Protein AF-A0A176RVK3-F1 (afdb_monomer_lite)

pLDDT: mean 83.5, std 16.66, range [26.52, 98.06]

Radius of gyration: 33.6 Å; chains: 1; bounding box: 66×58×130 Å

Organism: NCBI:txid1003181

Sequence (545 aa):
MLWFTAALAGYRVDLLLGKKPFLRHWLKQIKPPKNSPYPPIKERVAVLQKYLQNIQKKLTFFDFGVRLSHFERCDDGEYFLREFQHIFPAREVLNNMGFCYLQRARQKMKSERAYFYWMPLVLDVETLAAILKTPSYFSISFKSLKQAAASGQGEGFLKEAMIYFKKAVEADQGYLPAQLNLAVTYLYLGKPHKARSVLEEAHSNAPDNLEIQALQALALYEQSEVDLDLWPRTVARLEKMAIKAQAPPALLYNLARLLEIRPRPGQARQYWNRLARMADSLPTPIRIHVCQQQSKQRQTMLAHLNRCPKCYHHWLETASYVQSFQPKKISFLKKLENFLTKAFQPALDNWKPLVSVTVTAVLVVAVLLYIIPPTKTPIAPIDASYIAVNTHNPDGFNQILENLPIETMTLGFDEVESSPAAQAFTAGIEYGQAVLTNTTPSPELTAYADTDEYKLGRWFVLLWTVAQTQQPMPIDFWTQQAAIGAELEMRFNKRPPDETTKTVLEVLTNLQPLLIELKTQPNNRRLIYLLSRDIEMAMNGISEL

InterPro domains:
  IPR011990 Tetratricopeptide-like helical domain superfamily [G3DSA:1.25.40.10] (90-352)
  IPR011990 Tetratricopeptide-like helical domain superfamily [SSF48452] (61-280)

Foldseek 3Di:
DVLLVCVLVVHPCVVCLDPPNPLVVVVVVDDDDPDDPDDDSVVVSVVVNVLVVVLVVLVVLQLQLLVCVQVLVLVSSLVSLVVSCVSRVHLLSLLSNLLSLLSVLLVPAQVCLSVVADADQDNPNPDDDDDDDDDDDDDDDDLFNLVRADDPDSVVSLVSSLVSLVVSCVNPVQPLNSLSSNLVSCRNNLNLVVSLVSLVSNCVNPVPDLSSQLSNLNSQCSPDDPPRHCLVVSLVSLVVQVPDPPRDLSSLLRSLSSCVSVPPPVVSVVSLVVVQVVLVVDHPSSSVVSVVNVVVVVVVLVVVLVVDVVSVVVVVVVVVVVVVPPPDPDDPPVVVVVVVVVVCVVVVVPPPPPPPPVVVVVVVVVVVVVPDDPPPDPDPLLNVLLVLVCVPPLPQQVVLLVPQPDPPPPPPDDPPPFDPLLVLLVLLLQVLSCSSNVHDRDPVSCVSVPPLSSVNSNLLNSLLSVLPDQDFDDLVSLVSSLVSLVVSLVVLVVDDDDPLSVLSNVLSVVLNVLSVVCSVVRNPNVSSVVNNVSSSVSNVVNNVD

Secondary structure (DSSP, 8-state):
-HHHHHHHTT--GGGGGSSS-HHHHHHHH----TT-SSPPHHHHHHHHHHHHHHHHTTHHHHHHHHHHHHTT-HHHHHHHHHHHHTT---HHHHHHHHHHHHHHHHHHS-HHHHTSS--------SS---------------S-TGGG---THHHHHHHHHHHHHHHHHHH-TT-HHHHHHHHHHHHHTT-HHHHHHHHHHHHHH-TT-HHHHHHHHHHHHHT-BTTB--HHHHHHHHHHHHTSTT--HHHHHHHHHHHHHTT-HHHHHHHHHHHHTTGGGS-HHHHHHHHHHHHHHHHHHHHHHHH-HHHHHHHHHHHHHHHHTS-----SHHHHHHHHHHHHHHHHTT--SSSTTHHHHHHHHHHHHHSS----PPPPHHHHHHHHHHHH-TTTHHHHHTT--------SS------HHHHHHHHHHHHHHHHHTTPPPPGGGGGGTTSHHHHHHHHHHHHHHHHH-SSPPPHHHHHHHHHHHHHHHHHHHTS---HHHHHHHHHHHHHHHHHHHHHH-TT-HHHHHHHHHHHHHHHHHHHT-

Structure (mmCIF, N/CA/C/O backbone):
data_AF-A0A176RVK3-F1
#
_entry.id   AF-A0A176RVK3-F1
#
loop_
_atom_site.group_PDB
_atom_site.id
_atom_site.type_symbol
_atom_site.label_atom_id
_atom_site.label_alt_id
_atom_site.label_comp_id
_atom_site.label_asym_id
_atom_site.label_entity_id
_atom_site.label_seq_id
_atom_site.pdbx_PDB_ins_code
_atom_site.Cartn_x
_atom_site.Cartn_y
_atom_site.Cartn_z
_atom_site.occupancy
_atom_site.B_iso_or_equiv
_atom_site.auth_seq_id
_atom_site.auth_comp_id
_atom_site.auth_asym_id
_atom_site.auth_atom_id
_atom_site.pdbx_PDB_model_num
ATOM 1 N N . MET A 1 1 ? -18.312 1.884 35.544 1.00 55.19 1 MET A N 1
ATOM 2 C CA . MET A 1 1 ? -17.166 1.046 35.148 1.00 55.19 1 MET A CA 1
ATOM 3 C C . MET A 1 1 ? -17.634 -0.180 34.370 1.00 55.19 1 MET A C 1
ATOM 5 O O . MET A 1 1 ? -17.457 -0.144 33.171 1.00 55.19 1 MET A O 1
ATOM 9 N N . LEU A 1 2 ? -18.362 -1.141 34.963 1.00 62.78 2 LEU A N 1
ATOM 10 C CA . LEU A 1 2 ? -18.775 -2.403 34.301 1.00 62.78 2 LEU A CA 1
ATOM 11 C C . LEU A 1 2 ? -19.367 -2.266 32.878 1.00 62.78 2 LEU A C 1
ATOM 13 O O . LEU A 1 2 ? -19.058 -3.054 32.000 1.00 62.78 2 LEU A O 1
ATOM 17 N N . TRP A 1 3 ? -20.201 -1.252 32.637 1.00 66.00 3 TRP A N 1
ATOM 18 C CA . TRP A 1 3 ? -20.842 -1.018 31.333 1.00 66.00 3 TRP A CA 1
ATOM 19 C C . TRP A 1 3 ? -19.917 -0.409 30.283 1.00 66.00 3 TRP A C 1
ATOM 21 O O . TRP A 1 3 ? -20.058 -0.694 29.102 1.00 66.00 3 TRP A O 1
ATOM 31 N N . PHE A 1 4 ? -18.974 0.422 30.724 1.00 62.91 4 PHE A N 1
ATOM 32 C CA . PHE A 1 4 ? -17.900 0.919 29.871 1.00 62.91 4 PHE A CA 1
ATOM 33 C C . PHE A 1 4 ? -17.000 -0.252 29.477 1.00 62.91 4 PHE A C 1
ATOM 35 O O . PHE A 1 4 ? -16.711 -0.422 28.302 1.00 62.91 4 PHE A O 1
ATOM 42 N N . THR A 1 5 ? -16.683 -1.136 30.427 1.00 64.31 5 THR A N 1
ATOM 43 C CA . THR A 1 5 ? -15.977 -2.390 30.150 1.00 64.31 5 THR A CA 1
ATOM 44 C C . THR A 1 5 ? -16.770 -3.315 29.225 1.00 64.31 5 THR A C 1
ATOM 46 O O . THR A 1 5 ? -16.177 -3.934 28.356 1.00 64.31 5 THR A O 1
ATOM 49 N N . ALA A 1 6 ? -18.101 -3.383 29.348 1.00 67.00 6 ALA A N 1
ATOM 50 C CA . ALA A 1 6 ? -18.945 -4.151 28.430 1.00 67.00 6 ALA A CA 1
ATOM 51 C C . ALA A 1 6 ? -18.949 -3.558 27.010 1.00 67.00 6 ALA A C 1
ATOM 53 O O . ALA A 1 6 ? -18.847 -4.301 26.042 1.00 67.00 6 ALA A O 1
ATOM 54 N N . ALA A 1 7 ? -19.013 -2.232 26.871 1.00 66.19 7 ALA A N 1
ATOM 55 C CA . ALA A 1 7 ? -18.873 -1.582 25.569 1.00 66.19 7 ALA A CA 1
ATOM 56 C C . ALA A 1 7 ? -17.487 -1.854 24.955 1.00 66.19 7 ALA A C 1
ATOM 58 O O . ALA A 1 7 ? -17.405 -2.251 23.800 1.00 66.19 7 ALA A O 1
ATOM 59 N N . LEU A 1 8 ? -16.415 -1.718 25.748 1.00 55.41 8 LEU A N 1
ATOM 60 C CA . LEU A 1 8 ? -15.043 -2.049 25.337 1.00 55.41 8 LEU A CA 1
ATOM 61 C C . LEU A 1 8 ? -14.859 -3.533 24.986 1.00 55.41 8 LEU A C 1
ATOM 63 O O . LEU A 1 8 ? -14.036 -3.872 24.147 1.00 55.41 8 LEU A O 1
ATOM 67 N N . ALA A 1 9 ? -15.629 -4.421 25.610 1.00 57.28 9 ALA A N 1
ATOM 68 C CA . ALA A 1 9 ? -15.623 -5.850 25.320 1.00 57.28 9 ALA A CA 1
ATOM 69 C C . ALA A 1 9 ? -16.536 -6.237 24.136 1.00 57.28 9 ALA A C 1
ATOM 71 O O . ALA A 1 9 ? -16.775 -7.423 23.925 1.00 57.28 9 ALA A O 1
ATOM 72 N N . GLY A 1 10 ? -17.061 -5.267 23.376 1.00 55.81 10 GLY A N 1
ATOM 73 C CA . GLY A 1 10 ? -17.852 -5.512 22.164 1.00 55.81 10 GLY A CA 1
ATOM 74 C C . GLY A 1 10 ? -19.324 -5.870 22.405 1.00 55.81 10 GLY A C 1
ATOM 75 O O . GLY A 1 10 ? -20.026 -6.279 21.481 1.00 55.81 10 GLY A O 1
ATOM 76 N N . TYR A 1 11 ? -19.841 -5.721 23.629 1.00 65.44 11 TYR A N 1
ATOM 77 C CA . TYR A 1 11 ? -21.260 -5.963 23.887 1.00 65.44 11 TYR A CA 1
ATOM 78 C C . TYR A 1 11 ? -22.127 -4.833 23.316 1.00 65.44 11 TYR A C 1
ATOM 80 O O . TYR A 1 11 ? -21.807 -3.649 23.428 1.00 65.44 11 TYR A O 1
ATOM 88 N N . ARG A 1 12 ? -23.294 -5.206 22.773 1.00 67.25 12 ARG A N 1
ATOM 89 C CA . ARG A 1 12 ? -24.335 -4.306 22.246 1.00 67.25 12 ARG A CA 1
ATOM 90 C C . ARG A 1 12 ? -25.000 -3.478 23.355 1.00 67.25 12 ARG A C 1
ATOM 92 O O . ARG A 1 12 ? -26.128 -3.737 23.777 1.00 67.25 12 ARG A O 1
ATOM 99 N N . VAL A 1 13 ? -24.278 -2.482 23.868 1.00 73.56 13 VAL A N 1
ATOM 100 C CA . VAL A 1 13 ? -24.743 -1.587 24.941 1.00 73.56 13 VAL A CA 1
ATOM 101 C C . VAL A 1 13 ? -25.855 -0.637 24.487 1.00 73.56 13 VAL A C 1
ATOM 103 O O . VAL A 1 13 ? -26.582 -0.106 25.324 1.00 73.56 13 VAL A O 1
ATOM 106 N N . ASP A 1 14 ? -26.054 -0.471 23.179 1.00 68.81 14 ASP A N 1
ATOM 107 C CA . ASP A 1 14 ? -27.190 0.243 22.587 1.00 68.81 14 ASP A CA 1
ATOM 108 C C . ASP A 1 14 ? -28.531 -0.400 22.966 1.00 68.81 14 ASP A C 1
ATOM 110 O O . ASP A 1 14 ? -29.510 0.300 23.232 1.00 68.81 14 ASP A O 1
ATOM 114 N N . LEU A 1 15 ? -28.569 -1.729 23.108 1.00 70.62 15 LEU A N 1
ATOM 115 C CA . LEU A 1 15 ? -29.768 -2.452 23.539 1.00 70.62 15 LEU A CA 1
ATOM 116 C C . LEU A 1 15 ? -30.185 -2.088 24.972 1.00 70.62 15 LEU A C 1
ATOM 118 O O . LEU A 1 15 ? -31.361 -2.201 25.325 1.00 70.62 15 LEU A O 1
ATOM 122 N N . LEU A 1 16 ? -29.256 -1.575 25.787 1.00 68.25 16 LEU A N 1
ATOM 123 C CA . LEU A 1 16 ? -29.541 -1.075 27.135 1.00 68.25 16 LEU A CA 1
ATOM 124 C C . LEU A 1 16 ? -30.315 0.252 27.118 1.00 68.25 16 LEU A C 1
ATOM 126 O O . LEU A 1 16 ? -30.942 0.605 28.121 1.00 68.25 16 LEU A O 1
ATOM 130 N N . LEU A 1 17 ? -30.284 0.977 25.993 1.00 65.69 17 LEU A N 1
ATOM 131 C CA . LEU A 1 17 ? -31.028 2.218 25.761 1.00 65.69 17 LEU A CA 1
ATOM 132 C C . LEU A 1 17 ? -32.416 1.986 25.135 1.00 65.69 17 LEU A C 1
ATOM 134 O O . LEU A 1 17 ? -33.185 2.937 24.997 1.00 65.69 17 LEU A O 1
ATOM 138 N N . GLY A 1 18 ? -32.747 0.747 24.757 1.00 69.62 18 GLY A N 1
ATOM 139 C CA . GLY A 1 18 ? -33.989 0.405 24.064 1.00 69.62 18 GLY A CA 1
ATOM 140 C C . GLY A 1 18 ? -35.274 0.566 24.894 1.00 69.62 18 GLY A C 1
ATOM 141 O O . GLY A 1 18 ? -35.263 0.765 26.110 1.00 69.62 18 GLY A O 1
ATOM 142 N N . LYS A 1 19 ? -36.430 0.422 24.219 1.00 64.25 19 LYS A N 1
ATOM 143 C CA . LYS A 1 19 ? -37.783 0.605 24.798 1.00 64.25 19 LYS A CA 1
ATOM 144 C C . LYS A 1 19 ? -38.075 -0.289 26.011 1.00 64.25 19 LYS A C 1
ATOM 146 O O . LYS A 1 19 ? -38.874 0.091 26.864 1.00 64.25 19 LYS A O 1
ATOM 151 N N . LYS A 1 20 ? -37.450 -1.469 26.101 1.00 69.69 20 LYS A N 1
ATOM 152 C CA . LYS A 1 20 ? -37.501 -2.329 27.291 1.00 69.69 20 LYS A CA 1
ATOM 153 C C . LYS A 1 20 ? -36.275 -2.014 28.148 1.00 69.69 20 LYS A C 1
ATOM 155 O O . LYS A 1 20 ? -35.173 -2.394 27.765 1.00 69.69 20 LYS A O 1
ATOM 160 N N . PRO A 1 21 ? -36.428 -1.337 29.295 1.00 68.94 21 PRO A N 1
ATOM 161 C CA . PRO A 1 21 ? -35.291 -0.893 30.079 1.00 68.94 21 PRO A CA 1
ATOM 162 C C . PRO A 1 21 ? -34.702 -2.088 30.830 1.00 68.94 21 PRO A C 1
ATOM 164 O O . PRO A 1 21 ? -35.025 -2.293 32.001 1.00 68.94 21 PRO A O 1
ATOM 167 N N . PHE A 1 22 ? -33.843 -2.871 30.168 1.00 80.06 22 PHE A N 1
ATOM 168 C CA . PHE A 1 22 ? -33.090 -3.965 30.789 1.00 80.06 22 PHE A CA 1
ATOM 169 C C . PHE A 1 22 ? -32.477 -3.501 32.112 1.00 80.06 22 PHE A C 1
ATOM 171 O O . PHE A 1 22 ? -32.658 -4.147 33.135 1.00 80.06 22 PHE A O 1
ATOM 178 N N . LEU A 1 23 ? -31.897 -2.295 32.124 1.00 74.38 23 LEU A N 1
ATOM 179 C CA . LEU A 1 23 ? -31.368 -1.650 33.325 1.00 74.38 23 LEU A CA 1
ATOM 180 C C . LEU A 1 23 ? -32.410 -1.476 34.434 1.00 74.38 23 LEU A C 1
ATOM 182 O O . LEU A 1 23 ? -32.137 -1.821 35.577 1.00 74.38 23 LEU A O 1
ATOM 186 N N . ARG A 1 24 ? -33.614 -0.969 34.132 1.00 75.06 24 ARG A N 1
ATOM 187 C CA . ARG A 1 24 ? -34.663 -0.840 35.162 1.00 75.06 24 ARG A CA 1
ATOM 188 C C . ARG A 1 24 ? -35.162 -2.207 35.622 1.00 75.06 24 ARG A C 1
ATOM 190 O O . ARG A 1 24 ? -35.518 -2.334 36.785 1.00 75.06 24 ARG A O 1
ATOM 197 N N . HIS A 1 25 ? -35.224 -3.199 34.735 1.00 82.25 25 HIS A N 1
ATOM 198 C CA . HIS A 1 25 ? -35.663 -4.547 35.086 1.00 82.25 25 HIS A CA 1
ATOM 199 C C . HIS A 1 25 ? -34.640 -5.246 35.989 1.00 82.25 25 HIS A C 1
ATOM 201 O O . HIS A 1 25 ? -34.986 -5.668 37.086 1.00 82.25 25 HIS A O 1
ATOM 207 N N . TRP A 1 26 ? -33.373 -5.269 35.580 1.00 81.69 26 TRP A N 1
ATOM 208 C CA . TRP A 1 26 ? -32.261 -5.827 36.343 1.00 81.69 26 TRP A CA 1
ATOM 209 C C . TRP A 1 26 ? -32.098 -5.132 37.701 1.00 81.69 26 TRP A C 1
ATOM 211 O O . TRP A 1 26 ? -32.046 -5.788 38.736 1.00 81.69 26 TRP A O 1
ATOM 221 N N . LEU A 1 27 ? -32.141 -3.796 37.740 1.00 76.81 27 LEU A N 1
ATOM 222 C CA . LEU A 1 27 ? -32.000 -3.051 38.997 1.00 76.81 27 LEU A CA 1
ATOM 223 C C . LEU A 1 27 ? -33.206 -3.196 39.932 1.00 76.81 27 LEU A C 1
ATOM 225 O O . LEU A 1 27 ? -33.040 -3.032 41.134 1.00 76.81 27 LEU A O 1
ATOM 229 N N . LYS A 1 28 ? -34.404 -3.530 39.429 1.00 79.19 28 LYS A N 1
ATOM 230 C CA . LYS A 1 28 ? -35.548 -3.895 40.286 1.00 79.19 28 LYS A CA 1
ATOM 231 C C . LYS A 1 28 ? -35.343 -5.236 40.992 1.00 79.19 28 LYS A C 1
ATOM 233 O O . LYS A 1 28 ? -35.900 -5.430 42.068 1.00 79.19 28 LYS A O 1
ATOM 238 N N . GLN A 1 29 ? -34.574 -6.148 40.396 1.00 85.00 29 GLN A N 1
ATOM 239 C CA . GLN A 1 29 ? -34.272 -7.449 40.996 1.00 85.00 29 GLN A CA 1
ATOM 240 C C . GLN A 1 29 ? -33.184 -7.348 42.076 1.00 85.00 29 GLN A C 1
ATOM 242 O O . GLN A 1 29 ? -33.146 -8.166 42.992 1.00 85.00 29 GLN A O 1
ATOM 247 N N . ILE A 1 30 ? -32.336 -6.317 42.020 1.00 82.50 30 ILE A N 1
ATOM 248 C CA . ILE A 1 30 ? -31.265 -6.096 42.994 1.00 82.50 30 ILE A CA 1
ATOM 249 C C . ILE A 1 30 ? -31.776 -5.166 44.096 1.00 82.50 30 ILE A C 1
ATOM 251 O O . ILE A 1 30 ? -31.886 -3.959 43.895 1.00 82.50 30 ILE A O 1
ATOM 255 N N . LYS A 1 31 ? -32.065 -5.709 45.284 1.00 80.62 31 LYS A N 1
ATOM 256 C CA . LYS A 1 31 ? -32.358 -4.896 46.475 1.00 80.62 31 LYS A CA 1
ATOM 257 C C . LYS A 1 31 ? -31.037 -4.331 47.019 1.00 80.62 31 LYS A C 1
ATOM 259 O O . LYS A 1 31 ? -30.241 -5.113 47.539 1.00 80.62 31 LYS A O 1
ATOM 264 N N . PRO A 1 32 ? -30.755 -3.019 46.896 1.00 77.94 32 PRO A N 1
ATOM 265 C CA . PRO A 1 32 ? -29.531 -2.466 47.456 1.00 77.94 32 PRO A CA 1
ATOM 266 C C . PRO A 1 32 ? -29.561 -2.582 48.990 1.00 77.94 32 PRO A C 1
ATOM 268 O O . PRO A 1 32 ? -30.643 -2.515 49.584 1.00 77.94 32 PRO A O 1
ATOM 271 N N . PRO A 1 33 ? -28.400 -2.728 49.651 1.00 84.62 33 PRO A N 1
ATOM 272 C CA . PRO A 1 33 ? -28.317 -2.654 51.106 1.00 84.62 33 PRO A CA 1
ATOM 273 C C . PRO A 1 33 ? -28.952 -1.351 51.605 1.00 84.62 33 PRO A C 1
ATOM 275 O O . PRO A 1 33 ? -28.746 -0.304 50.988 1.00 84.62 33 PRO A O 1
ATOM 278 N N . LYS A 1 34 ? -29.685 -1.396 52.729 1.00 85.00 34 LYS A N 1
ATOM 279 C CA . LYS A 1 34 ? -30.372 -0.218 53.306 1.00 85.00 34 LYS A CA 1
ATOM 280 C C . LYS A 1 34 ? -29.447 0.994 53.501 1.00 85.00 34 LYS A C 1
ATOM 282 O O . LYS A 1 34 ? -29.915 2.117 53.378 1.00 85.00 34 LYS A O 1
ATOM 287 N N . ASN A 1 35 ? -28.151 0.759 53.717 1.00 90.12 35 ASN A N 1
ATOM 288 C CA . ASN A 1 35 ? -27.133 1.787 53.953 1.00 90.12 35 ASN A CA 1
ATOM 289 C C . ASN A 1 35 ? -26.060 1.795 52.852 1.00 90.12 35 ASN A C 1
ATOM 291 O O . ASN A 1 35 ? -24.863 1.835 53.129 1.00 90.12 35 ASN A O 1
ATOM 295 N N . SER A 1 36 ? -26.466 1.661 51.589 1.00 87.12 36 SER A N 1
ATOM 296 C CA . SER A 1 36 ? -25.516 1.682 50.480 1.00 87.12 36 SER A CA 1
ATOM 297 C C . SER A 1 36 ? -24.885 3.076 50.320 1.00 87.12 36 SER A C 1
ATOM 299 O O . SER A 1 36 ? -25.628 4.047 50.212 1.00 87.12 36 SER A O 1
ATOM 301 N N . PRO A 1 37 ? -23.545 3.195 50.217 1.00 91.75 37 PRO A N 1
ATOM 302 C CA . PRO A 1 37 ? -22.887 4.470 49.915 1.00 91.75 37 PRO A CA 1
ATOM 303 C C . PRO A 1 37 ? -23.083 4.908 48.451 1.00 91.75 37 PRO A C 1
ATOM 305 O O . PRO A 1 37 ? -22.585 5.951 48.038 1.00 91.75 37 PRO A O 1
ATOM 308 N N . TYR A 1 38 ? -23.768 4.099 47.634 1.00 85.12 38 TYR A N 1
ATOM 309 C CA . TYR A 1 38 ? -23.982 4.379 46.220 1.00 85.12 38 TYR A CA 1
ATOM 310 C C . TYR A 1 38 ? -25.248 5.219 45.991 1.00 85.12 38 TYR A C 1
ATOM 312 O O . TYR A 1 38 ? -26.255 4.997 46.667 1.00 85.12 38 TYR A O 1
ATOM 320 N N . PRO A 1 39 ? -25.258 6.100 44.970 1.00 88.81 39 PRO A N 1
ATOM 321 C CA . PRO A 1 39 ? -26.439 6.886 44.629 1.00 88.81 39 PRO A CA 1
ATOM 322 C C . PRO A 1 39 ? -27.678 6.024 44.321 1.00 88.81 39 PRO A C 1
ATOM 324 O O . PRO A 1 39 ? -27.550 4.863 43.882 1.00 88.81 39 PRO A O 1
ATOM 327 N N . PRO A 1 40 ? -28.891 6.593 44.456 1.00 87.25 40 PRO A N 1
ATOM 328 C CA . PRO A 1 40 ? -30.133 5.936 44.074 1.00 87.25 40 PRO A CA 1
ATOM 329 C C . PRO A 1 40 ? -30.074 5.325 42.669 1.00 87.25 40 PRO A C 1
ATOM 331 O O . PRO A 1 40 ? -29.488 5.874 41.735 1.00 87.25 40 PRO A O 1
ATOM 334 N N . ILE A 1 41 ? -30.731 4.175 42.491 1.00 82.38 41 ILE A N 1
ATOM 335 C CA . ILE A 1 41 ? -30.790 3.438 41.213 1.00 82.38 41 ILE A CA 1
ATOM 336 C C . ILE A 1 41 ? -31.183 4.354 40.044 1.00 82.38 41 ILE A C 1
ATOM 338 O O . ILE A 1 41 ? -30.583 4.285 38.973 1.00 82.38 41 ILE A O 1
ATOM 342 N N . LYS A 1 42 ? -32.173 5.229 40.260 1.00 83.88 42 LYS A N 1
ATOM 343 C CA . LYS A 1 42 ? -32.680 6.163 39.248 1.00 83.88 42 LYS A CA 1
ATOM 344 C C . LYS A 1 42 ? -31.585 7.104 38.736 1.00 83.88 42 LYS A C 1
ATOM 346 O O . LYS A 1 42 ? -31.483 7.302 37.530 1.00 83.88 42 LYS A O 1
ATOM 351 N N . GLU A 1 43 ? -30.755 7.628 39.633 1.00 88.94 43 GLU A N 1
ATOM 352 C CA . GLU A 1 43 ? -29.648 8.522 39.287 1.00 88.94 43 GLU A CA 1
ATOM 353 C C . GLU A 1 43 ? -28.547 7.774 38.536 1.00 88.94 43 GLU A C 1
ATOM 355 O O . GLU A 1 43 ? -28.112 8.224 37.479 1.00 88.94 43 GLU A O 1
ATOM 360 N N . ARG A 1 44 ? -28.167 6.577 39.004 1.00 84.94 44 ARG A N 1
ATOM 361 C CA . ARG A 1 44 ? -27.163 5.739 38.321 1.00 84.94 44 ARG A CA 1
ATOM 362 C C . ARG A 1 44 ? -27.574 5.389 36.888 1.00 84.94 44 ARG A C 1
ATOM 364 O O . ARG A 1 44 ? -26.747 5.465 35.981 1.00 84.94 44 ARG A O 1
ATOM 371 N N . VAL A 1 45 ? -28.846 5.040 36.672 1.00 82.62 45 VAL A N 1
ATOM 372 C CA . VAL A 1 45 ? -29.390 4.781 35.326 1.00 82.62 45 VAL A CA 1
ATOM 373 C C . VAL A 1 45 ? -29.364 6.043 34.473 1.00 82.62 45 VAL A C 1
ATOM 375 O O . VAL A 1 45 ? -28.942 5.969 33.325 1.00 82.62 45 VAL A O 1
ATOM 378 N N . ALA A 1 46 ? -29.775 7.191 35.016 1.00 87.06 46 ALA A N 1
ATOM 379 C CA . ALA A 1 46 ? -29.784 8.450 34.275 1.00 87.06 46 ALA A CA 1
ATOM 380 C C . ALA A 1 46 ? -28.371 8.870 33.832 1.00 87.06 46 ALA A C 1
ATOM 382 O O . ALA A 1 46 ? -28.181 9.255 32.680 1.00 87.06 46 ALA A O 1
ATOM 383 N N . VAL A 1 47 ? -27.370 8.731 34.709 1.00 87.50 47 VAL A N 1
ATOM 384 C CA . VAL A 1 47 ? -25.959 8.999 34.382 1.00 87.50 47 VAL A CA 1
ATOM 385 C C . VAL A 1 47 ? -25.470 8.072 33.269 1.00 87.50 47 VAL A C 1
ATOM 387 O O . VAL A 1 47 ? -24.886 8.545 32.295 1.00 87.50 47 VAL A O 1
ATOM 390 N N . LEU A 1 48 ? -25.748 6.767 33.366 1.00 82.19 48 LEU A N 1
ATOM 391 C CA . LEU A 1 48 ? -25.344 5.797 32.345 1.00 82.19 48 LEU A CA 1
ATOM 392 C C . LEU A 1 48 ? -26.028 6.057 30.997 1.00 82.19 48 LEU A C 1
ATOM 394 O O . LEU A 1 48 ? -25.367 6.039 29.963 1.00 82.19 48 LEU A O 1
ATOM 398 N N . GLN A 1 49 ? -27.334 6.332 31.003 1.00 81.81 49 GLN A N 1
ATOM 399 C CA . GLN A 1 49 ? -28.086 6.663 29.793 1.00 81.81 49 GLN A CA 1
ATOM 400 C C . GLN A 1 49 ? -27.533 7.920 29.126 1.00 81.81 49 GLN A C 1
ATOM 402 O O . GLN A 1 49 ? -27.289 7.909 27.923 1.00 81.81 49 GLN A O 1
ATOM 407 N N . LYS A 1 50 ? -27.271 8.975 29.908 1.00 88.69 50 LYS A N 1
ATOM 408 C CA . LYS A 1 50 ? -26.661 10.211 29.408 1.00 88.69 50 LYS A CA 1
ATOM 409 C C . LYS A 1 50 ? -25.284 9.948 28.796 1.00 88.69 50 LYS A C 1
ATOM 411 O O . LYS A 1 50 ? -24.989 10.477 27.730 1.00 88.69 50 LYS A O 1
ATOM 416 N N . TYR A 1 51 ? -24.460 9.120 29.438 1.00 84.62 51 TYR A N 1
ATOM 417 C CA . TYR A 1 51 ? -23.133 8.764 28.936 1.00 84.62 51 TYR A CA 1
ATOM 418 C C . TYR A 1 51 ? -23.195 7.984 27.613 1.00 84.62 51 TYR A C 1
ATOM 420 O O . TYR A 1 51 ? -22.560 8.384 26.641 1.00 84.62 51 TYR A O 1
ATOM 428 N N . LEU A 1 52 ? -24.016 6.930 27.535 1.00 79.12 52 LEU A N 1
ATOM 429 C CA . LEU A 1 52 ? -24.184 6.134 26.312 1.00 79.12 52 LEU A CA 1
ATOM 430 C C . LEU A 1 52 ? -24.776 6.962 25.161 1.00 79.12 52 LEU A C 1
ATOM 432 O O . LEU A 1 52 ? -24.323 6.844 24.028 1.00 79.12 52 LEU A O 1
ATOM 436 N N . GLN A 1 53 ? -25.734 7.850 25.446 1.00 82.00 53 GLN A N 1
ATOM 437 C CA . GLN A 1 53 ? -26.245 8.805 24.457 1.00 82.00 53 GLN A CA 1
ATOM 438 C C . GLN A 1 53 ? -25.149 9.755 23.960 1.00 82.00 53 GLN A C 1
ATOM 440 O O . GLN A 1 53 ? -25.152 10.129 22.789 1.00 82.00 53 GLN A O 1
ATOM 445 N N . ASN A 1 54 ? -24.217 10.156 24.829 1.00 85.69 54 ASN A N 1
ATOM 446 C CA . ASN A 1 54 ? -23.105 11.018 24.442 1.00 85.69 54 ASN A CA 1
ATOM 447 C C . ASN A 1 54 ? -22.122 10.293 23.508 1.00 85.69 54 ASN A C 1
ATOM 449 O O . ASN A 1 54 ? -21.711 10.874 22.508 1.00 85.69 54 ASN A O 1
ATOM 453 N N . ILE A 1 55 ? -21.816 9.017 23.782 1.00 83.69 55 ILE A N 1
ATOM 454 C CA . ILE A 1 55 ? -21.031 8.164 22.872 1.00 83.69 55 ILE A CA 1
ATOM 455 C C . ILE A 1 55 ? -21.763 8.007 21.536 1.00 83.69 55 ILE A C 1
ATOM 457 O O . ILE A 1 55 ? -21.181 8.272 20.490 1.00 83.69 55 ILE A O 1
ATOM 461 N N . GLN A 1 56 ? -23.049 7.642 21.561 1.00 80.25 56 GLN A N 1
ATOM 462 C CA . GLN A 1 56 ? -23.846 7.418 20.352 1.00 80.25 56 GLN A CA 1
ATOM 463 C C . GLN A 1 56 ? -23.858 8.645 19.430 1.00 80.25 56 GLN A C 1
ATOM 465 O O . GLN A 1 56 ? -23.669 8.512 18.226 1.00 80.25 56 GLN A O 1
ATOM 470 N N . LYS A 1 57 ? -24.027 9.851 19.990 1.00 85.31 57 LYS A N 1
ATOM 471 C CA . LYS A 1 57 ? -24.002 11.115 19.228 1.00 85.31 57 LYS A CA 1
ATOM 472 C C . LYS A 1 57 ? -22.660 11.406 18.559 1.00 85.31 57 LYS A C 1
ATOM 474 O O . LYS A 1 57 ? -22.597 12.258 17.679 1.00 85.31 57 LYS A O 1
ATOM 479 N N . LYS A 1 58 ? -21.588 10.772 19.026 1.00 89.19 58 LYS A N 1
ATOM 480 C CA . LYS A 1 58 ? -20.212 11.040 18.609 1.00 89.19 58 LYS A CA 1
ATOM 481 C C . LYS A 1 58 ? -19.582 9.862 17.876 1.00 89.19 58 LYS A C 1
ATOM 483 O O . LYS A 1 58 ? -18.491 10.019 17.346 1.00 89.19 58 LYS A O 1
ATOM 488 N N . LEU A 1 59 ? -20.288 8.738 17.763 1.00 84.50 59 LEU A N 1
ATOM 489 C CA . LEU A 1 59 ? -19.848 7.555 17.026 1.00 84.50 59 LEU A CA 1
ATOM 490 C C . LEU A 1 59 ? -19.517 7.872 15.560 1.00 84.50 59 LEU A C 1
ATOM 492 O O . LEU A 1 59 ? -18.544 7.357 15.030 1.00 84.50 59 LEU A O 1
ATOM 496 N N . THR A 1 60 ? -20.229 8.821 14.948 1.00 83.12 60 THR A N 1
ATOM 497 C CA . THR A 1 60 ? -19.935 9.281 13.583 1.00 83.12 60 THR A CA 1
ATOM 498 C C . THR A 1 60 ? -18.512 9.821 13.419 1.00 83.12 60 THR A C 1
ATOM 500 O O . THR A 1 60 ? -17.958 9.718 12.331 1.00 83.12 60 THR A O 1
ATOM 503 N N . PHE A 1 61 ? -17.891 10.376 14.470 1.00 91.62 61 PHE A N 1
ATOM 504 C CA . PHE A 1 61 ? -16.481 10.780 14.421 1.00 91.62 61 PHE A CA 1
ATOM 505 C C . PHE A 1 61 ? -15.571 9.557 14.271 1.00 91.62 61 PHE A C 1
ATOM 507 O O . PHE A 1 61 ? -14.675 9.561 13.434 1.00 91.62 61 PHE A O 1
ATOM 514 N N . PHE A 1 62 ? -15.826 8.483 15.017 1.00 89.81 62 PHE A N 1
ATOM 515 C CA . PHE A 1 62 ? -15.085 7.239 14.829 1.00 89.81 62 PHE A CA 1
ATOM 516 C C . PHE A 1 62 ? -15.241 6.713 13.397 1.00 89.81 62 PHE A C 1
ATOM 518 O O . PHE A 1 62 ? -14.237 6.475 12.728 1.00 89.81 62 PHE A O 1
ATOM 525 N N . ASP A 1 63 ? -16.476 6.644 12.893 1.00 83.06 63 ASP A N 1
ATOM 526 C CA . ASP A 1 63 ? -16.767 6.139 11.547 1.00 83.06 63 ASP A CA 1
ATOM 527 C C . ASP A 1 63 ? -16.056 6.951 10.452 1.00 83.06 63 ASP A C 1
ATOM 529 O O . ASP A 1 63 ? -15.444 6.381 9.544 1.00 83.06 63 ASP A O 1
ATOM 533 N N . PHE A 1 64 ? -16.095 8.288 10.534 1.00 93.69 64 PHE A N 1
ATOM 534 C CA . PHE A 1 64 ? -15.361 9.153 9.606 1.00 93.69 64 PHE A CA 1
ATOM 535 C C . PHE A 1 64 ? -13.852 8.979 9.742 1.00 93.69 64 PHE A C 1
ATOM 537 O O . PHE A 1 64 ? -13.163 8.873 8.728 1.00 93.69 64 PHE A O 1
ATOM 544 N N . GLY A 1 65 ? -13.349 8.898 10.974 1.00 94.31 65 GLY A N 1
ATOM 545 C CA . GLY A 1 65 ? -11.940 8.671 11.265 1.00 94.31 65 GLY A CA 1
ATOM 546 C C . GLY A 1 65 ? -11.405 7.410 10.593 1.00 94.31 65 GLY A C 1
ATOM 547 O O . GLY A 1 65 ? -10.398 7.457 9.885 1.00 94.31 65 GLY A O 1
ATOM 548 N N . VAL A 1 66 ? -12.123 6.297 10.736 1.00 87.12 66 VAL A N 1
ATOM 549 C CA . VAL A 1 66 ? -11.783 5.010 10.116 1.00 87.12 66 VAL A CA 1
ATOM 550 C C . VAL A 1 66 ? -11.859 5.080 8.593 1.00 87.12 66 VAL A C 1
ATOM 552 O O . VAL A 1 66 ? -10.902 4.703 7.918 1.00 87.12 66 VAL A O 1
ATOM 555 N N . ARG A 1 67 ? -12.955 5.607 8.031 1.00 87.25 67 ARG A N 1
ATOM 556 C CA . ARG A 1 67 ? -13.132 5.709 6.571 1.00 87.25 67 ARG A CA 1
ATOM 557 C C . ARG A 1 67 ? -12.055 6.572 5.920 1.00 87.25 67 ARG A C 1
ATOM 559 O O . ARG A 1 67 ? -11.480 6.172 4.917 1.00 87.25 67 ARG A O 1
ATOM 566 N N . LEU A 1 68 ? -11.746 7.732 6.493 1.00 90.00 68 LEU A N 1
ATOM 567 C CA . LEU A 1 68 ? -10.694 8.608 5.971 1.00 90.00 68 LEU A CA 1
ATOM 568 C C . LEU A 1 68 ? -9.319 7.940 6.058 1.00 90.00 68 LEU A C 1
ATOM 570 O O . LEU A 1 68 ? -8.558 7.989 5.095 1.00 90.00 68 LEU A O 1
ATOM 574 N N . SER A 1 69 ? -9.037 7.243 7.161 1.00 89.88 69 SER A N 1
ATOM 575 C CA . SER A 1 69 ? -7.800 6.466 7.317 1.00 89.88 69 SER A CA 1
ATOM 576 C C . SER A 1 69 ? -7.676 5.351 6.277 1.00 89.88 69 SER A C 1
ATOM 578 O O . SER A 1 69 ? -6.578 5.094 5.787 1.00 89.88 69 SER A O 1
ATOM 580 N N . HIS A 1 70 ? -8.791 4.708 5.916 1.00 82.38 70 HIS A N 1
ATOM 581 C CA . HIS A 1 70 ? -8.837 3.689 4.867 1.00 82.38 70 HIS A CA 1
ATOM 582 C C . HIS A 1 70 ? -8.454 4.252 3.492 1.00 82.38 70 HIS A C 1
ATOM 584 O O . HIS A 1 70 ? -7.708 3.611 2.759 1.00 82.38 70 HIS A O 1
ATOM 590 N N . PHE A 1 71 ? -8.895 5.471 3.170 1.00 82.19 71 PHE A N 1
ATOM 591 C CA . PHE A 1 71 ? -8.537 6.182 1.935 1.00 82.19 71 PHE A CA 1
ATOM 592 C C . PHE A 1 71 ? -7.207 6.948 2.034 1.00 82.19 71 PHE A C 1
ATOM 594 O O . PHE A 1 71 ? -7.011 7.933 1.328 1.00 82.19 71 PHE A O 1
ATOM 601 N N . GLU A 1 72 ? -6.312 6.540 2.940 1.00 83.31 72 GLU A N 1
ATOM 602 C CA . GLU A 1 72 ? -4.982 7.137 3.151 1.00 83.31 72 GLU A CA 1
ATOM 603 C C . GLU A 1 72 ? -4.999 8.628 3.550 1.00 83.31 72 GLU A C 1
ATOM 605 O O . GLU A 1 72 ? -3.954 9.280 3.614 1.00 83.31 72 GLU A O 1
ATOM 610 N N . ARG A 1 73 ? -6.168 9.169 3.916 1.00 89.94 73 ARG A N 1
ATOM 611 C CA . ARG A 1 73 ? -6.349 10.529 4.444 1.00 89.94 73 ARG A CA 1
ATOM 612 C C . ARG A 1 73 ? -6.164 10.540 5.957 1.00 89.94 73 ARG A C 1
ATOM 614 O O . ARG A 1 73 ? -7.039 10.957 6.715 1.00 89.94 73 ARG A O 1
ATOM 621 N N . CYS A 1 74 ? -5.014 10.042 6.404 1.00 91.81 74 CYS A N 1
ATOM 622 C CA . CYS A 1 74 ? -4.711 9.873 7.823 1.00 91.81 74 CYS A CA 1
ATOM 623 C C . CYS A 1 74 ? -4.639 11.198 8.595 1.00 91.81 74 CYS A C 1
ATOM 625 O O . CYS A 1 74 ? -4.952 11.196 9.780 1.00 91.81 74 CYS A O 1
ATOM 627 N N . ASP A 1 75 ? -4.276 12.315 7.952 1.00 91.31 75 ASP A N 1
ATOM 628 C CA . ASP A 1 75 ? -4.301 13.637 8.596 1.00 91.31 75 ASP A CA 1
ATOM 629 C C . ASP A 1 75 ? -5.736 14.033 9.001 1.00 91.31 75 ASP A C 1
ATOM 631 O O . ASP A 1 75 ? -5.975 14.440 10.138 1.00 91.31 75 ASP A O 1
ATOM 635 N N . ASP A 1 76 ? -6.706 13.833 8.102 1.00 95.31 76 ASP A N 1
ATOM 636 C CA . ASP A 1 76 ? -8.119 14.110 8.380 1.00 95.31 76 ASP A CA 1
ATOM 637 C C . ASP A 1 76 ? -8.713 13.067 9.335 1.00 95.31 76 ASP A C 1
ATOM 639 O O . ASP A 1 76 ? -9.442 13.403 10.267 1.00 95.31 76 ASP A O 1
ATOM 643 N N . GLY A 1 77 ? -8.384 11.787 9.130 1.00 95.56 77 GLY A N 1
ATOM 644 C CA . GLY A 1 77 ? -8.864 10.689 9.966 1.00 95.56 77 GLY A CA 1
ATOM 645 C C . GLY A 1 77 ? -8.443 10.835 11.430 1.00 95.56 77 GLY A C 1
ATOM 646 O O . GLY A 1 77 ? -9.259 10.636 12.331 1.00 95.56 77 GLY A O 1
ATOM 647 N N . GLU A 1 78 ? -7.198 11.259 11.674 1.00 96.00 78 GLU A N 1
ATOM 648 C CA . GLU A 1 78 ? -6.660 11.511 13.013 1.00 96.00 78 GLU A CA 1
ATOM 649 C C . GLU A 1 78 ? -7.490 12.547 13.781 1.00 96.00 78 GLU A C 1
ATOM 651 O O . GLU A 1 78 ? -7.745 12.347 14.970 1.00 96.00 78 GLU A O 1
ATOM 656 N N . TYR A 1 79 ? -7.944 13.621 13.122 1.00 97.06 79 TYR A N 1
ATOM 657 C CA . TYR A 1 79 ? -8.785 14.643 13.751 1.00 97.06 79 TYR A CA 1
ATOM 658 C C . TYR A 1 79 ? -10.060 14.025 14.333 1.00 97.06 79 TYR A C 1
ATOM 660 O O . TYR A 1 79 ? -10.344 14.179 15.523 1.00 97.06 79 TYR A O 1
ATOM 668 N N . PHE A 1 80 ? -10.800 13.259 13.527 1.00 97.50 80 PHE A N 1
ATOM 669 C CA . PHE A 1 80 ? -12.046 12.657 13.994 1.00 97.50 80 PHE A CA 1
ATOM 670 C C . PHE A 1 80 ? -11.812 11.580 15.062 1.00 97.50 80 PHE A C 1
ATOM 672 O O . PHE A 1 80 ? -12.555 11.512 16.044 1.00 97.50 80 PHE A O 1
ATOM 679 N N . LEU A 1 81 ? -10.753 10.774 14.923 1.00 96.06 81 LEU A N 1
ATOM 680 C CA . LEU A 1 81 ? -10.384 9.778 15.932 1.00 96.06 81 LEU A CA 1
ATOM 681 C C . LEU A 1 81 ? -10.022 10.434 17.270 1.00 96.06 81 LEU A C 1
ATOM 683 O O . LEU A 1 81 ? -10.443 9.943 18.315 1.00 96.06 81 LEU A O 1
ATOM 687 N N . ARG A 1 82 ? -9.305 11.563 17.253 1.00 97.19 82 ARG A N 1
ATOM 688 C CA . ARG A 1 82 ? -8.942 12.334 18.451 1.00 97.19 82 ARG A CA 1
ATOM 689 C C . ARG A 1 82 ? -10.172 12.914 19.150 1.00 97.19 82 ARG A C 1
ATOM 691 O O . ARG A 1 82 ? -10.307 12.776 20.364 1.00 97.19 82 ARG A O 1
ATOM 698 N N . GLU A 1 83 ? -11.103 13.491 18.393 1.00 96.38 83 GLU A N 1
ATOM 699 C CA . GLU A 1 83 ? -12.369 13.996 18.941 1.00 96.38 83 GLU A CA 1
ATOM 700 C C . GLU A 1 83 ? -13.192 12.886 19.607 1.00 96.38 83 GLU A C 1
ATOM 702 O O . GLU A 1 83 ? -13.761 13.078 20.686 1.00 96.38 83 GLU A O 1
ATOM 707 N N . PHE A 1 84 ? -13.222 11.695 19.007 1.00 93.62 84 PHE A N 1
ATOM 708 C CA . PHE A 1 84 ? -13.896 10.548 19.608 1.00 93.62 84 PHE A CA 1
ATOM 709 C C . PHE A 1 84 ? -13.144 9.997 20.830 1.00 93.62 84 PHE A C 1
ATOM 711 O O . PHE A 1 84 ? -13.771 9.651 21.834 1.00 93.62 84 PHE A O 1
ATOM 718 N N . GLN A 1 85 ? -11.807 9.990 20.798 1.00 94.81 85 GLN A N 1
ATOM 719 C CA . GLN A 1 85 ? -10.948 9.545 21.899 1.00 94.81 85 GLN A CA 1
ATOM 720 C C . GLN A 1 85 ? -11.237 10.300 23.205 1.00 94.81 85 GLN A C 1
ATOM 722 O O . GLN A 1 85 ? -11.232 9.689 24.273 1.00 94.81 85 GLN A O 1
ATOM 727 N N . HIS A 1 86 ? -11.533 11.603 23.140 1.00 94.25 86 HIS A N 1
ATOM 728 C CA . HIS A 1 86 ? -11.890 12.408 24.317 1.00 94.25 86 HIS A CA 1
ATOM 729 C C . HIS A 1 86 ? -13.146 11.908 25.051 1.00 94.25 86 HIS A C 1
ATOM 731 O O . HIS A 1 86 ? -13.345 12.220 26.225 1.00 94.25 86 HIS A O 1
ATOM 737 N N . ILE A 1 87 ? -13.989 11.127 24.375 1.00 90.25 87 ILE A N 1
ATOM 738 C CA . ILE A 1 87 ? -15.264 10.621 24.892 1.00 90.25 87 ILE A CA 1
ATOM 739 C C . ILE A 1 87 ? -15.162 9.129 25.214 1.00 90.25 87 ILE A C 1
ATOM 741 O O . ILE A 1 87 ? -15.683 8.674 26.239 1.00 90.25 87 ILE A O 1
ATOM 745 N N . PHE A 1 88 ? -14.492 8.376 24.340 1.00 86.25 88 PHE A N 1
ATOM 746 C CA . PHE A 1 88 ? -14.367 6.928 24.418 1.00 86.25 88 PHE A CA 1
ATOM 747 C C . PHE A 1 88 ? -12.965 6.476 23.958 1.00 86.25 88 PHE A C 1
ATOM 749 O O . PHE A 1 88 ? -12.776 6.130 22.792 1.00 86.25 88 PHE A O 1
ATOM 756 N N . PRO A 1 89 ? -11.956 6.480 24.852 1.00 89.94 89 PRO A N 1
ATOM 757 C CA . PRO A 1 89 ? -10.573 6.124 24.522 1.00 89.94 89 PRO A CA 1
ATOM 758 C C . PRO A 1 89 ? -10.383 4.598 24.453 1.00 89.94 89 PRO A C 1
ATOM 760 O O . PRO A 1 89 ? -9.649 4.013 25.247 1.00 89.94 89 PRO A O 1
ATOM 763 N N . ALA A 1 90 ? -11.093 3.944 23.537 1.00 87.44 90 ALA A N 1
ATOM 764 C CA . ALA A 1 90 ? -11.051 2.497 23.363 1.00 87.44 90 ALA A CA 1
ATOM 765 C C . ALA A 1 90 ? -9.804 2.027 22.602 1.00 87.44 90 ALA A C 1
ATOM 767 O O . ALA A 1 90 ? -9.164 2.806 21.887 1.00 87.44 90 ALA A O 1
ATOM 768 N N . ARG A 1 91 ? -9.466 0.739 22.742 1.00 91.31 91 ARG A N 1
ATOM 769 C CA . ARG A 1 91 ? -8.299 0.117 22.091 1.00 91.31 91 ARG A CA 1
ATOM 770 C C . ARG A 1 91 ? -8.348 0.259 20.565 1.00 91.31 91 ARG A C 1
ATOM 772 O O . ARG A 1 91 ? -7.307 0.483 19.958 1.00 91.31 91 ARG A O 1
ATOM 779 N N . GLU A 1 92 ? -9.539 0.235 19.968 1.00 88.81 92 GLU A N 1
ATOM 780 C CA . GLU A 1 92 ? -9.779 0.391 18.530 1.00 88.81 92 GLU A CA 1
ATOM 781 C C . GLU A 1 92 ? -9.430 1.814 18.068 1.00 88.81 92 GLU A C 1
ATOM 783 O O . GLU A 1 92 ? -8.722 2.006 17.081 1.00 88.81 92 GLU A O 1
ATOM 788 N N . VAL A 1 93 ? -9.845 2.829 18.837 1.00 93.62 93 VAL A N 1
ATOM 789 C CA . VAL A 1 93 ? -9.518 4.243 18.576 1.00 93.62 93 VAL A CA 1
ATOM 790 C C . VAL A 1 93 ? -8.011 4.457 18.661 1.00 93.62 93 VAL A C 1
ATOM 792 O O . VAL A 1 93 ? -7.411 5.054 17.770 1.00 93.62 93 VAL A O 1
ATOM 795 N N . LEU A 1 94 ? -7.388 3.925 19.715 1.00 95.69 94 LEU A N 1
ATOM 796 C CA . LEU A 1 94 ? -5.945 4.011 19.925 1.00 95.69 94 LEU A CA 1
ATOM 797 C C . LEU A 1 94 ? -5.174 3.294 18.807 1.00 95.69 94 LEU A C 1
ATOM 799 O O . LEU A 1 94 ? -4.226 3.860 18.267 1.00 95.69 94 LEU A O 1
ATOM 803 N N . ASN A 1 95 ? -5.599 2.094 18.405 1.00 95.38 95 ASN A N 1
ATOM 804 C CA . ASN A 1 95 ? -5.001 1.371 17.286 1.00 95.38 95 ASN A CA 1
ATOM 805 C C . ASN A 1 95 ? -5.121 2.157 15.977 1.00 95.38 95 ASN A C 1
ATOM 807 O O . ASN A 1 95 ? -4.127 2.326 15.279 1.00 95.38 95 ASN A O 1
ATOM 811 N N . ASN A 1 96 ? -6.295 2.705 15.669 1.00 95.31 96 ASN A N 1
ATOM 812 C CA . ASN A 1 96 ? -6.513 3.434 14.420 1.00 95.31 96 ASN A CA 1
ATOM 813 C C . ASN A 1 96 ? -5.748 4.772 14.381 1.00 95.31 96 ASN A C 1
ATOM 815 O O . ASN A 1 96 ? -5.228 5.154 13.330 1.00 95.31 96 ASN A O 1
ATOM 819 N N . MET A 1 97 ? -5.567 5.444 15.524 1.00 96.88 97 MET A N 1
ATOM 820 C CA . MET A 1 97 ? -4.654 6.593 15.626 1.00 96.88 97 MET A CA 1
ATOM 821 C C . MET A 1 97 ? -3.198 6.174 15.393 1.00 96.88 97 MET A C 1
ATOM 823 O O . MET A 1 97 ? -2.489 6.810 14.613 1.00 96.88 97 MET A O 1
ATOM 827 N N . GLY A 1 98 ? -2.753 5.078 16.017 1.00 96.88 98 GLY A N 1
ATOM 828 C CA . GLY A 1 98 ? -1.421 4.518 15.777 1.00 96.88 98 GLY A CA 1
ATOM 829 C C . GLY A 1 98 ? -1.202 4.151 14.306 1.00 96.88 98 GLY A C 1
ATOM 830 O O . GLY A 1 98 ? -0.144 4.444 13.745 1.00 96.88 98 GLY A O 1
ATOM 831 N N . PHE A 1 99 ? -2.219 3.579 13.656 1.00 95.12 99 PHE A N 1
ATOM 832 C CA . PHE A 1 99 ? -2.213 3.249 12.233 1.00 95.12 99 PHE A CA 1
ATOM 833 C C . PHE A 1 99 ? -2.017 4.500 11.374 1.00 95.12 99 PHE A C 1
ATOM 835 O O . PHE A 1 99 ? -1.167 4.487 10.484 1.00 95.12 99 PHE A O 1
ATOM 842 N N . CYS A 1 100 ? -2.723 5.597 11.672 1.00 95.50 100 CYS A N 1
ATOM 843 C CA . CYS A 1 100 ? -2.554 6.866 10.961 1.00 95.50 100 CYS A CA 1
ATOM 844 C C . CYS A 1 100 ? -1.110 7.365 11.018 1.00 95.50 100 CYS A C 1
ATOM 846 O O . CYS A 1 100 ? -0.519 7.686 9.986 1.00 95.50 100 CYS A O 1
ATOM 848 N N . TYR A 1 101 ? -0.503 7.370 12.206 1.00 96.50 101 TYR A N 1
ATOM 849 C CA . TYR A 1 101 ? 0.898 7.762 12.353 1.00 96.50 101 TYR A CA 1
ATOM 850 C C . TYR A 1 101 ? 1.850 6.818 11.617 1.00 96.50 101 TYR A C 1
ATOM 852 O O . TYR A 1 101 ? 2.798 7.277 10.983 1.00 96.50 101 TYR A O 1
ATOM 860 N N . LEU A 1 102 ? 1.591 5.510 11.633 1.00 94.38 102 LEU A N 1
ATOM 861 C CA . LEU A 1 102 ? 2.398 4.547 10.890 1.00 94.38 102 LEU A CA 1
ATOM 862 C C . LEU A 1 102 ? 2.305 4.770 9.370 1.00 94.38 102 LEU A C 1
ATOM 864 O O . LEU A 1 102 ? 3.328 4.712 8.688 1.00 94.38 102 LEU A O 1
ATOM 868 N N . GLN A 1 103 ? 1.126 5.092 8.831 1.00 90.75 103 GLN A N 1
ATOM 869 C CA . GLN A 1 103 ? 0.974 5.432 7.410 1.00 90.75 103 GLN A CA 1
ATOM 870 C C . GLN A 1 103 ? 1.693 6.732 7.049 1.00 90.75 103 GLN A C 1
ATOM 872 O O . GLN A 1 103 ? 2.460 6.758 6.087 1.00 90.75 103 GLN A O 1
ATOM 877 N N . ARG A 1 104 ? 1.546 7.786 7.862 1.00 91.00 104 ARG A N 1
ATOM 878 C CA . ARG A 1 104 ? 2.281 9.050 7.679 1.00 91.00 104 ARG A CA 1
ATOM 879 C C . ARG A 1 104 ? 3.789 8.822 7.719 1.00 91.00 104 ARG A C 1
ATOM 881 O O . ARG A 1 104 ? 4.525 9.373 6.903 1.00 91.00 104 ARG A O 1
ATOM 888 N N . ALA A 1 105 ? 4.260 7.954 8.615 1.00 92.88 105 ALA A N 1
ATOM 889 C CA . ALA A 1 105 ? 5.658 7.557 8.650 1.00 92.88 105 ALA A CA 1
ATOM 890 C C . ALA A 1 105 ? 6.094 6.924 7.322 1.00 92.88 105 ALA A C 1
ATOM 892 O O . ALA A 1 105 ? 7.120 7.325 6.778 1.00 92.88 105 ALA A O 1
ATOM 893 N N . ARG A 1 106 ? 5.311 5.984 6.774 1.00 88.81 106 ARG A N 1
ATOM 894 C CA . ARG A 1 106 ? 5.598 5.324 5.487 1.00 88.81 106 ARG A CA 1
ATOM 895 C C . ARG A 1 106 ? 5.592 6.300 4.313 1.00 88.81 106 ARG A C 1
ATOM 897 O O . ARG A 1 106 ? 6.489 6.220 3.485 1.00 88.81 106 ARG A O 1
ATOM 904 N N . GLN A 1 107 ? 4.663 7.254 4.281 1.00 86.69 107 GLN A N 1
ATOM 905 C CA . GLN A 1 107 ? 4.611 8.312 3.261 1.00 86.69 107 GLN A CA 1
ATOM 906 C C . GLN A 1 107 ? 5.841 9.234 3.299 1.00 86.69 107 GLN A C 1
ATOM 908 O O . GLN A 1 107 ? 6.250 9.769 2.273 1.00 86.69 107 GLN A O 1
ATOM 913 N N . LYS A 1 108 ? 6.452 9.427 4.476 1.00 87.25 108 LYS A N 1
ATOM 914 C CA . LYS A 1 108 ? 7.702 10.192 4.629 1.00 87.25 108 LYS A CA 1
ATOM 915 C C . LYS A 1 108 ? 8.964 9.359 4.395 1.00 87.25 108 LYS A C 1
ATOM 917 O O . LYS A 1 108 ? 10.054 9.926 4.332 1.00 87.25 108 LYS A O 1
ATOM 922 N N . MET A 1 109 ? 8.853 8.034 4.307 1.00 86.38 109 MET A N 1
ATOM 923 C CA . MET A 1 109 ? 9.977 7.158 3.983 1.00 86.38 109 MET A CA 1
ATOM 924 C C . MET A 1 109 ? 10.195 7.095 2.473 1.00 86.38 109 MET A C 1
ATOM 926 O O . MET A 1 109 ? 9.272 7.249 1.679 1.00 86.38 109 MET A O 1
ATOM 930 N N . LYS A 1 110 ? 11.428 6.778 2.073 1.00 83.75 110 LYS A N 1
ATOM 931 C CA . LYS A 1 110 ? 11.696 6.320 0.708 1.00 83.75 110 LYS A CA 1
ATOM 932 C C . LYS A 1 110 ? 10.913 5.025 0.442 1.00 83.75 110 LYS A C 1
ATOM 934 O O . LYS A 1 110 ? 10.805 4.184 1.344 1.00 83.75 110 LYS A O 1
ATOM 939 N N . SER A 1 111 ? 10.341 4.860 -0.750 1.00 75.69 111 SER A N 1
ATOM 940 C CA . SER A 1 111 ? 9.384 3.775 -0.999 1.00 75.69 111 SER A CA 1
ATOM 941 C C . SER A 1 111 ? 10.046 2.399 -0.925 1.00 75.69 111 SER A C 1
ATOM 943 O O . SER A 1 111 ? 9.420 1.461 -0.436 1.00 75.69 111 SER A O 1
ATOM 945 N N . GLU A 1 112 ? 11.333 2.273 -1.268 1.00 78.94 112 GLU A N 1
ATOM 946 C CA . GLU A 1 112 ? 12.033 0.985 -1.191 1.00 78.94 112 GLU A CA 1
ATOM 947 C C . GLU A 1 112 ? 12.118 0.492 0.243 1.00 78.94 112 GLU A C 1
ATOM 949 O O . GLU A 1 112 ? 12.158 -0.711 0.479 1.00 78.94 112 GLU A O 1
ATOM 954 N N . ARG A 1 113 ? 12.111 1.416 1.206 1.00 85.19 113 ARG A N 1
ATOM 955 C CA . ARG A 1 113 ? 11.955 1.066 2.608 1.00 85.19 113 ARG A CA 1
ATOM 956 C C . ARG A 1 113 ? 10.503 0.814 2.976 1.00 85.19 113 ARG A C 1
ATOM 958 O O . ARG A 1 113 ? 10.211 -0.189 3.626 1.00 85.19 113 ARG A O 1
ATOM 965 N N . ALA A 1 114 ? 9.607 1.735 2.622 1.00 85.50 114 ALA A N 1
ATOM 966 C CA . ALA A 1 114 ? 8.198 1.664 3.005 1.00 85.50 114 ALA A CA 1
ATOM 967 C C . ALA A 1 114 ? 7.530 0.355 2.538 1.00 85.50 114 ALA A C 1
ATOM 969 O O . ALA A 1 114 ? 6.612 -0.132 3.206 1.00 85.50 114 ALA A O 1
ATOM 970 N N . TYR A 1 115 ? 8.030 -0.219 1.440 1.00 86.00 115 TYR A N 1
ATOM 971 C CA . TYR A 1 115 ? 7.551 -1.444 0.799 1.00 86.00 115 TYR A CA 1
ATOM 972 C C . TYR A 1 115 ? 8.627 -2.541 0.698 1.00 86.00 115 TYR A C 1
ATOM 974 O O . TYR A 1 115 ? 8.480 -3.479 -0.090 1.00 86.00 115 TYR A O 1
ATOM 982 N N . PHE A 1 116 ? 9.701 -2.451 1.501 1.00 87.31 116 PHE A N 1
ATOM 983 C CA . PHE A 1 116 ? 10.777 -3.453 1.505 1.00 87.31 116 PHE A CA 1
ATOM 984 C C . PHE A 1 116 ? 10.230 -4.862 1.764 1.00 87.31 116 PHE A C 1
ATOM 986 O O . PHE A 1 116 ? 10.500 -5.800 1.011 1.00 87.31 116 PHE A O 1
ATOM 993 N N . TYR A 1 117 ? 9.409 -4.959 2.810 1.00 92.00 117 TYR A N 1
ATOM 994 C CA . TYR A 1 117 ? 8.531 -6.082 3.097 1.00 92.00 117 TYR A CA 1
ATOM 995 C C . TYR A 1 117 ? 7.081 -5.644 2.915 1.00 92.00 117 TYR A C 1
ATOM 997 O O . TYR A 1 117 ? 6.728 -4.489 3.170 1.00 92.00 117 TYR A O 1
ATOM 1005 N N . TRP A 1 118 ? 6.221 -6.589 2.561 1.00 92.44 118 TRP A N 1
ATOM 1006 C CA . TRP A 1 118 ? 4.786 -6.434 2.717 1.00 92.44 118 TRP A CA 1
ATOM 1007 C C . TRP A 1 118 ? 4.417 -6.781 4.161 1.00 92.44 118 TRP A C 1
ATOM 1009 O O . TRP A 1 118 ? 4.266 -7.949 4.523 1.00 92.44 118 TRP A O 1
ATOM 1019 N N . MET A 1 119 ? 4.327 -5.749 5.000 1.00 89.88 119 MET A N 1
ATOM 1020 C CA . MET A 1 119 ? 3.889 -5.871 6.390 1.00 89.88 119 MET A CA 1
ATOM 1021 C C . MET A 1 119 ? 2.356 -5.819 6.465 1.00 89.88 119 MET A C 1
ATOM 1023 O O . MET A 1 119 ? 1.772 -4.933 5.833 1.00 89.88 119 MET A O 1
ATOM 1027 N N . PRO A 1 120 ? 1.690 -6.710 7.223 1.00 85.06 120 PRO A N 1
ATOM 1028 C CA . PRO A 1 120 ? 0.262 -6.586 7.470 1.00 85.06 120 PRO A CA 1
ATOM 1029 C C . PRO A 1 120 ? 0.035 -5.366 8.369 1.00 85.06 120 PRO A C 1
ATOM 1031 O O . PRO A 1 120 ? 0.588 -5.272 9.464 1.00 85.06 120 PRO A O 1
ATOM 1034 N N . LEU A 1 121 ? -0.739 -4.406 7.872 1.00 83.31 121 LEU A N 1
ATOM 1035 C CA . LEU A 1 121 ? -1.186 -3.248 8.636 1.00 83.31 121 LEU A CA 1
ATOM 1036 C C . LEU A 1 121 ? -2.682 -3.408 8.855 1.00 83.31 121 LEU A C 1
ATOM 1038 O O . LEU A 1 121 ? -3.446 -3.414 7.891 1.00 83.31 121 LEU A O 1
ATOM 1042 N N . VAL A 1 122 ? -3.086 -3.563 10.111 1.00 81.25 122 VAL A N 1
ATOM 1043 C CA . VAL A 1 122 ? -4.478 -3.848 10.458 1.00 81.25 122 VAL A CA 1
ATOM 1044 C C . VAL A 1 122 ? -5.130 -2.558 10.937 1.00 81.25 122 VAL A C 1
ATOM 1046 O O . VAL A 1 122 ? -4.959 -2.150 12.087 1.00 81.25 122 VAL A O 1
ATOM 1049 N N . LEU A 1 123 ? -5.849 -1.889 10.039 1.00 76.25 123 LEU A N 1
ATOM 1050 C CA . LEU A 1 123 ? -6.832 -0.886 10.441 1.00 76.25 123 LEU A CA 1
ATOM 1051 C C . LEU A 1 123 ? -8.044 -1.641 10.994 1.00 76.25 123 LEU A C 1
ATOM 1053 O O . LEU A 1 123 ? -8.533 -2.549 10.322 1.00 76.25 123 LEU A O 1
ATOM 1057 N N . ASP A 1 124 ? -8.518 -1.302 12.192 1.00 65.38 124 ASP A N 1
ATOM 1058 C CA . ASP A 1 124 ? -9.747 -1.914 12.700 1.00 65.38 124 ASP A CA 1
ATOM 1059 C C . ASP A 1 124 ? -10.947 -1.196 12.074 1.00 65.38 124 ASP A C 1
ATOM 1061 O O . ASP A 1 124 ? -11.186 -0.014 12.338 1.00 65.38 124 ASP A O 1
ATOM 1065 N N . VAL A 1 125 ? -11.615 -1.893 11.153 1.00 52.50 125 VAL A N 1
ATOM 1066 C CA . VAL A 1 125 ? -12.652 -1.351 10.262 1.00 52.50 125 VAL A CA 1
ATOM 1067 C C . VAL A 1 125 ? -14.061 -1.864 10.547 1.00 52.50 125 VAL A C 1
ATOM 1069 O O . VAL A 1 125 ? -15.001 -1.217 10.102 1.00 52.50 125 VAL A O 1
ATOM 1072 N N . GLU A 1 126 ? -14.214 -3.033 11.182 1.00 43.69 126 GLU A N 1
ATOM 1073 C CA . GLU A 1 126 ? -15.435 -3.868 11.175 1.00 43.69 126 GLU A CA 1
ATOM 1074 C C . GLU A 1 126 ? -16.473 -3.556 10.061 1.00 43.69 126 GLU A C 1
ATOM 1076 O O . GLU A 1 126 ? -17.595 -3.145 10.327 1.00 43.69 126 GLU A O 1
ATOM 1081 N N . THR A 1 127 ? -16.096 -3.765 8.789 1.00 34.53 127 THR A N 1
ATOM 1082 C CA . THR A 1 127 ? -16.886 -4.368 7.683 1.00 34.53 127 THR A CA 1
ATOM 1083 C C . THR A 1 127 ? -15.939 -4.683 6.505 1.00 34.53 127 THR A C 1
ATOM 1085 O O . THR A 1 127 ? -14.992 -3.947 6.237 1.00 34.53 127 THR A O 1
ATOM 1088 N N . LEU A 1 128 ? -16.163 -5.816 5.825 1.00 35.81 128 LEU A N 1
ATOM 1089 C CA . LEU A 1 128 ? -15.397 -6.317 4.668 1.00 35.81 128 LEU A CA 1
ATOM 1090 C C . LEU A 1 128 ? -15.703 -5.522 3.375 1.00 35.81 128 LEU A C 1
ATOM 1092 O O . LEU A 1 128 ? -16.749 -5.767 2.782 1.00 35.81 128 LEU A O 1
ATOM 1096 N N . ALA A 1 129 ? -14.802 -4.633 2.923 1.00 26.73 129 ALA A N 1
ATOM 1097 C CA . ALA A 1 129 ? -14.597 -4.183 1.517 1.00 26.73 129 ALA A CA 1
ATOM 1098 C C . ALA A 1 129 ? -13.506 -3.075 1.473 1.00 26.73 129 ALA A C 1
ATOM 1100 O O . ALA A 1 129 ? -13.676 -2.044 2.111 1.00 26.73 129 ALA A O 1
ATOM 1101 N N . ALA A 1 130 ? -12.284 -3.319 0.968 1.00 26.52 130 ALA A N 1
ATOM 1102 C CA . ALA A 1 130 ? -11.804 -3.225 -0.434 1.00 26.52 130 ALA A CA 1
ATOM 1103 C C . ALA A 1 130 ? -11.567 -1.763 -0.925 1.00 26.52 130 ALA A C 1
ATOM 1105 O O . ALA A 1 130 ? -12.514 -1.107 -1.335 1.00 26.52 130 ALA A O 1
ATOM 1106 N N . ILE A 1 131 ? -10.375 -1.181 -0.675 1.00 31.02 131 ILE A N 1
ATOM 1107 C CA . ILE A 1 131 ? -9.168 -1.023 -1.555 1.00 31.02 131 ILE A CA 1
ATOM 1108 C C . ILE A 1 131 ? -9.272 0.088 -2.636 1.00 31.02 131 ILE A C 1
ATOM 1110 O O . ILE A 1 131 ? -10.264 0.124 -3.352 1.00 31.02 131 ILE A O 1
ATOM 1114 N N . LEU A 1 132 ? -8.177 0.885 -2.780 1.00 28.02 132 LEU A N 1
ATOM 1115 C CA . LEU A 1 132 ? -7.685 1.780 -3.883 1.00 28.02 132 LEU A CA 1
ATOM 1116 C C . LEU A 1 132 ? -7.408 3.224 -3.367 1.00 28.02 132 LEU A C 1
ATOM 1118 O O . LEU A 1 132 ? -8.225 3.729 -2.609 1.00 28.02 132 LEU A O 1
ATOM 1122 N N . LYS A 1 133 ? -6.347 4.003 -3.679 1.00 28.64 133 LYS A N 1
ATOM 1123 C CA . LYS A 1 133 ? -5.279 4.100 -4.716 1.00 28.64 133 LYS A CA 1
ATOM 1124 C C . LYS A 1 133 ? -4.214 5.120 -4.207 1.00 28.64 133 LYS A C 1
ATOM 1126 O O . LYS A 1 133 ? -4.644 6.135 -3.684 1.00 28.64 133 LYS A O 1
ATOM 1131 N N . THR A 1 134 ? -2.912 4.968 -4.506 1.00 30.86 134 THR A N 1
ATOM 1132 C CA . THR A 1 134 ? -1.985 6.067 -4.923 1.00 30.86 134 THR A CA 1
ATOM 1133 C C . THR A 1 134 ? -0.645 5.521 -5.487 1.00 30.86 134 THR A C 1
ATOM 1135 O O . THR A 1 134 ? -0.327 4.349 -5.254 1.00 30.86 134 THR A O 1
ATOM 1138 N N . PRO A 1 135 ? 0.107 6.310 -6.297 1.00 31.64 135 PRO A N 1
ATOM 1139 C CA . PRO A 1 135 ? 1.184 5.826 -7.168 1.00 31.64 135 PRO A CA 1
ATOM 1140 C C . PRO A 1 135 ? 2.600 5.957 -6.572 1.00 31.64 135 PRO A C 1
ATOM 1142 O O . PRO A 1 135 ? 2.841 6.689 -5.614 1.00 31.64 135 PRO A O 1
ATOM 1145 N N . SER A 1 136 ? 3.545 5.221 -7.169 1.00 36.09 136 SER A N 1
ATOM 1146 C CA . SER A 1 136 ? 4.922 5.018 -6.702 1.00 36.09 136 SER A CA 1
ATOM 1147 C C . SER A 1 136 ? 5.940 5.367 -7.789 1.00 36.09 136 SER A C 1
ATOM 1149 O O . SER A 1 136 ? 5.822 4.889 -8.909 1.00 36.09 136 SER A O 1
ATOM 1151 N N . TYR A 1 137 ? 7.008 6.069 -7.410 1.00 34.69 137 TYR A N 1
ATOM 1152 C CA . TYR A 1 137 ? 8.339 5.974 -8.037 1.00 34.69 137 TYR A CA 1
ATOM 1153 C C . TYR A 1 137 ? 9.185 4.943 -7.264 1.00 34.69 137 TYR A C 1
ATOM 1155 O O . TYR A 1 137 ? 8.801 4.651 -6.136 1.00 34.69 137 TYR A O 1
ATOM 1163 N N . PHE A 1 138 ? 10.263 4.367 -7.828 1.00 44.12 138 PHE A N 1
ATOM 1164 C CA . PHE A 1 138 ? 11.553 4.046 -7.153 1.00 44.12 138 PHE A CA 1
ATOM 1165 C C . PHE A 1 138 ? 12.415 2.951 -7.830 1.00 44.12 138 PHE A C 1
ATOM 1167 O O . PHE A 1 138 ? 11.901 1.937 -8.297 1.00 44.12 138 PHE A O 1
ATOM 1174 N N . SER A 1 139 ? 13.752 3.101 -7.717 1.00 31.97 139 SER A N 1
ATOM 1175 C CA . SER A 1 139 ? 14.726 1.991 -7.661 1.00 31.97 139 SER A CA 1
ATOM 1176 C C . SER A 1 139 ? 16.015 2.372 -6.886 1.00 31.97 139 SER A C 1
ATOM 1178 O O . SER A 1 139 ? 16.798 3.185 -7.375 1.00 31.97 139 SER A O 1
ATOM 1180 N N . ILE A 1 140 ? 16.258 1.761 -5.712 1.00 36.72 140 ILE A N 1
ATOM 1181 C CA . ILE A 1 140 ? 17.569 1.576 -5.035 1.00 36.72 140 ILE A CA 1
ATOM 1182 C C . ILE A 1 140 ? 17.520 0.228 -4.273 1.00 36.72 140 ILE A C 1
ATOM 1184 O O . ILE A 1 140 ? 16.471 -0.181 -3.775 1.00 36.72 140 ILE A O 1
ATOM 1188 N N . SER A 1 141 ? 18.640 -0.501 -4.185 1.00 46.03 141 SER A N 1
ATOM 1189 C CA . SER A 1 141 ? 18.721 -1.844 -3.575 1.00 46.03 141 SER A CA 1
ATOM 1190 C C . SER A 1 141 ? 19.184 -1.819 -2.106 1.00 46.03 141 SER A C 1
ATOM 1192 O O . SER A 1 141 ? 20.360 -1.584 -1.836 1.00 46.03 141 SER A O 1
ATOM 1194 N N . PHE A 1 142 ? 18.299 -2.154 -1.158 1.00 59.47 142 PHE A N 1
ATOM 1195 C CA . PHE A 1 142 ? 18.630 -2.407 0.261 1.00 59.47 142 PHE A CA 1
ATOM 1196 C C . PHE A 1 142 ? 18.739 -3.918 0.560 1.00 59.47 142 PHE A C 1
ATOM 1198 O O . PHE A 1 142 ? 18.076 -4.715 -0.103 1.00 59.47 142 PHE A O 1
ATOM 1205 N N . LYS A 1 143 ? 19.540 -4.338 1.560 1.00 75.06 143 LYS A N 1
ATOM 1206 C CA . LYS A 1 143 ? 19.631 -5.761 1.984 1.00 75.06 143 LYS A CA 1
ATOM 1207 C C . LYS A 1 143 ? 18.801 -6.099 3.234 1.00 75.06 143 LYS A C 1
ATOM 1209 O O . LYS A 1 143 ? 18.521 -7.274 3.473 1.00 75.06 143 LYS A O 1
ATOM 1214 N N . SER A 1 144 ? 18.417 -5.104 4.036 1.00 79.94 144 SER A N 1
ATOM 1215 C CA . SER A 1 144 ? 17.552 -5.269 5.217 1.00 79.94 144 SER A CA 1
ATOM 1216 C C . SER A 1 144 ? 16.827 -3.974 5.579 1.00 79.94 144 SER A C 1
ATOM 1218 O O . SER A 1 144 ? 17.229 -2.887 5.151 1.00 79.94 144 SER A O 1
ATOM 1220 N N . LEU A 1 145 ? 15.788 -4.072 6.416 1.00 79.69 145 LEU A N 1
ATOM 1221 C CA . LEU A 1 145 ? 15.054 -2.900 6.899 1.00 79.69 145 LEU A CA 1
ATOM 1222 C C . LEU A 1 145 ? 15.928 -2.021 7.813 1.00 79.69 145 LEU A C 1
ATOM 1224 O O . LEU A 1 145 ? 15.825 -0.793 7.761 1.00 79.69 145 LEU A O 1
ATOM 1228 N N . LYS A 1 146 ? 16.836 -2.636 8.591 1.00 78.06 146 LYS A N 1
ATOM 1229 C CA . LYS A 1 146 ? 17.848 -1.937 9.411 1.00 78.06 146 LYS A CA 1
ATOM 1230 C C . LYS A 1 146 ? 18.737 -0.989 8.597 1.00 78.06 146 LYS A C 1
ATOM 1232 O O . LYS A 1 146 ? 19.001 0.125 9.040 1.00 78.06 146 LYS A O 1
ATOM 1237 N N . GLN A 1 147 ? 19.180 -1.405 7.408 1.00 71.19 147 GLN A N 1
ATOM 1238 C CA . GLN A 1 147 ? 20.050 -0.586 6.547 1.00 71.19 147 GLN A CA 1
ATOM 1239 C C . GLN A 1 147 ? 19.344 0.644 5.973 1.00 71.19 147 GLN A C 1
ATOM 1241 O O . GLN A 1 147 ? 19.997 1.584 5.531 1.00 71.19 147 GLN A O 1
ATOM 1246 N N . ALA A 1 148 ? 18.015 0.656 6.004 1.00 58.78 148 ALA A N 1
ATOM 1247 C CA . ALA A 1 148 ? 17.213 1.751 5.501 1.00 58.78 148 ALA A CA 1
ATOM 1248 C C . ALA A 1 148 ? 16.816 2.764 6.593 1.00 58.78 148 ALA A C 1
ATOM 1250 O O . ALA A 1 148 ? 15.890 3.524 6.345 1.00 58.78 148 ALA A O 1
ATOM 1251 N N . ALA A 1 149 ? 17.452 2.755 7.780 1.00 59.06 149 ALA A N 1
ATOM 1252 C CA . ALA A 1 149 ? 17.082 3.471 9.019 1.00 59.06 149 ALA A CA 1
ATOM 1253 C C . ALA A 1 149 ? 16.437 4.866 8.857 1.00 59.06 149 ALA A C 1
ATOM 1255 O O . ALA A 1 149 ? 16.700 5.616 7.921 1.00 59.06 149 ALA A O 1
ATOM 1256 N N . ALA A 1 150 ? 15.504 5.206 9.761 1.00 60.59 150 ALA A N 1
ATOM 1257 C CA . ALA A 1 150 ? 14.656 6.396 9.602 1.00 60.59 150 ALA A CA 1
ATOM 1258 C C . ALA A 1 150 ? 15.451 7.609 10.014 1.00 60.59 150 ALA A C 1
ATOM 1260 O O . ALA A 1 150 ? 15.807 7.724 11.176 1.00 60.59 150 ALA A O 1
ATOM 1261 N N . SER A 1 151 ? 15.719 8.487 9.057 1.00 68.56 151 SER A N 1
ATOM 1262 C CA . SER A 1 151 ? 16.187 9.830 9.335 1.00 68.56 151 SER A CA 1
ATOM 1263 C C . SER A 1 151 ? 15.031 10.811 9.142 1.00 68.56 151 SER A C 1
ATOM 1265 O O . SER A 1 151 ? 14.211 10.682 8.231 1.00 68.56 151 SER A O 1
ATOM 1267 N N . GLY A 1 152 ? 14.941 11.789 10.040 1.00 82.81 152 GLY A N 1
ATOM 1268 C CA . GLY A 1 152 ? 13.994 12.896 9.934 1.00 82.81 152 GLY A CA 1
ATOM 1269 C C . GLY A 1 152 ? 12.564 12.570 10.376 1.00 82.81 152 GLY A C 1
ATOM 1270 O O . GLY A 1 152 ? 12.325 11.806 11.310 1.00 82.81 152 GLY A O 1
ATOM 1271 N N . GLN A 1 153 ? 11.594 13.206 9.714 1.00 82.69 153 GLN A N 1
ATOM 1272 C CA . GLN A 1 153 ? 10.192 13.272 10.152 1.00 82.69 153 GLN A CA 1
ATOM 1273 C C . GLN A 1 153 ? 9.510 11.899 10.286 1.00 82.69 153 GLN A C 1
ATOM 1275 O O . GLN A 1 153 ? 8.674 11.716 11.170 1.00 82.69 153 GLN A O 1
ATOM 1280 N N . GLY A 1 154 ? 9.892 10.916 9.461 1.00 87.06 154 GLY A N 1
ATOM 1281 C CA . GLY A 1 154 ? 9.323 9.566 9.520 1.00 87.06 154 GLY A CA 1
ATOM 1282 C C . GLY A 1 154 ? 9.572 8.858 10.857 1.00 87.06 154 GLY A C 1
ATOM 1283 O O . GLY A 1 154 ? 8.705 8.134 11.336 1.00 87.06 154 GLY A O 1
ATOM 1284 N N . GLU A 1 155 ? 10.716 9.097 11.508 1.00 92.12 155 GLU A N 1
ATOM 1285 C CA . GLU A 1 155 ? 11.012 8.498 12.817 1.00 92.12 155 GLU A CA 1
ATOM 1286 C C . GLU A 1 155 ? 10.115 9.070 13.926 1.00 92.12 155 GLU A C 1
ATOM 1288 O O . GLU A 1 155 ? 9.687 8.334 14.815 1.00 92.12 155 GLU A O 1
ATOM 1293 N N . GLY A 1 156 ? 9.799 10.369 13.855 1.00 94.19 156 GLY A N 1
ATOM 1294 C CA . GLY A 1 156 ? 8.869 11.022 14.779 1.00 94.19 156 GLY A CA 1
ATOM 1295 C C . GLY A 1 156 ? 7.489 10.372 14.727 1.00 94.19 156 GLY A C 1
ATOM 1296 O O . GLY A 1 156 ? 6.968 9.939 15.752 1.00 94.19 156 GLY A O 1
ATOM 1297 N N . PHE A 1 157 ? 6.954 10.181 13.519 1.00 94.50 157 PHE A N 1
ATOM 1298 C CA . PHE A 1 157 ? 5.679 9.492 13.332 1.00 94.50 157 PHE A CA 1
ATOM 1299 C C . PHE A 1 157 ? 5.710 8.027 13.799 1.00 94.50 157 PHE A C 1
ATOM 1301 O O . PHE A 1 157 ? 4.757 7.574 14.427 1.00 94.50 157 PHE A O 1
ATOM 1308 N N . LEU A 1 158 ? 6.810 7.290 13.595 1.00 95.19 158 LEU A N 1
ATOM 1309 C CA . LEU A 1 158 ? 6.943 5.929 14.140 1.00 95.19 158 LEU A CA 1
ATOM 1310 C C . LEU A 1 158 ? 6.925 5.894 15.678 1.00 95.19 158 LEU A C 1
ATOM 1312 O O . LEU A 1 158 ? 6.403 4.946 16.267 1.00 95.19 158 LEU A O 1
ATOM 1316 N N . LYS A 1 159 ? 7.510 6.899 16.344 1.00 96.19 159 LYS A N 1
ATOM 1317 C CA . LYS A 1 159 ? 7.491 7.002 17.812 1.00 96.19 159 LYS A CA 1
ATOM 1318 C C . LYS A 1 159 ? 6.079 7.270 18.327 1.00 96.19 159 LYS A C 1
ATOM 1320 O O . LYS A 1 159 ? 5.667 6.600 19.271 1.00 96.19 159 LYS A O 1
ATOM 1325 N N . GLU A 1 160 ? 5.337 8.165 17.679 1.00 96.56 160 GLU A N 1
ATOM 1326 C CA . GLU A 1 160 ? 3.927 8.413 18.005 1.00 96.56 160 GLU A CA 1
ATOM 1327 C C . GLU A 1 160 ? 3.076 7.158 17.791 1.00 96.56 160 GLU A C 1
ATOM 1329 O O . GLU A 1 160 ? 2.380 6.725 18.709 1.00 96.56 160 GLU A O 1
ATOM 1334 N N . ALA A 1 161 ? 3.214 6.493 16.638 1.00 96.75 161 ALA A N 1
ATOM 1335 C CA . ALA A 1 161 ? 2.523 5.235 16.354 1.00 96.75 161 ALA A CA 1
ATOM 1336 C C . ALA A 1 161 ? 2.752 4.196 17.467 1.00 96.75 161 ALA A C 1
ATOM 1338 O O . ALA A 1 161 ? 1.804 3.632 18.014 1.00 96.75 161 ALA A O 1
ATOM 1339 N N . MET A 1 162 ? 4.012 4.010 17.879 1.00 97.44 162 MET A N 1
ATOM 1340 C CA . MET A 1 162 ? 4.389 3.111 18.973 1.00 97.44 162 MET A CA 1
ATOM 1341 C C . MET A 1 162 ? 3.703 3.475 20.300 1.00 97.44 162 MET A C 1
ATOM 1343 O O . MET A 1 162 ? 3.311 2.568 21.033 1.00 97.44 162 MET A O 1
ATOM 1347 N N . ILE A 1 163 ? 3.567 4.763 20.635 1.00 97.62 163 ILE A N 1
ATOM 1348 C CA . ILE A 1 163 ? 2.891 5.207 21.866 1.00 97.62 163 ILE A CA 1
ATOM 1349 C C . ILE A 1 163 ? 1.417 4.793 21.839 1.00 97.62 163 ILE A C 1
ATOM 1351 O O . ILE A 1 163 ? 0.931 4.216 22.812 1.00 97.62 163 ILE A O 1
ATOM 1355 N N . TYR A 1 164 ? 0.711 5.047 20.737 1.00 97.69 164 TYR A N 1
ATOM 1356 C CA . TYR A 1 164 ? -0.705 4.692 20.619 1.00 97.69 164 TYR A CA 1
ATOM 1357 C C . TYR A 1 164 ? -0.934 3.180 20.612 1.00 97.69 164 TYR A C 1
ATOM 1359 O O . TYR A 1 164 ? -1.814 2.702 21.326 1.00 97.69 164 TYR A O 1
ATOM 1367 N N . PHE A 1 165 ? -0.109 2.411 19.896 1.00 97.69 165 PHE A N 1
ATOM 1368 C CA . PHE A 1 165 ? -0.237 0.954 19.899 1.00 97.69 165 PHE A CA 1
ATOM 1369 C C . PHE A 1 165 ? 0.049 0.339 21.270 1.00 97.69 165 PHE A C 1
ATOM 1371 O O . PHE A 1 165 ? -0.656 -0.578 21.675 1.00 97.69 165 PHE A O 1
ATOM 1378 N N . LYS A 1 166 ? 1.022 0.865 22.028 1.00 97.69 166 LYS A N 1
ATOM 1379 C CA . LYS A 1 166 ? 1.239 0.431 23.417 1.00 97.69 166 LYS A CA 1
ATOM 1380 C C . LYS A 1 166 ? 0.013 0.674 24.285 1.00 97.69 166 LYS A C 1
ATOM 1382 O O . LYS A 1 166 ? -0.414 -0.247 24.965 1.00 97.69 166 LYS A O 1
ATOM 1387 N N . LYS A 1 167 ? -0.596 1.861 24.199 1.00 96.12 167 LYS A N 1
ATOM 1388 C CA . LYS A 1 167 ? -1.841 2.161 24.924 1.00 96.12 167 LYS A CA 1
ATOM 1389 C C . LYS A 1 167 ? -2.980 1.218 24.521 1.00 96.12 167 LYS A C 1
ATOM 1391 O O . LYS A 1 167 ? -3.762 0.821 25.374 1.00 96.12 167 LYS A O 1
ATOM 1396 N N . ALA A 1 168 ? -3.073 0.848 23.241 1.00 94.25 168 ALA A N 1
ATOM 1397 C CA . ALA A 1 168 ? -4.074 -0.107 22.766 1.00 94.25 168 ALA A CA 1
ATOM 1398 C C . ALA A 1 168 ? -3.848 -1.523 23.336 1.00 94.25 168 ALA A C 1
ATOM 1400 O O . ALA A 1 168 ? -4.806 -2.149 23.775 1.00 94.25 168 ALA A O 1
ATOM 1401 N N . VAL A 1 169 ? -2.595 -1.995 23.395 1.00 95.75 169 VAL A N 1
ATOM 1402 C CA . VAL A 1 169 ? -2.226 -3.287 24.014 1.00 95.75 169 VAL A CA 1
ATOM 1403 C C . VAL A 1 169 ? -2.388 -3.261 25.540 1.00 95.75 169 VAL A C 1
ATOM 1405 O O . VAL A 1 169 ? -2.796 -4.248 26.138 1.00 95.75 169 VAL A O 1
ATOM 1408 N N . GLU A 1 170 ? -2.108 -2.135 26.196 1.00 95.50 170 GLU A N 1
ATOM 1409 C CA . GLU A 1 170 ? -2.356 -1.959 27.635 1.00 95.50 170 GLU A CA 1
ATOM 1410 C C . GLU A 1 170 ? -3.857 -1.989 27.962 1.00 95.50 170 GLU A C 1
ATOM 1412 O O . GLU A 1 170 ? -4.246 -2.490 29.016 1.00 95.50 170 GLU A O 1
ATOM 1417 N N . ALA A 1 171 ? -4.698 -1.469 27.061 1.00 88.94 171 ALA A N 1
ATOM 1418 C CA . ALA A 1 171 ? -6.151 -1.513 27.197 1.00 88.94 171 ALA A CA 1
ATOM 1419 C C . ALA A 1 171 ? -6.721 -2.929 26.998 1.00 88.94 171 ALA A C 1
ATOM 1421 O O . ALA A 1 171 ? -7.716 -3.273 27.638 1.00 88.94 171 ALA A O 1
ATOM 1422 N N . ASP A 1 172 ? -6.098 -3.742 26.142 1.00 90.19 172 ASP A N 1
ATOM 1423 C CA . ASP A 1 172 ? -6.380 -5.170 26.004 1.00 90.19 172 ASP A C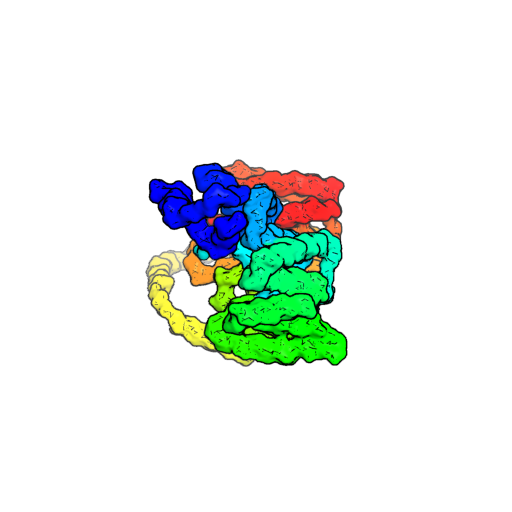A 1
ATOM 1424 C C . ASP A 1 172 ? -5.157 -5.946 25.488 1.00 90.19 172 ASP A C 1
ATOM 1426 O O . ASP A 1 172 ? -4.766 -5.836 24.322 1.00 90.19 172 ASP A O 1
ATOM 1430 N N . GLN A 1 173 ? -4.600 -6.793 26.356 1.00 94.19 173 GLN A N 1
ATOM 1431 C CA . GLN A 1 173 ? -3.439 -7.636 26.054 1.00 94.19 173 GLN A CA 1
ATOM 1432 C C . GLN A 1 173 ? -3.733 -8.677 24.962 1.00 94.19 173 GLN A C 1
ATOM 1434 O O . GLN A 1 173 ? -2.821 -9.128 24.277 1.00 94.19 173 GLN A O 1
ATOM 1439 N N . GLY A 1 174 ? -4.999 -9.053 24.760 1.00 91.19 174 GLY A N 1
ATOM 1440 C CA . GLY A 1 174 ? -5.419 -9.987 23.715 1.00 91.19 174 GLY A CA 1
ATOM 1441 C C . GLY A 1 174 ? -5.632 -9.348 22.339 1.00 91.19 174 GLY A C 1
ATOM 1442 O O . GLY A 1 174 ? -5.957 -10.058 21.384 1.00 91.19 174 GLY A O 1
ATOM 1443 N N . TYR A 1 175 ? -5.475 -8.027 22.205 1.00 93.00 175 TYR A N 1
ATOM 1444 C CA . TYR A 1 175 ? -5.878 -7.302 21.001 1.00 93.00 175 TYR A CA 1
ATOM 1445 C C . TYR A 1 175 ? -4.855 -7.430 19.861 1.00 93.00 175 TYR A C 1
ATOM 1447 O O . TYR A 1 175 ? -3.960 -6.599 19.672 1.00 93.00 175 TYR A O 1
ATOM 1455 N N . LEU A 1 176 ? -5.023 -8.493 19.068 1.00 94.06 176 LEU A N 1
ATOM 1456 C CA . LEU A 1 176 ? -4.129 -8.874 17.969 1.00 94.06 176 LEU A CA 1
ATOM 1457 C C . LEU A 1 176 ? -3.809 -7.743 16.967 1.00 94.06 176 LEU A C 1
ATOM 1459 O O . LEU A 1 176 ? -2.629 -7.612 16.626 1.00 94.06 176 LEU A O 1
ATOM 1463 N N . PRO A 1 177 ? -4.763 -6.902 16.502 1.00 93.50 177 PRO A N 1
ATOM 1464 C CA . PRO A 1 177 ? -4.454 -5.800 15.583 1.00 93.50 177 PRO A CA 1
ATOM 1465 C C . PRO A 1 177 ? -3.385 -4.843 16.122 1.00 93.50 177 PRO A C 1
ATOM 1467 O O . PRO A 1 177 ? -2.418 -4.528 15.423 1.00 93.50 177 PRO A O 1
ATOM 1470 N N . ALA A 1 178 ? -3.505 -4.439 17.391 1.00 95.31 178 ALA A N 1
ATOM 1471 C CA . ALA A 1 178 ? -2.546 -3.542 18.023 1.00 95.31 178 ALA A CA 1
ATOM 1472 C C . ALA A 1 178 ? -1.182 -4.210 18.230 1.00 95.31 178 ALA A C 1
ATOM 1474 O O . ALA A 1 178 ? -0.156 -3.569 18.004 1.00 95.31 178 ALA A O 1
ATOM 1475 N N . GLN A 1 179 ? -1.148 -5.495 18.599 1.00 97.38 179 GLN A N 1
ATOM 1476 C CA . GLN A 1 179 ? 0.103 -6.251 18.736 1.00 97.38 179 GLN A CA 1
ATOM 1477 C C . GLN A 1 179 ? 0.845 -6.376 17.396 1.00 97.38 179 GLN A C 1
ATOM 1479 O O . GLN A 1 179 ? 2.052 -6.127 17.327 1.00 97.38 179 GLN A O 1
ATOM 1484 N N . LEU A 1 180 ? 0.130 -6.700 16.314 1.00 96.00 180 LEU A N 1
ATOM 1485 C CA . LEU A 1 180 ? 0.686 -6.774 14.961 1.00 96.00 180 LEU A CA 1
ATOM 1486 C C . LEU A 1 180 ? 1.250 -5.424 14.511 1.00 96.00 180 LEU A C 1
ATOM 1488 O O . LEU A 1 180 ? 2.420 -5.332 14.130 1.00 96.00 180 LEU A O 1
ATOM 1492 N N . ASN A 1 181 ? 0.453 -4.361 14.620 1.00 96.31 181 ASN A N 1
ATOM 1493 C CA . ASN A 1 181 ? 0.879 -3.022 14.230 1.00 96.31 181 ASN A CA 1
ATOM 1494 C C . ASN A 1 181 ? 2.049 -2.508 15.092 1.00 96.31 181 ASN A C 1
ATOM 1496 O O . ASN A 1 181 ? 2.970 -1.861 14.578 1.00 96.31 181 ASN A O 1
ATOM 1500 N N . LEU A 1 182 ? 2.076 -2.841 16.388 1.00 97.50 182 LEU A N 1
ATOM 1501 C CA . LEU A 1 182 ? 3.194 -2.537 17.283 1.00 97.50 182 LEU A CA 1
ATOM 1502 C C . LEU A 1 182 ? 4.471 -3.268 16.854 1.00 97.50 182 LEU A C 1
ATOM 1504 O O . LEU A 1 182 ? 5.540 -2.656 16.797 1.00 97.50 182 LEU A O 1
ATOM 1508 N N . ALA A 1 183 ? 4.375 -4.555 16.516 1.00 97.75 183 ALA A N 1
ATOM 1509 C CA . ALA A 1 183 ? 5.508 -5.334 16.031 1.00 97.75 183 ALA A CA 1
ATOM 1510 C C . ALA A 1 183 ? 6.063 -4.774 14.713 1.00 97.75 183 ALA A C 1
ATOM 1512 O O . ALA A 1 183 ? 7.275 -4.583 14.591 1.00 97.75 183 ALA A O 1
ATOM 1513 N N . VAL A 1 184 ? 5.193 -4.427 13.760 1.00 96.12 184 VAL A N 1
ATOM 1514 C CA . VAL A 1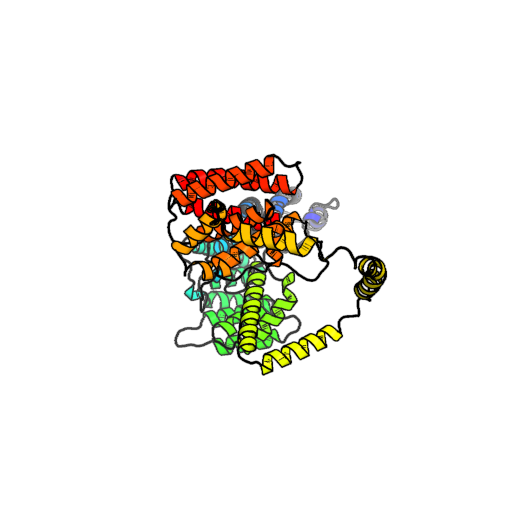 184 ? 5.585 -3.780 12.498 1.00 96.12 184 VAL A CA 1
ATOM 1515 C C . VAL A 1 184 ? 6.266 -2.435 12.755 1.00 96.12 184 VAL A C 1
ATOM 1517 O O . VAL A 1 184 ? 7.326 -2.156 12.193 1.00 96.12 184 VAL A O 1
ATOM 1520 N N . THR A 1 185 ? 5.722 -1.626 13.666 1.00 96.50 185 THR A N 1
ATOM 1521 C CA . THR A 1 185 ? 6.333 -0.353 14.074 1.00 96.50 185 THR A CA 1
ATOM 1522 C C . THR A 1 185 ? 7.725 -0.570 14.667 1.00 96.50 185 THR A C 1
ATOM 1524 O O . THR A 1 185 ? 8.663 0.155 14.331 1.00 96.50 185 THR A O 1
ATOM 1527 N N . TYR A 1 186 ? 7.912 -1.601 15.498 1.00 97.69 186 TYR A N 1
ATOM 1528 C CA . TYR A 1 186 ? 9.231 -1.963 16.013 1.00 97.69 186 TYR A CA 1
ATOM 1529 C C . TYR A 1 186 ? 10.202 -2.406 14.918 1.00 97.69 186 TYR A C 1
ATOM 1531 O O . TYR A 1 186 ? 11.373 -2.033 14.991 1.00 97.69 186 TYR A O 1
ATOM 1539 N N . LEU A 1 187 ? 9.748 -3.146 13.903 1.00 95.94 187 LEU A N 1
ATOM 1540 C CA . LEU A 1 187 ? 10.585 -3.504 12.755 1.00 95.94 187 LEU A CA 1
ATOM 1541 C C . LEU A 1 187 ? 11.031 -2.253 11.991 1.00 95.94 187 LEU A C 1
ATOM 1543 O O . LEU A 1 187 ? 12.229 -2.083 11.766 1.00 95.94 187 LEU A O 1
ATOM 1547 N N . TYR A 1 188 ? 10.118 -1.325 11.686 1.00 94.62 188 TYR A N 1
ATOM 1548 C CA . TYR A 1 188 ? 10.482 -0.055 11.047 1.00 94.62 188 TYR A CA 1
ATOM 1549 C C . TYR A 1 188 ? 11.435 0.789 11.900 1.00 94.62 188 TYR A C 1
ATOM 1551 O O . TYR A 1 188 ? 12.326 1.432 11.349 1.00 94.62 188 TYR A O 1
ATOM 1559 N N . LEU A 1 189 ? 11.311 0.751 13.227 1.00 95.00 189 LEU A N 1
ATOM 1560 C CA . LEU A 1 189 ? 12.238 1.399 14.161 1.00 95.00 189 LEU A CA 1
ATOM 1561 C C . LEU A 1 189 ? 13.585 0.666 14.314 1.00 95.00 189 LEU A C 1
ATOM 1563 O O . LEU A 1 189 ? 14.411 1.103 15.114 1.00 95.00 189 LEU A O 1
ATOM 1567 N N . GLY A 1 190 ? 13.810 -0.452 13.615 1.00 94.44 190 GLY A N 1
ATOM 1568 C CA . GLY A 1 190 ? 15.038 -1.242 13.732 1.00 94.44 190 GLY A CA 1
ATOM 1569 C C . GLY A 1 190 ? 15.175 -1.970 15.075 1.00 94.44 190 GLY A C 1
ATOM 1570 O O . GLY A 1 190 ? 16.287 -2.233 15.522 1.00 94.44 190 GLY A O 1
ATOM 1571 N N . LYS A 1 191 ? 14.057 -2.298 15.740 1.00 96.19 191 LYS A N 1
ATOM 1572 C CA . LYS A 1 191 ? 13.996 -2.958 17.061 1.00 96.19 191 LYS A CA 1
ATOM 1573 C C . LYS A 1 191 ? 13.428 -4.387 16.962 1.00 96.19 191 LYS A C 1
ATOM 1575 O O . LYS A 1 191 ? 12.414 -4.686 17.601 1.00 96.19 191 LYS A O 1
ATOM 1580 N N . PRO A 1 192 ? 14.058 -5.306 16.209 1.00 96.81 192 PRO A N 1
ATOM 1581 C CA . PRO A 1 192 ? 13.466 -6.606 15.900 1.00 96.81 192 PRO A CA 1
ATOM 1582 C C . PRO A 1 192 ? 13.351 -7.551 17.109 1.00 96.81 192 PRO A C 1
ATOM 1584 O O . PRO A 1 192 ? 12.495 -8.431 17.110 1.00 96.81 192 PRO A O 1
ATOM 1587 N N . HIS A 1 193 ? 14.142 -7.369 18.174 1.00 97.12 193 HIS A N 1
ATOM 1588 C CA . HIS A 1 193 ? 13.962 -8.118 19.431 1.00 97.12 193 HIS A CA 1
ATOM 1589 C C . HIS A 1 193 ? 12.645 -7.760 20.131 1.00 97.12 193 HIS A C 1
ATOM 1591 O O . HIS A 1 193 ? 11.926 -8.646 20.587 1.00 97.12 193 HIS A O 1
ATOM 1597 N N . LYS A 1 194 ? 12.284 -6.468 20.148 1.00 97.56 194 LYS A N 1
ATOM 1598 C CA . LYS A 1 194 ? 11.003 -6.007 20.705 1.00 97.56 194 LYS A CA 1
ATOM 1599 C C . LYS A 1 194 ? 9.831 -6.465 19.846 1.00 97.56 194 LYS A C 1
ATOM 1601 O O . LYS A 1 194 ? 8.834 -6.919 20.392 1.00 97.56 194 LYS A O 1
ATOM 1606 N N . ALA A 1 195 ? 9.978 -6.403 18.520 1.00 97.62 195 ALA A N 1
ATOM 1607 C CA . ALA A 1 195 ? 8.982 -6.942 17.597 1.00 97.62 195 ALA A CA 1
ATOM 1608 C C . ALA A 1 195 ? 8.721 -8.430 17.866 1.00 97.62 195 ALA A C 1
ATOM 1610 O O . ALA A 1 195 ? 7.574 -8.837 18.005 1.00 97.62 195 ALA A O 1
ATOM 1611 N N . ARG A 1 196 ? 9.786 -9.230 18.009 1.00 97.44 196 ARG A N 1
ATOM 1612 C CA . ARG A 1 196 ? 9.675 -10.661 18.300 1.00 97.44 196 ARG A CA 1
ATOM 1613 C C . ARG A 1 196 ? 8.964 -10.940 19.626 1.00 97.44 196 ARG A C 1
ATOM 1615 O O . ARG A 1 196 ? 8.092 -11.795 19.637 1.00 97.44 196 ARG A O 1
ATOM 1622 N N . SER A 1 197 ? 9.290 -10.211 20.693 1.00 97.62 197 SER A N 1
ATOM 1623 C CA . SER A 1 197 ? 8.627 -10.375 21.996 1.00 97.62 197 SER A CA 1
ATOM 1624 C C . SER A 1 197 ? 7.112 -10.143 21.906 1.00 97.62 197 SER A C 1
ATOM 1626 O O . SER A 1 197 ? 6.349 -10.983 22.368 1.00 97.62 197 SER A O 1
ATOM 1628 N N . VAL A 1 198 ? 6.670 -9.074 21.229 1.00 97.94 198 VAL A N 1
ATOM 1629 C CA . VAL A 1 198 ? 5.232 -8.814 21.005 1.00 97.94 198 VAL A CA 1
ATOM 1630 C C . VAL A 1 198 ? 4.590 -9.908 20.142 1.00 97.94 198 VAL A C 1
ATOM 1632 O O . VAL A 1 198 ? 3.462 -10.324 20.387 1.00 97.94 198 VAL A O 1
ATOM 1635 N N . LEU A 1 199 ? 5.307 -10.411 19.134 1.00 97.94 199 LEU A N 1
ATOM 1636 C CA . LEU A 1 199 ? 4.802 -11.470 18.257 1.00 97.94 199 LEU A CA 1
ATOM 1637 C C . LEU A 1 199 ? 4.745 -12.849 18.928 1.00 97.94 199 LEU A C 1
ATOM 1639 O O . LEU A 1 199 ? 3.991 -13.700 18.467 1.00 97.94 199 LEU A O 1
ATOM 1643 N N . GLU A 1 200 ? 5.552 -13.125 19.952 1.00 97.81 200 GLU A N 1
ATOM 1644 C CA . GLU A 1 200 ? 5.472 -14.364 20.744 1.00 97.81 200 GLU A CA 1
ATOM 1645 C C . GLU A 1 200 ? 4.191 -14.386 21.595 1.00 97.81 200 GLU A C 1
ATOM 1647 O O . GLU A 1 200 ? 3.500 -15.405 21.646 1.00 97.81 200 GLU A O 1
ATOM 1652 N N . GLU A 1 201 ? 3.812 -13.240 22.164 1.00 97.25 201 GLU A N 1
ATOM 1653 C CA . GLU A 1 201 ? 2.532 -13.061 22.856 1.00 97.25 201 GLU A CA 1
ATOM 1654 C C . GLU A 1 201 ? 1.348 -13.197 21.885 1.00 97.25 201 GLU A C 1
ATOM 1656 O O . GLU A 1 201 ? 0.465 -14.030 22.092 1.00 97.25 201 GLU A O 1
ATOM 1661 N N . ALA A 1 202 ? 1.383 -12.483 20.754 1.00 96.69 202 ALA A N 1
ATOM 1662 C CA . ALA A 1 202 ? 0.344 -12.578 19.726 1.00 96.69 202 ALA A CA 1
ATOM 1663 C C . ALA A 1 202 ? 0.186 -14.010 19.178 1.00 96.69 202 ALA A C 1
ATOM 1665 O O . ALA A 1 202 ? -0.925 -14.474 18.926 1.00 96.69 202 ALA A O 1
ATOM 1666 N N . HIS A 1 203 ? 1.293 -14.743 19.021 1.00 97.25 203 HIS A N 1
ATOM 1667 C CA . HIS A 1 203 ? 1.267 -16.142 18.593 1.00 97.25 203 HIS A CA 1
ATOM 1668 C C . HIS A 1 203 ? 0.655 -17.068 19.645 1.00 97.25 203 HIS A C 1
ATOM 1670 O O . HIS A 1 203 ? -0.031 -18.016 19.278 1.00 97.25 203 HIS A O 1
ATOM 1676 N N . SER A 1 204 ? 0.860 -16.787 20.932 1.00 97.44 204 SER A N 1
ATOM 1677 C CA . SER A 1 204 ? 0.226 -17.549 22.014 1.00 97.44 204 SER A CA 1
ATOM 1678 C C . SER A 1 204 ? -1.301 -17.400 21.978 1.00 97.44 204 SER A C 1
ATOM 1680 O O . SER A 1 204 ? -2.016 -18.364 22.239 1.00 97.44 204 SER A O 1
ATOM 1682 N N . ASN A 1 205 ? -1.794 -16.226 21.568 1.00 95.19 205 ASN A N 1
ATOM 1683 C CA . ASN A 1 205 ? -3.222 -15.946 21.398 1.00 95.19 205 ASN A CA 1
ATOM 1684 C C . ASN A 1 205 ? -3.806 -16.520 20.090 1.00 95.19 205 ASN A C 1
ATOM 1686 O O . ASN A 1 205 ? -4.983 -16.871 20.042 1.00 95.19 205 ASN A O 1
ATOM 1690 N N . ALA A 1 206 ? -3.004 -16.615 19.023 1.00 96.06 206 ALA A N 1
ATOM 1691 C CA . ALA A 1 206 ? -3.431 -17.108 17.710 1.00 96.06 206 ALA A CA 1
ATOM 1692 C C . ALA A 1 206 ? -2.342 -17.971 17.030 1.00 96.06 206 ALA A C 1
ATOM 1694 O O . ALA A 1 206 ? -1.694 -17.523 16.073 1.00 96.06 206 ALA A O 1
ATOM 1695 N N . PRO A 1 207 ? -2.137 -19.225 17.482 1.00 96.75 207 PRO A N 1
ATOM 1696 C CA . PRO A 1 207 ? -1.012 -20.056 17.046 1.00 96.75 207 PRO A CA 1
ATOM 1697 C C . PRO A 1 207 ? -1.046 -20.392 15.551 1.00 96.75 207 PRO A C 1
ATOM 1699 O O . PRO A 1 207 ? -0.004 -20.423 14.895 1.00 96.75 207 PRO A O 1
ATOM 1702 N N . ASP A 1 208 ? -2.232 -20.560 14.971 1.00 95.62 208 ASP A N 1
ATOM 1703 C CA . ASP A 1 208 ? -2.393 -20.951 13.565 1.00 95.62 208 ASP A CA 1
ATOM 1704 C C . ASP A 1 208 ? -2.344 -19.780 12.572 1.00 95.62 208 ASP A C 1
ATOM 1706 O O . ASP A 1 208 ? -2.374 -19.993 11.355 1.00 95.62 208 ASP A O 1
ATOM 1710 N N . ASN A 1 209 ? -2.221 -18.540 13.056 1.00 95.69 209 ASN A N 1
ATOM 1711 C CA . ASN A 1 209 ? -2.179 -17.366 12.193 1.00 95.69 209 ASN A CA 1
ATOM 1712 C C . ASN A 1 209 ? -0.838 -17.285 11.432 1.00 95.69 209 ASN A C 1
ATOM 1714 O O . ASN A 1 209 ? 0.224 -17.014 12.002 1.00 95.69 209 ASN A O 1
ATOM 1718 N N . LEU A 1 210 ? -0.895 -17.502 10.112 1.00 96.06 210 LEU A N 1
ATOM 1719 C CA . LEU A 1 210 ? 0.281 -17.517 9.236 1.00 96.06 210 LEU A CA 1
ATOM 1720 C C . LEU A 1 210 ? 0.957 -16.148 9.096 1.00 96.06 210 LEU A C 1
ATOM 1722 O O . LEU A 1 210 ? 2.164 -16.104 8.861 1.00 96.06 210 LEU A O 1
ATOM 1726 N N . GLU A 1 211 ? 0.226 -15.043 9.252 1.00 94.12 211 GLU A N 1
ATOM 1727 C CA . GLU A 1 211 ? 0.800 -13.696 9.182 1.00 94.12 211 GLU A CA 1
ATOM 1728 C C . GLU A 1 211 ? 1.681 -13.408 10.398 1.00 94.12 211 GLU A C 1
ATOM 1730 O O . GLU A 1 211 ? 2.805 -12.931 10.238 1.00 94.12 211 GLU A O 1
ATOM 1735 N N . ILE A 1 212 ? 1.229 -13.790 11.601 1.00 96.75 212 ILE A N 1
ATOM 1736 C CA . ILE A 1 212 ? 2.032 -13.691 12.832 1.00 96.75 212 ILE A CA 1
ATOM 1737 C C . ILE A 1 212 ? 3.309 -14.525 12.685 1.00 96.75 212 ILE A C 1
ATOM 1739 O O . ILE A 1 212 ? 4.411 -14.038 12.946 1.00 96.75 212 ILE A O 1
ATOM 1743 N N . GLN A 1 213 ? 3.190 -15.771 12.215 1.00 97.94 213 GLN A N 1
ATOM 1744 C CA . GLN A 1 213 ? 4.347 -16.650 12.028 1.00 97.94 213 GLN A CA 1
ATOM 1745 C C . GLN A 1 213 ? 5.327 -16.121 10.965 1.00 97.94 213 GLN A C 1
ATOM 1747 O O . GLN A 1 213 ? 6.545 -16.232 11.143 1.00 97.94 213 GLN A O 1
ATOM 1752 N N . ALA A 1 214 ? 4.825 -15.531 9.875 1.00 97.19 214 ALA A N 1
ATOM 1753 C CA . ALA A 1 214 ? 5.652 -14.897 8.850 1.00 97.19 214 ALA A CA 1
ATOM 1754 C C . ALA A 1 214 ? 6.380 -13.660 9.394 1.00 97.19 214 ALA A C 1
ATOM 1756 O O . ALA A 1 214 ? 7.587 -13.527 9.192 1.00 97.19 214 ALA A O 1
ATOM 1757 N N . LEU A 1 215 ? 5.692 -12.801 10.151 1.00 96.81 215 LEU A N 1
ATOM 1758 C CA . LEU A 1 215 ? 6.306 -11.650 10.813 1.00 96.81 215 LEU A CA 1
ATOM 1759 C C . LEU A 1 215 ? 7.360 -12.057 11.845 1.00 96.81 215 LEU A C 1
ATOM 1761 O O . LEU A 1 215 ? 8.399 -11.407 11.930 1.00 96.81 215 LEU A O 1
ATOM 1765 N N . GLN A 1 216 ? 7.155 -13.148 12.591 1.00 97.94 216 GLN A N 1
ATOM 1766 C CA . GLN A 1 216 ? 8.183 -13.689 13.487 1.00 97.94 216 GLN A CA 1
ATOM 1767 C C . GLN A 1 216 ? 9.435 -14.118 12.717 1.00 97.94 216 GLN A C 1
ATOM 1769 O O . GLN A 1 216 ? 10.551 -13.890 13.183 1.00 97.94 216 GLN A O 1
ATOM 1774 N N . ALA A 1 217 ? 9.263 -14.738 11.546 1.00 97.88 217 ALA A N 1
ATOM 1775 C CA . ALA A 1 217 ? 10.377 -15.122 10.686 1.00 97.88 217 ALA A CA 1
ATOM 1776 C C . ALA A 1 217 ? 11.129 -13.882 10.166 1.00 97.88 217 ALA A C 1
ATOM 1778 O O . ALA A 1 217 ? 12.356 -13.853 10.206 1.00 97.88 217 ALA A O 1
ATOM 1779 N N . LEU A 1 218 ? 10.417 -12.820 9.777 1.00 97.00 218 LEU A N 1
ATOM 1780 C CA . LEU A 1 218 ? 11.040 -11.549 9.392 1.00 97.00 218 LEU A CA 1
ATOM 1781 C C . LEU A 1 218 ? 11.758 -10.863 10.553 1.00 97.00 218 LEU A C 1
ATOM 1783 O O . LEU A 1 218 ? 12.883 -10.404 10.385 1.00 97.00 218 LEU A O 1
ATOM 1787 N N . ALA A 1 219 ? 11.152 -10.831 11.740 1.00 97.31 219 ALA A N 1
ATOM 1788 C CA . ALA A 1 219 ? 11.795 -10.304 12.937 1.00 97.31 219 ALA A CA 1
ATOM 1789 C C . ALA A 1 219 ? 13.070 -11.088 13.274 1.00 97.31 219 ALA A C 1
ATOM 1791 O O . ALA A 1 219 ? 14.066 -10.481 13.652 1.00 97.31 219 ALA A O 1
ATOM 1792 N N . LEU A 1 220 ? 13.067 -12.412 13.091 1.00 96.94 220 LEU A N 1
ATOM 1793 C CA . LEU A 1 220 ? 14.258 -13.246 13.237 1.00 96.94 220 LEU A CA 1
ATOM 1794 C C . LEU A 1 220 ? 15.329 -12.887 12.198 1.00 96.94 220 LEU A C 1
ATOM 1796 O O . LEU A 1 220 ? 16.482 -12.710 12.566 1.00 96.94 220 LEU A O 1
ATOM 1800 N N . TYR A 1 221 ? 14.972 -12.726 10.924 1.00 96.69 221 TYR A N 1
ATOM 1801 C CA . TYR A 1 221 ? 15.941 -12.312 9.908 1.00 96.69 221 TYR A CA 1
ATOM 1802 C C . TYR A 1 221 ? 16.519 -10.924 10.180 1.00 96.69 221 TYR A C 1
ATOM 1804 O O . TYR A 1 221 ? 17.728 -10.741 10.080 1.00 96.69 221 TYR A O 1
ATOM 1812 N N . GLU A 1 222 ? 15.700 -9.962 10.600 1.00 95.56 222 GLU A N 1
ATOM 1813 C CA . GLU A 1 222 ? 16.180 -8.628 10.968 1.00 95.56 222 GLU A CA 1
ATOM 1814 C C . GLU A 1 222 ? 17.055 -8.651 12.235 1.00 95.56 222 GLU A C 1
ATOM 1816 O O . GLU A 1 222 ? 17.804 -7.706 12.458 1.00 95.56 222 GLU A O 1
ATOM 1821 N N . GLN A 1 223 ? 17.030 -9.712 13.055 1.00 95.31 223 GLN A N 1
ATOM 1822 C CA . GLN A 1 223 ? 18.003 -9.926 14.142 1.00 95.31 223 GLN A CA 1
ATOM 1823 C C . GLN A 1 223 ? 19.367 -10.414 13.648 1.00 95.31 223 GLN A C 1
ATOM 1825 O O . GLN A 1 223 ? 20.284 -10.459 14.457 1.00 95.31 223 GLN A O 1
ATOM 1830 N N . SER A 1 224 ? 19.521 -10.753 12.363 1.00 91.81 224 SER A N 1
ATOM 1831 C CA . SER A 1 224 ? 20.825 -11.152 11.827 1.00 91.81 224 SER A CA 1
ATOM 1832 C C . SER A 1 224 ? 21.850 -10.041 12.061 1.00 91.81 224 SER A C 1
ATOM 1834 O O . SER A 1 224 ? 21.572 -8.853 11.850 1.00 91.81 224 SER A O 1
ATOM 1836 N N . GLU A 1 225 ? 23.035 -10.451 12.487 1.00 91.12 225 GLU A N 1
ATOM 1837 C CA . GLU A 1 225 ? 24.215 -9.607 12.664 1.00 91.12 225 GLU A CA 1
ATOM 1838 C C . GLU A 1 225 ? 25.318 -10.108 11.727 1.00 91.12 225 GLU A C 1
ATOM 1840 O O . GLU A 1 225 ? 25.134 -11.112 11.037 1.00 91.12 225 GLU A O 1
ATOM 1845 N N . VAL A 1 226 ? 26.451 -9.403 11.657 1.00 86.75 226 VAL A N 1
ATOM 1846 C CA . VAL A 1 226 ? 27.554 -9.762 10.744 1.00 86.75 226 VAL A CA 1
ATOM 1847 C C . VAL A 1 226 ? 28.030 -11.202 10.981 1.00 86.75 226 VAL A C 1
ATOM 1849 O O . VAL A 1 226 ? 28.266 -11.924 10.016 1.00 86.75 226 VAL A O 1
ATOM 1852 N N . ASP A 1 227 ? 28.054 -11.639 12.242 1.00 91.00 227 ASP A N 1
ATOM 1853 C CA . ASP A 1 227 ? 28.540 -12.964 12.646 1.00 91.00 227 ASP A CA 1
ATOM 1854 C C . ASP A 1 227 ? 27.424 -14.010 12.822 1.00 91.00 227 ASP A C 1
ATOM 1856 O O . ASP A 1 227 ? 27.699 -15.180 13.090 1.00 91.00 227 ASP A O 1
ATOM 1860 N N . LEU A 1 228 ? 26.153 -13.616 12.672 1.00 93.00 228 LEU A N 1
ATOM 1861 C CA . LEU A 1 228 ? 25.006 -14.497 12.887 1.00 93.00 228 LEU A CA 1
ATOM 1862 C C . LEU A 1 228 ? 24.038 -14.438 11.709 1.00 93.00 228 LEU A C 1
ATOM 1864 O O . LEU A 1 228 ? 23.133 -13.601 11.642 1.00 93.00 228 LEU A O 1
ATOM 1868 N N . ASP A 1 229 ? 24.200 -15.393 10.800 1.00 93.44 229 ASP A N 1
ATOM 1869 C CA . ASP A 1 229 ? 23.348 -15.526 9.631 1.00 93.44 229 ASP A CA 1
ATOM 1870 C C . ASP A 1 229 ? 22.062 -16.316 9.925 1.00 93.44 229 ASP A C 1
ATOM 1872 O O . ASP A 1 229 ? 22.032 -17.549 9.895 1.00 93.44 229 ASP A O 1
ATOM 1876 N N . LEU A 1 230 ? 20.959 -15.603 10.163 1.00 95.88 230 LEU A N 1
ATOM 1877 C CA . LEU A 1 230 ? 19.643 -16.212 10.387 1.00 95.88 230 LEU A CA 1
ATOM 1878 C C . LEU A 1 230 ? 18.835 -16.387 9.092 1.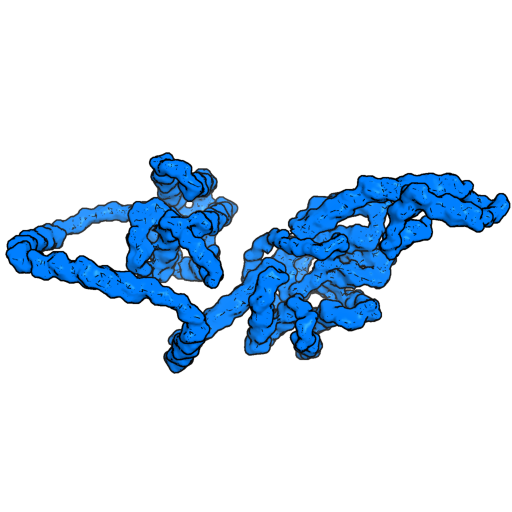00 95.88 230 LEU A C 1
ATOM 1880 O O . LEU A 1 230 ? 17.688 -16.852 9.138 1.00 95.88 230 LEU A O 1
ATOM 1884 N N . TRP A 1 231 ? 19.406 -16.049 7.930 1.00 95.81 231 TRP A N 1
ATOM 1885 C CA . TRP A 1 231 ? 18.723 -16.153 6.640 1.00 95.81 231 TRP A CA 1
ATOM 1886 C C . TRP A 1 231 ? 18.287 -17.590 6.305 1.00 95.81 231 TRP A C 1
ATOM 1888 O O . TRP A 1 231 ? 17.099 -17.764 6.021 1.00 95.81 231 TRP A O 1
ATOM 1898 N N . PRO A 1 232 ? 19.137 -18.642 6.406 1.00 96.56 232 PRO A N 1
ATOM 1899 C CA . PRO A 1 232 ? 18.733 -19.998 6.019 1.00 96.56 232 PRO A CA 1
ATOM 1900 C C . PRO A 1 232 ? 17.551 -20.510 6.846 1.00 96.56 232 PRO A C 1
ATOM 1902 O O . PRO A 1 232 ? 16.601 -21.080 6.312 1.00 96.56 232 PRO A O 1
ATOM 1905 N N . ARG A 1 233 ? 17.577 -20.240 8.158 1.00 97.12 233 ARG A N 1
ATOM 1906 C CA . ARG A 1 233 ? 16.503 -20.612 9.087 1.00 97.12 233 ARG A CA 1
ATOM 1907 C C . ARG A 1 233 ? 15.206 -19.866 8.783 1.00 97.12 233 ARG A C 1
ATOM 1909 O O . ARG A 1 233 ? 14.129 -20.457 8.862 1.00 97.12 233 ARG A O 1
ATOM 1916 N N . THR A 1 234 ? 15.307 -18.583 8.440 1.00 97.00 234 THR A N 1
ATOM 1917 C CA . THR A 1 234 ? 14.148 -17.759 8.082 1.00 97.00 234 THR A CA 1
ATOM 1918 C C . THR A 1 234 ? 13.493 -18.261 6.801 1.00 97.00 234 THR A C 1
ATOM 1920 O O . THR A 1 234 ? 12.287 -18.508 6.796 1.00 97.00 234 THR A O 1
ATOM 1923 N N . VAL A 1 235 ? 14.279 -18.461 5.739 1.00 97.19 235 VAL A N 1
ATOM 1924 C CA . VAL A 1 235 ? 13.780 -18.933 4.441 1.00 97.19 235 VAL A CA 1
ATOM 1925 C C . VAL A 1 235 ? 13.128 -20.303 4.578 1.00 97.19 235 VAL A C 1
ATOM 1927 O O . VAL A 1 235 ? 11.973 -20.440 4.191 1.00 97.19 235 VAL A O 1
ATOM 1930 N N . ALA A 1 236 ? 13.773 -21.267 5.243 1.00 97.69 236 ALA A N 1
ATOM 1931 C CA . ALA A 1 236 ? 13.190 -22.594 5.454 1.00 97.69 236 ALA A CA 1
ATOM 1932 C C . ALA A 1 236 ? 11.833 -22.539 6.188 1.00 97.69 236 ALA A C 1
ATOM 1934 O O . ALA A 1 236 ? 10.901 -23.278 5.858 1.00 97.69 236 ALA A O 1
ATOM 1935 N N . ARG A 1 237 ? 11.686 -21.638 7.174 1.00 98.06 237 ARG A N 1
ATOM 1936 C CA . ARG A 1 237 ? 10.414 -21.441 7.888 1.00 98.06 237 ARG A CA 1
ATOM 1937 C C . ARG A 1 237 ? 9.339 -20.846 6.975 1.00 98.06 237 ARG A C 1
ATOM 1939 O O . ARG A 1 237 ? 8.206 -21.325 6.996 1.00 98.06 237 ARG A O 1
ATOM 1946 N N . LEU A 1 238 ? 9.679 -19.827 6.186 1.00 97.88 238 LEU A N 1
ATOM 1947 C CA . LEU A 1 238 ? 8.757 -19.200 5.236 1.00 97.88 238 LEU A CA 1
ATOM 1948 C C . LEU A 1 238 ? 8.350 -20.164 4.112 1.00 97.88 238 LEU A C 1
ATOM 1950 O O . LEU A 1 238 ? 7.164 -20.254 3.810 1.00 97.88 238 LEU A O 1
ATOM 1954 N N . GLU A 1 239 ? 9.282 -20.934 3.548 1.00 97.88 239 GLU A N 1
ATOM 1955 C CA . GLU A 1 239 ? 9.011 -21.952 2.521 1.00 97.88 239 GLU A CA 1
ATOM 1956 C C . GLU A 1 239 ? 8.026 -23.007 3.030 1.00 97.88 239 GLU A C 1
ATOM 1958 O O . GLU A 1 239 ? 7.024 -23.289 2.372 1.00 97.88 239 GLU A O 1
ATOM 1963 N N . LYS A 1 240 ? 8.237 -23.517 4.252 1.00 98.06 240 LYS A N 1
ATOM 1964 C CA . LYS A 1 240 ? 7.310 -24.463 4.892 1.00 98.06 240 LYS A CA 1
ATOM 1965 C C . LYS A 1 240 ? 5.885 -23.906 4.982 1.00 98.06 240 LYS A C 1
ATOM 1967 O O . LYS A 1 240 ? 4.921 -24.647 4.802 1.00 98.06 240 LYS A O 1
ATOM 1972 N N . MET A 1 241 ? 5.734 -22.612 5.266 1.00 98.00 241 MET A N 1
ATOM 1973 C CA . MET A 1 241 ? 4.420 -21.963 5.316 1.00 98.00 241 MET A CA 1
ATOM 1974 C C . MET A 1 241 ? 3.849 -21.683 3.922 1.00 98.00 241 MET A C 1
ATOM 1976 O O . MET A 1 241 ? 2.644 -21.823 3.730 1.00 98.00 241 MET A O 1
ATOM 1980 N N . ALA A 1 242 ? 4.695 -21.351 2.944 1.00 97.44 242 ALA A N 1
ATOM 1981 C CA . ALA A 1 242 ? 4.303 -21.041 1.570 1.00 97.44 242 ALA A CA 1
ATOM 1982 C C . ALA A 1 242 ? 3.733 -22.244 0.793 1.00 97.44 242 ALA A C 1
ATOM 1984 O O . ALA A 1 242 ? 3.073 -22.043 -0.234 1.00 97.44 242 ALA A O 1
ATOM 1985 N N . ILE A 1 243 ? 3.982 -23.474 1.266 1.00 97.25 243 ILE A N 1
ATOM 1986 C CA . ILE A 1 243 ? 3.387 -24.718 0.741 1.00 97.25 243 ILE A CA 1
ATOM 1987 C C . ILE A 1 243 ? 1.885 -24.797 1.056 1.00 97.25 243 ILE A C 1
ATOM 1989 O O . ILE A 1 243 ? 1.130 -25.409 0.303 1.00 97.25 243 ILE A O 1
ATOM 1993 N N . LYS A 1 244 ? 1.423 -24.173 2.147 1.00 96.19 244 LYS A N 1
ATOM 1994 C CA . LYS A 1 244 ? 0.004 -24.200 2.523 1.00 96.19 244 LYS A CA 1
ATOM 1995 C C . LYS A 1 244 ? -0.829 -23.487 1.452 1.00 96.19 244 LYS A C 1
ATOM 1997 O O . LYS A 1 244 ? -0.478 -22.390 1.021 1.00 96.19 244 LYS A O 1
ATOM 2002 N N . ALA A 1 245 ? -1.961 -24.081 1.068 1.00 92.56 245 ALA A N 1
ATOM 2003 C CA . ALA A 1 245 ? -2.851 -23.522 0.043 1.00 92.56 245 ALA A CA 1
ATOM 2004 C C . ALA A 1 245 ? -3.340 -22.103 0.395 1.00 92.56 245 ALA A C 1
ATOM 2006 O O . ALA A 1 245 ? -3.442 -21.249 -0.477 1.00 92.56 245 ALA A O 1
ATOM 2007 N N . GLN A 1 246 ? -3.554 -21.841 1.687 1.00 91.62 246 GLN A N 1
ATOM 2008 C CA . GLN A 1 246 ? -3.995 -20.554 2.236 1.00 91.62 246 GLN A CA 1
ATOM 2009 C C . GLN A 1 246 ? -2.845 -19.604 2.626 1.00 91.62 246 GLN A C 1
ATOM 2011 O O . GLN A 1 246 ? -3.014 -18.759 3.503 1.00 91.62 246 GLN A O 1
ATOM 2016 N N . ALA A 1 247 ? -1.644 -19.769 2.060 1.00 95.50 247 ALA A N 1
ATOM 2017 C CA . ALA A 1 247 ? -0.520 -18.884 2.364 1.00 95.50 247 ALA A CA 1
ATOM 2018 C C . ALA A 1 247 ? -0.847 -17.426 1.961 1.00 95.50 247 ALA A C 1
ATOM 2020 O O . ALA A 1 247 ? -1.145 -17.188 0.787 1.00 95.50 247 ALA A O 1
ATOM 2021 N N . PRO A 1 248 ? -0.758 -16.446 2.884 1.00 94.44 248 PRO A N 1
ATOM 2022 C CA . PRO A 1 248 ? -1.060 -15.053 2.569 1.00 94.44 248 PRO A CA 1
ATOM 2023 C C . PRO A 1 248 ? -0.135 -14.494 1.472 1.00 94.44 248 PRO A C 1
ATOM 2025 O O . PRO A 1 248 ? 1.065 -14.790 1.485 1.00 94.44 248 PRO A O 1
ATOM 2028 N N . PRO A 1 249 ? -0.618 -13.627 0.563 1.00 95.69 249 PRO A N 1
ATOM 2029 C CA . PRO A 1 249 ? 0.223 -12.999 -0.460 1.00 95.69 249 PRO A CA 1
ATOM 2030 C C . PRO A 1 249 ? 1.423 -12.231 0.116 1.00 95.69 249 PRO A C 1
ATOM 2032 O O . PRO A 1 249 ? 2.519 -12.291 -0.441 1.00 95.69 249 PRO A O 1
ATOM 2035 N N . ALA A 1 250 ? 1.254 -11.593 1.280 1.00 94.19 250 ALA A N 1
ATOM 2036 C CA . ALA A 1 250 ? 2.337 -10.927 2.003 1.00 94.19 250 ALA A CA 1
ATOM 2037 C C . ALA A 1 250 ? 3.493 -11.882 2.338 1.00 94.19 250 ALA A C 1
ATOM 2039 O O . ALA A 1 250 ? 4.661 -11.540 2.158 1.00 94.19 250 ALA A O 1
ATOM 2040 N N . LEU A 1 251 ? 3.180 -13.115 2.749 1.00 97.06 251 LEU A N 1
ATOM 2041 C CA . LEU A 1 251 ? 4.174 -14.152 3.023 1.00 97.06 251 LEU A CA 1
ATOM 2042 C C . LEU A 1 251 ? 4.961 -14.504 1.756 1.00 97.06 251 LEU A C 1
ATOM 2044 O O . LEU A 1 251 ? 6.192 -14.538 1.795 1.00 97.06 251 LEU A O 1
ATOM 2048 N N . LEU A 1 252 ? 4.264 -14.725 0.636 1.00 97.38 252 LEU A N 1
ATOM 2049 C CA . LEU A 1 252 ? 4.892 -15.061 -0.647 1.00 97.38 252 LEU A CA 1
ATOM 2050 C C . LEU A 1 252 ? 5.796 -13.930 -1.146 1.00 97.38 252 LEU A C 1
ATOM 2052 O O . LEU A 1 252 ? 6.910 -14.196 -1.592 1.00 97.38 252 LEU A O 1
ATOM 2056 N N . TYR A 1 253 ? 5.343 -12.679 -1.025 1.00 96.75 253 TYR A N 1
ATOM 2057 C CA . TYR A 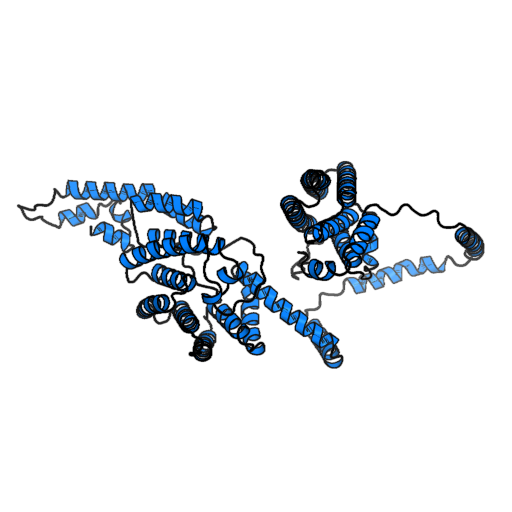1 253 ? 6.124 -11.496 -1.386 1.00 96.75 253 TYR A CA 1
ATOM 2058 C C . TYR A 1 253 ? 7.404 -11.407 -0.559 1.00 96.75 253 TYR A C 1
ATOM 2060 O O . TYR A 1 253 ? 8.498 -11.293 -1.107 1.00 96.75 253 TYR A O 1
ATOM 2068 N N . ASN A 1 254 ? 7.283 -11.530 0.762 1.00 97.00 254 ASN A N 1
ATOM 2069 C CA . ASN A 1 254 ? 8.416 -11.432 1.674 1.00 97.00 254 ASN A CA 1
ATOM 2070 C C . ASN A 1 254 ? 9.445 -12.548 1.442 1.00 97.00 254 ASN A C 1
ATOM 2072 O O . ASN A 1 254 ? 10.648 -12.289 1.445 1.00 97.00 254 ASN A O 1
ATOM 2076 N N . LEU A 1 255 ? 8.988 -13.775 1.175 1.00 97.38 255 LEU A N 1
ATOM 2077 C CA . LEU A 1 255 ? 9.862 -14.886 0.803 1.00 97.38 255 LEU A CA 1
ATOM 2078 C C . LEU A 1 255 ? 10.573 -14.634 -0.534 1.00 97.38 255 LEU A C 1
ATOM 2080 O O . LEU A 1 255 ? 11.789 -14.805 -0.617 1.00 97.38 255 LEU A O 1
ATOM 2084 N N . ALA A 1 256 ? 9.844 -14.182 -1.559 1.00 96.38 256 ALA A N 1
ATOM 2085 C CA . ALA A 1 256 ? 10.424 -13.857 -2.860 1.00 96.38 256 ALA A CA 1
ATOM 2086 C C . ALA A 1 256 ? 11.519 -12.784 -2.732 1.00 96.38 256 ALA A C 1
ATOM 2088 O O . ALA A 1 256 ? 12.621 -12.967 -3.246 1.00 96.38 256 ALA A O 1
ATOM 2089 N N . ARG A 1 257 ? 11.264 -11.723 -1.952 1.00 94.12 257 ARG A N 1
ATOM 2090 C CA . ARG A 1 257 ? 12.246 -10.668 -1.652 1.00 94.12 257 ARG A CA 1
ATOM 2091 C C . ARG A 1 257 ? 13.493 -11.198 -0.944 1.00 94.12 257 ARG A C 1
ATOM 2093 O O . ARG A 1 257 ? 14.605 -10.863 -1.346 1.00 94.12 257 ARG A O 1
ATOM 2100 N N . LEU A 1 258 ? 13.347 -12.055 0.069 1.00 94.81 258 LEU A N 1
ATOM 2101 C CA . LEU A 1 258 ? 14.504 -12.639 0.765 1.00 94.81 258 LEU A CA 1
ATOM 2102 C C . LEU A 1 258 ? 15.369 -13.521 -0.148 1.00 94.81 258 LEU A C 1
ATOM 2104 O O . LEU A 1 258 ? 16.594 -13.529 0.001 1.00 94.81 258 LEU A O 1
ATOM 2108 N N . LEU A 1 259 ? 14.751 -14.234 -1.093 1.00 95.25 259 LEU A N 1
ATOM 2109 C CA . LEU A 1 259 ? 15.440 -15.054 -2.098 1.00 95.25 259 LEU A CA 1
ATOM 2110 C C . LEU A 1 259 ? 16.123 -14.219 -3.198 1.00 95.25 259 LEU A C 1
ATOM 2112 O O . LEU A 1 259 ? 17.048 -14.706 -3.848 1.00 95.25 259 LEU A O 1
ATOM 2116 N N . GLU A 1 260 ? 15.697 -12.972 -3.410 1.00 91.44 260 GLU A N 1
ATOM 2117 C CA . GLU A 1 260 ? 16.389 -12.022 -4.291 1.00 91.44 260 GLU A CA 1
ATOM 2118 C C . GLU A 1 260 ? 17.632 -11.423 -3.637 1.00 91.44 260 GLU A C 1
ATOM 2120 O O . GLU A 1 260 ? 18.671 -11.318 -4.286 1.00 91.44 260 GLU A O 1
ATOM 2125 N N . ILE A 1 261 ? 17.546 -11.057 -2.351 1.00 89.00 261 ILE A N 1
ATOM 2126 C CA . ILE A 1 261 ? 18.659 -10.433 -1.611 1.00 89.00 261 ILE A CA 1
ATOM 2127 C C . ILE A 1 261 ? 19.892 -11.344 -1.597 1.00 89.00 261 ILE A C 1
ATOM 2129 O O . ILE A 1 261 ? 21.025 -10.862 -1.665 1.00 89.00 261 ILE A O 1
ATOM 2133 N N . ARG A 1 262 ? 19.681 -12.662 -1.513 1.00 89.25 262 ARG A N 1
ATOM 2134 C CA . ARG A 1 262 ? 20.739 -13.668 -1.638 1.00 89.25 262 ARG A CA 1
ATOM 2135 C C . ARG A 1 262 ? 20.451 -14.546 -2.844 1.00 89.25 262 ARG A C 1
ATOM 2137 O O . ARG A 1 262 ? 19.611 -15.437 -2.727 1.00 89.25 262 ARG A O 1
ATOM 2144 N N . PRO A 1 263 ? 21.114 -14.296 -3.984 1.00 75.81 263 PRO A N 1
ATOM 2145 C CA . PRO A 1 263 ? 20.620 -14.691 -5.292 1.00 75.81 263 PRO A CA 1
ATOM 2146 C C . PRO A 1 263 ? 20.377 -16.198 -5.390 1.00 75.81 263 PRO A C 1
ATOM 2148 O O . PRO A 1 263 ? 21.288 -16.998 -5.596 1.00 75.81 263 PRO A O 1
ATOM 2151 N N . ARG A 1 264 ? 19.097 -16.566 -5.298 1.00 85.62 264 ARG A N 1
ATOM 2152 C CA . ARG A 1 264 ? 18.541 -17.850 -5.737 1.00 85.62 264 ARG A CA 1
ATOM 2153 C C . ARG A 1 264 ? 17.434 -17.566 -6.753 1.00 85.62 264 ARG A C 1
ATOM 2155 O O . ARG A 1 264 ? 16.264 -17.854 -6.489 1.00 85.62 264 ARG A O 1
ATOM 2162 N N . PRO A 1 265 ? 17.774 -16.973 -7.914 1.00 78.38 265 PRO A N 1
ATOM 2163 C CA . PRO A 1 265 ? 16.797 -16.373 -8.824 1.00 78.38 265 PRO A CA 1
ATOM 2164 C C . PRO A 1 265 ? 15.739 -17.372 -9.308 1.00 78.38 265 PRO A C 1
ATOM 2166 O O . PRO A 1 265 ? 14.582 -17.001 -9.486 1.00 78.38 265 PRO A O 1
ATOM 2169 N N . GLY A 1 266 ? 16.101 -18.653 -9.450 1.00 87.25 266 GLY A N 1
ATOM 2170 C CA . GLY A 1 266 ? 15.154 -19.714 -9.801 1.00 87.25 266 GLY A CA 1
ATOM 2171 C C . GLY A 1 266 ? 14.060 -19.933 -8.749 1.00 87.25 266 GLY A C 1
ATOM 2172 O O . GLY A 1 266 ? 12.897 -20.084 -9.114 1.00 87.25 266 GLY A O 1
ATOM 2173 N N . GLN A 1 267 ? 14.406 -19.896 -7.457 1.00 92.88 267 GLN A N 1
ATOM 2174 C CA . GLN A 1 267 ? 13.438 -20.058 -6.364 1.00 92.88 267 GLN A CA 1
ATOM 2175 C C . GLN A 1 267 ? 12.576 -18.800 -6.210 1.00 92.88 267 GLN A C 1
ATOM 2177 O O . GLN A 1 267 ? 11.353 -18.904 -6.163 1.00 92.88 267 GLN A O 1
ATOM 2182 N N . ALA A 1 268 ? 13.187 -17.607 -6.222 1.00 94.75 268 ALA A N 1
ATOM 2183 C CA . ALA A 1 268 ? 12.452 -16.338 -6.152 1.00 94.75 268 ALA A CA 1
ATOM 2184 C C . ALA A 1 268 ? 11.402 -16.224 -7.273 1.00 94.75 268 ALA A C 1
ATOM 2186 O O . ALA A 1 268 ? 10.248 -15.874 -7.021 1.00 94.75 268 ALA A O 1
ATOM 2187 N N . ARG A 1 269 ? 11.776 -16.612 -8.504 1.00 92.94 269 ARG A N 1
ATOM 2188 C CA . ARG A 1 269 ? 10.895 -16.619 -9.682 1.00 92.94 269 ARG A CA 1
ATOM 2189 C C . ARG A 1 269 ? 9.610 -17.416 -9.457 1.00 92.94 269 ARG A C 1
ATOM 2191 O O . ARG A 1 269 ? 8.546 -16.960 -9.866 1.00 92.94 269 ARG A O 1
ATOM 2198 N N . GLN A 1 270 ? 9.675 -18.577 -8.804 1.00 95.31 270 GLN A N 1
ATOM 2199 C CA . GLN A 1 270 ? 8.477 -19.387 -8.546 1.00 95.31 270 GLN A CA 1
ATOM 2200 C C . GLN A 1 270 ? 7.446 -18.616 -7.712 1.00 95.31 270 GLN A C 1
ATOM 2202 O O . GLN A 1 270 ? 6.253 -18.636 -8.024 1.00 95.31 270 GLN A O 1
ATOM 2207 N N . TYR A 1 271 ? 7.901 -17.888 -6.692 1.00 96.62 271 TYR A N 1
ATOM 2208 C CA . TYR A 1 271 ? 7.032 -17.089 -5.831 1.00 96.62 271 TYR A CA 1
ATOM 2209 C C . TYR A 1 271 ? 6.534 -15.815 -6.523 1.00 96.62 271 TYR A C 1
ATOM 2211 O O . TYR A 1 271 ? 5.349 -15.500 -6.414 1.00 96.62 271 TYR A O 1
ATOM 2219 N N . TRP A 1 272 ? 7.371 -15.145 -7.323 1.00 96.12 272 TRP A N 1
ATOM 2220 C CA . TRP A 1 272 ? 6.923 -14.019 -8.152 1.00 96.12 272 TRP A CA 1
ATOM 2221 C C . TRP A 1 272 ? 5.853 -14.415 -9.164 1.00 96.12 272 TRP A C 1
ATOM 2223 O O . TRP A 1 272 ? 4.898 -13.670 -9.359 1.00 96.12 272 TRP A O 1
ATOM 2233 N N . ASN A 1 273 ? 5.967 -15.595 -9.775 1.00 94.31 273 ASN A N 1
ATOM 2234 C CA . ASN A 1 273 ? 4.964 -16.095 -10.716 1.00 94.31 273 ASN A CA 1
ATOM 2235 C C . ASN A 1 273 ? 3.638 -16.410 -10.015 1.00 94.31 273 ASN A C 1
ATOM 2237 O O . ASN A 1 273 ? 2.575 -16.166 -10.580 1.00 94.31 273 ASN A O 1
ATOM 2241 N N . ARG A 1 274 ? 3.681 -16.924 -8.777 1.00 95.62 274 ARG A N 1
ATOM 2242 C CA . ARG A 1 274 ? 2.470 -17.111 -7.960 1.00 95.62 274 ARG A CA 1
ATOM 2243 C C . ARG A 1 274 ? 1.800 -15.774 -7.651 1.00 95.62 274 ARG A C 1
ATOM 2245 O O . ARG A 1 274 ? 0.592 -15.673 -7.816 1.00 95.62 274 ARG A O 1
ATOM 2252 N N . LEU A 1 275 ? 2.574 -14.758 -7.267 1.00 96.12 275 LEU A N 1
ATOM 2253 C CA . LEU A 1 275 ? 2.058 -13.411 -7.000 1.00 96.12 275 LEU A CA 1
ATOM 2254 C C . LEU A 1 275 ? 1.481 -12.748 -8.252 1.00 96.12 275 LEU A C 1
ATOM 2256 O O . LEU A 1 275 ? 0.426 -12.133 -8.170 1.00 96.12 275 LEU A O 1
ATOM 2260 N N . ALA A 1 276 ? 2.121 -12.911 -9.412 1.00 95.00 276 ALA A N 1
ATOM 2261 C CA . ALA A 1 276 ? 1.636 -12.350 -10.672 1.00 95.00 276 ALA A CA 1
ATOM 2262 C C . ALA A 1 276 ? 0.252 -12.896 -11.063 1.00 95.00 276 ALA A C 1
ATOM 2264 O O . ALA A 1 276 ? -0.590 -12.146 -11.538 1.00 95.00 276 ALA A O 1
ATOM 2265 N N . ARG A 1 277 ? -0.035 -14.174 -10.778 1.00 95.00 277 ARG A N 1
ATOM 2266 C CA . ARG A 1 277 ? -1.381 -14.756 -10.973 1.00 95.00 277 ARG A CA 1
ATOM 2267 C C . ARG A 1 277 ? -2.441 -14.179 -10.033 1.00 95.00 277 ARG A C 1
ATOM 2269 O O . ARG A 1 277 ? -3.622 -14.405 -10.249 1.00 95.00 277 ARG A O 1
ATOM 2276 N N . MET A 1 278 ? -2.019 -13.493 -8.974 1.00 95.19 278 MET A N 1
ATOM 2277 C CA . MET A 1 278 ? -2.885 -12.854 -7.985 1.00 95.19 278 MET A CA 1
ATOM 2278 C C . MET A 1 278 ? -2.878 -11.327 -8.124 1.00 95.19 278 MET A C 1
ATOM 2280 O O . MET A 1 278 ? -3.383 -10.657 -7.225 1.00 95.19 278 MET A O 1
ATOM 2284 N N . ALA A 1 279 ? -2.292 -10.780 -9.200 1.00 91.38 279 ALA A N 1
ATOM 2285 C CA . ALA A 1 279 ? -1.982 -9.357 -9.349 1.00 91.38 279 ALA A CA 1
ATOM 2286 C C . ALA A 1 279 ? -3.171 -8.437 -9.034 1.00 91.38 279 ALA A C 1
ATOM 2288 O O . ALA A 1 279 ? -2.989 -7.445 -8.333 1.00 91.38 279 ALA A O 1
ATOM 2289 N N . ASP A 1 280 ? -4.381 -8.801 -9.459 1.00 88.12 280 ASP A N 1
ATOM 2290 C CA . ASP A 1 280 ? -5.596 -7.996 -9.264 1.00 88.12 280 ASP A CA 1
ATOM 2291 C C . ASP A 1 280 ? -5.979 -7.812 -7.790 1.00 88.12 280 ASP A C 1
ATOM 2293 O O . ASP A 1 280 ? -6.583 -6.809 -7.420 1.00 88.12 280 ASP A O 1
ATOM 2297 N N . SER A 1 281 ? -5.584 -8.756 -6.934 1.00 88.62 281 SER A N 1
ATOM 2298 C CA . SER A 1 281 ? -5.826 -8.710 -5.487 1.00 88.62 281 SER A CA 1
ATOM 2299 C C . SER A 1 281 ? -4.720 -8.000 -4.699 1.00 88.62 281 SER A C 1
ATOM 2301 O O . SER A 1 281 ? -4.848 -7.805 -3.489 1.00 88.62 281 SER A O 1
ATOM 2303 N N . LEU A 1 282 ? -3.608 -7.644 -5.351 1.00 87.62 282 LEU A N 1
ATOM 2304 C CA . LEU A 1 282 ? -2.453 -7.063 -4.674 1.00 87.62 282 LEU A CA 1
ATOM 2305 C C . LEU A 1 282 ? -2.615 -5.545 -4.507 1.00 87.62 282 LEU A C 1
ATOM 2307 O O . LEU A 1 282 ? -3.055 -4.868 -5.439 1.00 87.62 282 LEU A O 1
ATOM 2311 N N . PRO A 1 283 ? -2.171 -4.968 -3.373 1.00 84.50 283 PRO A N 1
ATOM 2312 C CA . PRO A 1 283 ? -2.054 -3.522 -3.237 1.00 84.50 283 PRO A CA 1
ATOM 2313 C C . PRO A 1 283 ? -1.176 -2.943 -4.349 1.00 84.50 283 PRO A C 1
ATOM 2315 O O . PRO A 1 283 ? -0.132 -3.515 -4.665 1.00 84.50 283 PRO A O 1
ATOM 2318 N N . THR A 1 284 ? -1.552 -1.787 -4.901 1.00 80.31 284 THR A N 1
ATOM 2319 C CA . THR A 1 284 ? -0.877 -1.167 -6.054 1.00 80.31 284 THR A CA 1
ATOM 2320 C C . THR A 1 284 ? 0.654 -1.124 -5.941 1.00 80.31 284 THR A C 1
ATOM 2322 O O . THR A 1 284 ? 1.303 -1.580 -6.883 1.00 80.31 284 THR A O 1
ATOM 2325 N N . PRO A 1 285 ? 1.267 -0.691 -4.817 1.00 80.31 285 PRO A N 1
ATOM 2326 C CA . PRO A 1 285 ? 2.730 -0.654 -4.711 1.00 80.31 285 PRO A CA 1
ATOM 2327 C C . PRO A 1 285 ? 3.374 -2.042 -4.848 1.00 80.31 285 PRO A C 1
ATOM 2329 O O . PRO A 1 285 ? 4.425 -2.198 -5.465 1.00 80.31 285 PRO A O 1
ATOM 2332 N N . ILE A 1 286 ? 2.712 -3.071 -4.313 1.00 86.25 286 ILE A N 1
ATOM 2333 C CA . ILE A 1 286 ? 3.161 -4.460 -4.402 1.00 86.25 286 ILE A CA 1
ATOM 2334 C C . ILE A 1 286 ? 2.946 -5.002 -5.814 1.00 86.25 286 ILE A C 1
ATOM 2336 O O . ILE A 1 286 ? 3.838 -5.649 -6.357 1.00 86.25 286 ILE A O 1
ATOM 2340 N N . ARG A 1 287 ? 1.790 -4.716 -6.425 1.00 89.06 287 ARG A N 1
ATOM 2341 C CA . ARG A 1 287 ? 1.472 -5.115 -7.799 1.00 89.06 287 ARG A CA 1
ATOM 2342 C C . ARG A 1 287 ? 2.499 -4.575 -8.787 1.00 89.06 287 ARG A C 1
ATOM 2344 O O . ARG A 1 287 ? 3.037 -5.352 -9.565 1.00 89.06 287 ARG A O 1
ATOM 2351 N N . ILE A 1 288 ? 2.828 -3.285 -8.698 1.00 82.75 288 ILE A N 1
ATOM 2352 C CA . ILE A 1 288 ? 3.859 -2.643 -9.527 1.00 82.75 288 ILE A CA 1
ATOM 2353 C C . ILE A 1 288 ? 5.197 -3.371 -9.367 1.00 82.75 288 ILE A C 1
ATOM 2355 O O . ILE A 1 288 ? 5.808 -3.753 -10.362 1.00 82.75 288 ILE A O 1
ATOM 2359 N N . HIS A 1 289 ? 5.627 -3.642 -8.130 1.00 86.06 289 HIS A N 1
ATOM 2360 C CA . HIS A 1 289 ? 6.874 -4.372 -7.897 1.00 86.06 289 HIS A CA 1
ATOM 2361 C C . HIS A 1 289 ? 6.832 -5.789 -8.494 1.00 86.06 289 HIS A C 1
ATOM 2363 O O . HIS A 1 289 ? 7.790 -6.223 -9.129 1.00 86.06 289 HIS A O 1
ATOM 2369 N N . VAL A 1 290 ? 5.720 -6.515 -8.343 1.00 92.06 290 VAL A N 1
ATOM 2370 C CA . VAL A 1 290 ? 5.533 -7.838 -8.962 1.00 92.06 290 VAL A CA 1
ATOM 2371 C C . VAL A 1 290 ? 5.634 -7.743 -10.489 1.00 92.06 290 VAL A C 1
ATOM 2373 O O . VAL A 1 290 ? 6.365 -8.536 -11.084 1.00 92.06 290 VAL A O 1
ATOM 2376 N N . CYS A 1 291 ? 4.986 -6.760 -11.121 1.00 88.12 291 CYS A N 1
ATOM 2377 C CA . CYS A 1 291 ? 5.059 -6.526 -12.566 1.00 88.12 291 CYS A CA 1
ATOM 2378 C C . CYS A 1 291 ? 6.490 -6.219 -13.031 1.00 88.12 291 CYS A C 1
ATOM 2380 O O . CYS A 1 291 ? 6.957 -6.811 -14.002 1.00 88.12 291 CYS A O 1
ATOM 2382 N N . GLN A 1 292 ? 7.229 -5.381 -12.301 1.00 87.38 292 GLN A N 1
ATOM 2383 C CA . GLN A 1 292 ? 8.639 -5.093 -12.587 1.00 87.38 292 GLN A CA 1
ATOM 2384 C C . GLN A 1 292 ? 9.522 -6.345 -12.494 1.00 87.38 292 GLN A C 1
ATOM 2386 O O . GLN A 1 292 ? 10.433 -6.541 -13.298 1.00 87.38 292 GLN A O 1
ATOM 2391 N N . GLN A 1 293 ? 9.270 -7.229 -11.524 1.00 90.69 293 GLN A N 1
ATOM 2392 C CA . GLN A 1 293 ? 10.017 -8.486 -11.443 1.00 90.69 293 GLN A CA 1
ATOM 2393 C C . GLN A 1 293 ? 9.662 -9.435 -12.591 1.00 90.69 293 GLN A C 1
ATOM 2395 O O . GLN A 1 293 ? 10.535 -10.149 -13.083 1.00 90.69 293 GLN A O 1
ATOM 2400 N N . GLN A 1 294 ? 8.417 -9.426 -13.071 1.00 89.81 294 GLN A N 1
ATOM 2401 C CA . GLN A 1 294 ? 8.022 -10.175 -14.266 1.00 89.81 294 GLN A CA 1
ATOM 2402 C C . GLN A 1 294 ? 8.655 -9.602 -15.544 1.00 89.81 294 GLN A C 1
ATOM 2404 O O . GLN A 1 294 ? 9.149 -10.367 -16.376 1.00 89.81 294 GLN A O 1
ATOM 2409 N N . SER A 1 295 ? 8.727 -8.275 -15.690 1.00 83.94 295 SER A N 1
ATOM 2410 C CA . SER A 1 295 ? 9.334 -7.639 -16.865 1.00 83.94 295 SER A CA 1
ATOM 2411 C C . SER A 1 295 ? 10.835 -7.929 -16.960 1.00 83.94 295 SER A C 1
ATOM 2413 O O . SER A 1 295 ? 11.300 -8.348 -18.019 1.00 83.94 295 SER A O 1
ATOM 2415 N N . LYS A 1 296 ? 11.581 -7.863 -15.846 1.00 83.06 296 LYS A N 1
ATOM 2416 C CA . LYS A 1 296 ? 13.000 -8.275 -15.790 1.00 83.06 296 LYS A CA 1
ATOM 2417 C C . LYS A 1 296 ? 13.204 -9.724 -16.226 1.00 83.06 296 LYS A C 1
ATOM 2419 O O . LYS A 1 296 ? 14.169 -10.053 -16.922 1.00 83.06 296 LYS A O 1
ATOM 2424 N N . GLN A 1 297 ? 12.291 -10.614 -15.839 1.00 80.50 297 GLN A N 1
ATOM 2425 C CA . GLN A 1 297 ? 12.343 -12.011 -16.262 1.00 80.50 297 GLN A CA 1
ATOM 2426 C C . GLN A 1 297 ? 12.079 -12.163 -17.759 1.00 80.50 297 GLN A C 1
ATOM 2428 O O . GLN A 1 297 ? 12.805 -12.911 -18.416 1.00 80.50 297 GLN A O 1
ATOM 2433 N N . ARG A 1 298 ? 11.095 -11.433 -18.298 1.00 80.12 298 ARG A N 1
ATOM 2434 C CA . ARG A 1 298 ? 10.816 -11.381 -19.737 1.00 80.12 298 ARG A CA 1
ATOM 2435 C C . ARG A 1 298 ? 12.027 -10.862 -20.507 1.00 80.12 298 ARG A C 1
ATOM 2437 O O . ARG A 1 298 ? 12.439 -11.509 -21.459 1.00 80.12 298 ARG A O 1
ATOM 2444 N N . GLN A 1 299 ? 12.649 -9.773 -20.064 1.00 79.06 299 GLN A N 1
ATOM 2445 C CA . GLN A 1 299 ? 13.862 -9.222 -20.676 1.00 79.06 299 GLN A CA 1
ATOM 2446 C C . GLN A 1 299 ? 15.022 -10.224 -20.650 1.00 79.06 299 GLN A C 1
ATOM 2448 O O . GLN A 1 299 ? 15.675 -10.434 -21.666 1.00 79.06 299 GLN A O 1
ATOM 2453 N N . THR A 1 300 ? 15.238 -10.914 -19.525 1.00 81.50 300 THR A N 1
ATOM 2454 C CA . THR A 1 300 ? 16.275 -11.958 -19.420 1.00 81.50 300 THR A CA 1
ATOM 2455 C C . THR A 1 300 ? 16.010 -13.110 -20.394 1.00 81.50 300 THR A C 1
ATOM 2457 O O . THR A 1 300 ? 16.934 -13.619 -21.027 1.00 81.50 300 THR A O 1
ATOM 2460 N N . MET A 1 301 ? 14.745 -13.517 -20.532 1.00 83.00 301 MET A N 1
ATOM 2461 C CA . MET A 1 301 ? 14.333 -14.543 -21.487 1.00 83.00 301 MET A CA 1
ATOM 2462 C C . MET A 1 301 ? 14.556 -14.076 -22.930 1.00 83.00 301 MET A C 1
ATOM 2464 O O . MET A 1 301 ? 15.177 -14.801 -23.696 1.00 83.00 301 MET A O 1
ATOM 2468 N N . LEU A 1 302 ? 14.129 -12.863 -23.287 1.00 79.25 302 LEU A N 1
ATOM 2469 C CA . LEU A 1 302 ? 14.331 -12.289 -24.622 1.00 79.25 302 LEU A CA 1
ATOM 2470 C C . LEU A 1 302 ? 15.822 -12.155 -24.960 1.00 79.25 302 LEU A C 1
ATOM 2472 O O . LEU A 1 302 ? 16.246 -12.568 -26.035 1.00 79.25 302 LEU A O 1
ATOM 2476 N N . ALA A 1 303 ? 16.645 -11.685 -24.021 1.00 79.81 303 ALA A N 1
ATOM 2477 C CA . ALA A 1 303 ? 18.094 -11.614 -24.192 1.00 79.81 303 ALA A CA 1
ATOM 2478 C C . ALA A 1 303 ? 18.725 -13.001 -24.415 1.00 79.81 303 ALA A C 1
ATOM 2480 O O . ALA A 1 303 ? 19.662 -13.132 -25.203 1.00 79.81 303 ALA A O 1
ATOM 2481 N N . HIS A 1 304 ? 18.216 -14.044 -23.751 1.00 86.19 304 HIS A N 1
ATOM 2482 C CA . HIS A 1 304 ? 18.650 -15.420 -23.991 1.00 86.19 304 HIS A CA 1
ATOM 2483 C C . HIS A 1 304 ? 18.214 -15.933 -25.370 1.00 86.19 304 HIS A C 1
ATOM 2485 O O . HIS A 1 304 ? 19.041 -16.496 -26.086 1.00 86.19 304 HIS A O 1
ATOM 2491 N N . LEU A 1 305 ? 16.958 -15.703 -25.766 1.00 85.50 305 LEU A N 1
ATOM 2492 C CA . LEU A 1 305 ? 16.441 -16.088 -27.084 1.00 85.50 305 LEU A CA 1
ATOM 2493 C C . LEU A 1 305 ? 17.243 -15.419 -28.210 1.00 85.50 305 LEU A C 1
ATOM 2495 O O . LEU A 1 305 ? 17.646 -16.100 -29.148 1.00 85.50 305 LEU A O 1
ATOM 2499 N N . ASN A 1 306 ? 17.598 -14.140 -28.055 1.00 78.06 306 ASN A N 1
ATOM 2500 C CA . ASN A 1 306 ? 18.443 -13.412 -29.008 1.00 78.06 306 ASN A CA 1
ATOM 2501 C C . ASN A 1 306 ? 19.859 -14.002 -29.141 1.00 78.06 306 ASN A C 1
ATOM 2503 O O . ASN A 1 306 ? 20.491 -13.859 -30.183 1.00 78.06 306 ASN A O 1
ATOM 2507 N N . ARG A 1 307 ? 20.377 -14.664 -28.098 1.00 88.69 307 ARG A N 1
ATOM 2508 C CA . ARG A 1 307 ? 21.715 -15.287 -28.097 1.00 88.69 307 ARG A CA 1
ATOM 2509 C C . ARG A 1 307 ? 21.704 -16.768 -28.487 1.00 88.69 307 ARG A C 1
ATOM 2511 O O . ARG A 1 307 ? 22.765 -17.319 -28.766 1.00 88.69 307 ARG A O 1
ATOM 2518 N N . CYS A 1 308 ? 20.546 -17.428 -28.480 1.00 93.31 308 CYS A N 1
ATOM 2519 C CA . CYS A 1 308 ? 20.414 -18.865 -28.718 1.00 93.31 308 CYS A CA 1
ATOM 2520 C C . CYS A 1 308 ? 19.388 -19.147 -29.834 1.00 93.31 308 CYS A C 1
ATOM 2522 O O . CYS A 1 308 ? 18.203 -19.322 -29.538 1.00 93.31 308 CYS A O 1
ATOM 2524 N N . PRO A 1 309 ? 19.823 -19.300 -31.102 1.00 91.69 309 PRO A N 1
ATOM 2525 C CA . PRO A 1 309 ? 18.923 -19.574 -32.228 1.00 91.69 309 PRO A CA 1
ATOM 2526 C C . PRO A 1 309 ? 18.055 -20.822 -32.027 1.00 91.69 309 PRO A C 1
ATOM 2528 O O . PRO A 1 309 ? 16.862 -20.801 -32.307 1.00 91.69 309 PRO A O 1
ATOM 2531 N N . LYS A 1 310 ? 18.615 -21.900 -31.457 1.00 92.88 310 LYS A N 1
ATOM 2532 C CA . LYS A 1 310 ? 17.850 -23.120 -31.133 1.00 92.88 310 LYS A CA 1
ATOM 2533 C C . LYS A 1 310 ? 16.721 -22.846 -30.139 1.00 92.88 310 LYS A C 1
ATOM 2535 O O . LYS A 1 310 ? 15.617 -23.349 -30.308 1.00 92.88 310 LYS A O 1
ATOM 2540 N N . CYS A 1 311 ? 17.000 -22.044 -29.115 1.00 90.38 311 CYS A N 1
ATOM 2541 C CA . CYS A 1 311 ? 16.030 -21.675 -28.093 1.00 90.38 311 CYS A CA 1
ATOM 2542 C C . CYS A 1 311 ? 14.933 -20.776 -28.682 1.00 90.38 311 CYS A C 1
ATOM 2544 O O . CYS A 1 311 ? 13.765 -20.953 -28.355 1.00 90.38 311 CYS A O 1
ATOM 2546 N N . TYR A 1 312 ? 15.300 -19.861 -29.585 1.00 87.12 312 TYR A N 1
ATOM 2547 C CA . TYR A 1 312 ? 14.359 -19.033 -30.340 1.00 87.12 312 TYR A CA 1
ATOM 2548 C C . TYR A 1 312 ? 13.431 -19.866 -31.231 1.00 87.12 312 TYR A C 1
ATOM 2550 O O . TYR A 1 312 ? 12.216 -19.708 -31.153 1.00 87.12 312 TYR A O 1
ATOM 2558 N N . HIS A 1 313 ? 13.973 -20.809 -32.006 1.00 89.00 313 HIS A N 1
ATOM 2559 C CA . HIS A 1 313 ? 13.159 -21.707 -32.830 1.00 89.00 313 HIS A CA 1
ATOM 2560 C C . HIS A 1 313 ? 12.233 -22.585 -31.987 1.00 89.00 313 HIS A C 1
ATOM 2562 O O . HIS A 1 313 ? 11.047 -22.667 -32.283 1.00 89.00 313 HIS A O 1
ATOM 2568 N N . HIS A 1 314 ? 12.730 -23.159 -30.888 1.00 89.50 314 HIS A N 1
ATOM 2569 C CA . HIS A 1 314 ? 11.891 -23.941 -29.981 1.00 89.50 314 HIS A CA 1
ATOM 2570 C C . HIS A 1 314 ? 10.775 -23.097 -29.342 1.00 89.50 314 HIS A C 1
ATOM 2572 O O . HIS A 1 314 ? 9.644 -23.559 -29.182 1.00 89.50 314 HIS A O 1
ATOM 2578 N N . TRP A 1 315 ? 11.072 -21.841 -28.996 1.00 90.94 315 TRP A N 1
ATOM 2579 C CA . TRP A 1 315 ? 10.069 -20.903 -28.502 1.00 90.94 315 TRP A CA 1
ATOM 2580 C C . TRP A 1 315 ? 9.013 -20.586 -29.571 1.00 90.94 315 TRP A C 1
ATOM 2582 O O . TRP A 1 315 ? 7.828 -20.636 -29.254 1.00 90.94 315 TRP A O 1
ATOM 2592 N N . LEU A 1 316 ? 9.409 -20.341 -30.827 1.00 85.06 316 LEU A N 1
ATOM 2593 C CA . LEU A 1 316 ? 8.483 -20.135 -31.949 1.00 85.06 316 LEU A CA 1
ATOM 2594 C C . LEU A 1 316 ? 7.600 -21.361 -32.210 1.00 85.06 316 LEU A C 1
ATOM 2596 O O . LEU A 1 316 ? 6.393 -21.213 -32.385 1.00 85.06 316 LEU A O 1
ATOM 2600 N N . GLU A 1 317 ? 8.175 -22.565 -32.198 1.00 90.38 317 GLU A N 1
ATOM 2601 C CA . GLU A 1 317 ? 7.428 -23.821 -32.338 1.00 90.38 317 GLU A CA 1
ATOM 2602 C C . GLU A 1 317 ? 6.407 -23.984 -31.211 1.00 90.38 317 GLU A C 1
ATOM 2604 O O . GLU A 1 317 ? 5.239 -24.271 -31.462 1.00 90.38 317 GLU A O 1
ATOM 2609 N N . THR A 1 318 ? 6.822 -23.736 -29.965 1.00 84.88 318 THR A N 1
ATOM 2610 C CA . THR A 1 318 ? 5.937 -23.830 -28.797 1.00 84.88 318 THR A CA 1
ATOM 2611 C C . THR A 1 318 ? 4.837 -22.771 -28.847 1.00 84.88 318 THR A C 1
ATOM 2613 O O . THR A 1 318 ? 3.681 -23.075 -28.563 1.00 84.88 318 THR A O 1
ATOM 2616 N N . ALA A 1 319 ? 5.163 -21.535 -29.231 1.00 81.44 319 ALA A N 1
ATOM 2617 C CA . ALA A 1 319 ? 4.195 -20.453 -29.376 1.00 81.44 319 ALA A CA 1
ATOM 2618 C C . ALA A 1 319 ? 3.179 -20.756 -30.488 1.00 81.44 319 ALA A C 1
ATOM 2620 O O . ALA A 1 319 ? 1.978 -20.615 -30.267 1.00 81.44 319 ALA A O 1
ATOM 2621 N N . SER A 1 320 ? 3.643 -21.253 -31.640 1.00 82.00 320 SER A N 1
ATOM 2622 C CA . SER A 1 320 ? 2.792 -21.705 -32.745 1.00 82.00 320 SER A CA 1
ATOM 2623 C C . SER A 1 320 ? 1.880 -22.859 -32.318 1.00 82.00 320 SER A C 1
ATOM 2625 O O . SER A 1 320 ? 0.678 -22.841 -32.588 1.00 82.00 320 SER A O 1
ATOM 2627 N N . TYR A 1 321 ? 2.422 -23.820 -31.564 1.00 86.88 321 TYR A N 1
ATOM 2628 C CA . TYR A 1 321 ? 1.658 -24.926 -31.000 1.00 86.88 321 TYR A CA 1
ATOM 2629 C C . TYR A 1 321 ? 0.577 -24.429 -30.032 1.00 86.88 321 TYR A C 1
ATOM 2631 O O . TYR A 1 321 ? -0.585 -24.775 -30.206 1.00 86.88 321 TYR A O 1
ATOM 2639 N N . VAL A 1 322 ? 0.901 -23.556 -29.072 1.00 78.75 322 VAL A N 1
ATOM 2640 C CA . VAL A 1 322 ? -0.081 -22.969 -28.137 1.00 78.75 322 VAL A CA 1
ATOM 2641 C C . VAL A 1 322 ? -1.148 -22.156 -28.877 1.00 78.75 322 VAL A C 1
ATOM 2643 O O . VAL A 1 322 ? -2.332 -22.266 -28.560 1.00 78.75 322 VAL A O 1
ATOM 2646 N N . GLN A 1 323 ? -0.763 -21.390 -29.900 1.00 76.19 323 GLN A N 1
ATOM 2647 C CA . GLN A 1 323 ? -1.697 -20.625 -30.727 1.00 76.19 323 GLN A CA 1
ATOM 2648 C C . GLN A 1 323 ? -2.648 -21.537 -31.517 1.00 76.19 323 GLN A C 1
ATOM 2650 O O . GLN A 1 323 ? -3.801 -21.171 -31.732 1.00 76.19 323 GLN A O 1
ATOM 2655 N N . SER A 1 324 ? -2.220 -22.753 -31.873 1.00 83.81 324 SER A N 1
ATOM 2656 C CA . SER A 1 324 ? -3.086 -23.748 -32.519 1.00 83.81 324 SER A CA 1
ATOM 2657 C C . SER A 1 324 ? -4.207 -24.289 -31.613 1.00 83.81 324 SER A C 1
ATOM 2659 O O . SER A 1 324 ? -5.207 -24.788 -32.130 1.00 83.81 324 SER A O 1
ATOM 2661 N N . PHE A 1 325 ? -4.092 -24.135 -30.284 1.00 74.69 325 PHE A N 1
ATOM 2662 C CA . PHE A 1 325 ? -5.145 -24.483 -29.313 1.00 74.69 325 PHE A CA 1
ATOM 2663 C C . PHE A 1 325 ? -6.120 -23.343 -29.019 1.00 74.69 325 PHE A C 1
ATOM 2665 O O . PHE A 1 325 ? -7.114 -23.564 -28.325 1.00 74.69 325 PHE A O 1
ATOM 2672 N N . GLN A 1 326 ? -5.881 -22.133 -29.532 1.00 57.28 326 GLN A N 1
ATOM 2673 C CA . GLN A 1 326 ? -6.871 -21.067 -29.424 1.00 57.28 326 GLN A CA 1
ATOM 2674 C C . GLN A 1 326 ? -8.107 -21.463 -30.254 1.00 57.28 326 GLN A C 1
ATOM 2676 O O . GLN A 1 326 ? -7.964 -21.837 -31.424 1.00 57.28 326 GLN A O 1
ATOM 2681 N N . PRO A 1 327 ? -9.325 -21.432 -29.679 1.00 49.59 327 PRO A N 1
ATOM 2682 C CA . PRO A 1 327 ? -10.534 -21.835 -30.386 1.00 49.59 327 PRO A CA 1
ATOM 2683 C C . PRO A 1 327 ? -10.670 -21.015 -31.671 1.00 49.59 327 PRO A C 1
ATOM 2685 O O . PRO A 1 327 ? -10.636 -19.786 -31.638 1.00 49.59 327 PRO A O 1
ATOM 2688 N N . LYS A 1 328 ? -10.792 -21.707 -32.814 1.00 48.88 328 LYS A N 1
ATOM 2689 C CA . LYS A 1 328 ? -10.901 -21.101 -34.149 1.00 48.88 328 LYS A CA 1
ATOM 2690 C C . LYS A 1 328 ? -12.016 -20.046 -34.170 1.00 48.88 328 LYS A C 1
ATOM 2692 O O . LYS A 1 328 ? -13.179 -20.391 -34.368 1.00 48.88 328 LYS A O 1
ATOM 2697 N N . LYS A 1 329 ? -11.672 -18.758 -34.051 1.00 49.16 329 LYS A N 1
ATOM 2698 C CA . LYS A 1 329 ? -12.531 -17.669 -34.535 1.00 49.16 329 LYS A CA 1
ATOM 2699 C C . LYS A 1 329 ? -12.616 -17.816 -36.061 1.00 49.16 329 LYS A C 1
ATOM 2701 O O . LYS A 1 329 ? -11.610 -17.820 -36.768 1.00 49.16 329 LYS A O 1
ATOM 2706 N N . ILE A 1 330 ? -13.825 -18.064 -36.555 1.00 48.78 330 ILE A N 1
ATOM 2707 C CA . ILE A 1 330 ? -14.117 -18.480 -37.931 1.00 48.78 330 ILE A CA 1
ATOM 2708 C C . ILE A 1 330 ? -13.893 -17.331 -38.936 1.00 48.78 330 ILE A C 1
ATOM 2710 O O . ILE A 1 330 ? -14.525 -16.286 -38.868 1.00 48.78 330 ILE A O 1
ATOM 2714 N N . SER A 1 331 ? -13.001 -17.590 -39.898 1.00 59.72 331 SER A N 1
ATOM 2715 C CA . SER A 1 331 ? -12.899 -17.130 -41.300 1.00 59.72 331 SER A CA 1
ATOM 2716 C C . SER A 1 331 ? -13.841 -16.022 -41.839 1.00 59.72 331 SER A C 1
ATOM 2718 O O . SER A 1 331 ? -14.634 -16.271 -42.754 1.00 59.72 331 SER A O 1
ATOM 2720 N N . PHE A 1 332 ? -13.700 -14.774 -41.392 1.00 63.25 332 PHE A N 1
ATOM 2721 C CA . PHE A 1 332 ? -14.265 -13.623 -42.121 1.00 63.25 332 PHE A CA 1
ATOM 2722 C C . PHE A 1 332 ? -13.290 -13.083 -43.189 1.00 63.25 332 PHE A C 1
ATOM 2724 O O . PHE A 1 332 ? -13.651 -12.947 -44.357 1.00 63.25 332 PHE A O 1
ATOM 2731 N N . LEU A 1 333 ? -12.008 -12.918 -42.842 1.00 56.25 333 LEU A N 1
ATOM 2732 C CA . LEU A 1 333 ? -10.996 -12.314 -43.727 1.00 56.25 333 LEU A CA 1
ATOM 2733 C C . LEU A 1 333 ? -10.696 -13.143 -44.988 1.00 56.25 333 LEU A C 1
ATOM 2735 O O . LEU A 1 333 ? -10.601 -12.599 -46.085 1.00 56.25 333 LEU A O 1
ATOM 2739 N N . LYS A 1 334 ? -10.684 -14.478 -44.876 1.00 62.06 334 LYS A N 1
ATOM 2740 C CA . LYS A 1 334 ? -10.458 -15.379 -46.025 1.00 62.06 334 LYS A CA 1
ATOM 2741 C C . LYS A 1 334 ? -11.630 -15.422 -47.021 1.00 62.06 334 LYS A C 1
ATOM 2743 O O . LYS A 1 334 ? -11.467 -15.866 -48.156 1.00 62.06 334 LYS A O 1
ATOM 2748 N N . LYS A 1 335 ? -12.827 -14.987 -46.603 1.00 67.25 335 LYS A N 1
ATOM 2749 C CA . LYS A 1 335 ? -13.984 -14.800 -47.496 1.00 67.25 335 LYS A CA 1
ATOM 2750 C C . LYS A 1 335 ? -13.929 -13.448 -48.211 1.00 67.25 335 LYS A C 1
ATOM 2752 O O . LYS A 1 335 ? -14.333 -13.385 -49.367 1.00 67.25 335 LYS A O 1
ATOM 2757 N N . LEU A 1 336 ? -13.398 -12.412 -47.559 1.00 65.12 336 LEU A N 1
ATOM 2758 C CA . LEU A 1 336 ? -13.268 -11.070 -48.132 1.00 65.12 336 LEU A CA 1
ATOM 2759 C C . LEU A 1 336 ? -12.184 -11.009 -49.221 1.00 65.12 336 LEU A C 1
ATOM 2761 O O . LEU A 1 336 ? -12.415 -10.455 -50.293 1.00 65.12 336 LEU A O 1
ATOM 2765 N N . GLU A 1 337 ? -11.046 -11.669 -48.997 1.00 62.16 337 GLU A N 1
ATOM 2766 C CA . GLU A 1 337 ? -9.942 -11.745 -49.966 1.00 62.16 337 GLU A CA 1
ATOM 2767 C C . GLU A 1 337 ? -10.367 -12.423 -51.284 1.00 62.16 337 GLU A C 1
ATOM 2769 O O . GLU A 1 337 ? -10.108 -11.913 -52.376 1.00 62.16 337 GLU A O 1
ATOM 2774 N N . ASN A 1 338 ? -11.123 -13.522 -51.187 1.00 72.44 338 ASN A N 1
ATOM 2775 C CA . ASN A 1 338 ? -11.680 -14.235 -52.344 1.00 72.44 338 ASN A CA 1
ATOM 2776 C C . ASN A 1 338 ? -12.801 -13.464 -53.065 1.00 72.44 338 ASN A C 1
ATOM 2778 O O . ASN A 1 338 ? -13.104 -13.757 -54.223 1.00 72.44 338 ASN A O 1
ATOM 2782 N N . PHE A 1 339 ? -13.444 -12.508 -52.390 1.00 75.94 339 PHE A N 1
ATOM 2783 C CA . PHE A 1 339 ? -14.477 -11.664 -52.987 1.00 75.94 339 PHE A CA 1
ATOM 2784 C C . PHE A 1 339 ? -13.856 -10.500 -53.771 1.00 75.94 339 PHE A C 1
ATOM 2786 O O . PHE A 1 339 ? -14.235 -10.263 -54.917 1.00 75.94 339 PHE A O 1
ATOM 2793 N N . LEU A 1 340 ? -12.848 -9.829 -53.201 1.00 66.88 340 LEU A N 1
ATOM 2794 C CA . LEU A 1 340 ? -12.177 -8.686 -53.831 1.00 66.88 340 LEU A CA 1
ATOM 2795 C C . LEU A 1 340 ? -11.389 -9.084 -55.085 1.00 66.88 340 LEU A C 1
ATOM 2797 O O . LEU A 1 340 ? -11.481 -8.411 -56.110 1.00 66.88 340 LEU A O 1
ATOM 2801 N N . THR A 1 341 ? -10.688 -10.218 -55.047 1.00 67.81 341 THR A N 1
ATOM 2802 C CA . THR A 1 341 ? -9.956 -10.737 -56.218 1.00 67.81 341 THR A CA 1
ATOM 2803 C C . THR A 1 341 ? -10.885 -11.093 -57.379 1.00 67.81 341 THR A C 1
ATOM 2805 O O . THR A 1 341 ? -10.559 -10.826 -58.532 1.00 67.81 341 THR A O 1
ATOM 2808 N N . LYS A 1 342 ? -12.090 -11.610 -57.107 1.00 75.81 342 LYS A N 1
ATOM 2809 C CA . LYS A 1 342 ? -13.085 -11.878 -58.159 1.00 75.81 342 LYS A CA 1
ATOM 2810 C C . LYS A 1 342 ? -13.772 -10.621 -58.694 1.00 75.81 342 LYS A C 1
ATOM 2812 O O . LYS A 1 342 ? -14.182 -10.621 -59.850 1.00 75.81 342 LYS A O 1
ATOM 2817 N N . ALA A 1 343 ? -13.901 -9.572 -57.884 1.00 73.81 343 ALA A N 1
ATOM 2818 C CA . ALA A 1 343 ? -14.610 -8.354 -58.271 1.00 73.81 343 ALA A CA 1
ATOM 2819 C C . ALA A 1 343 ? -13.789 -7.431 -59.193 1.00 73.81 343 ALA A C 1
ATOM 2821 O O . ALA A 1 343 ? -14.366 -6.776 -60.057 1.00 73.81 343 ALA A O 1
ATOM 2822 N N . PHE A 1 344 ? -12.459 -7.390 -59.047 1.00 65.25 344 PHE A N 1
ATOM 2823 C CA . PHE A 1 344 ? -11.613 -6.408 -59.747 1.00 65.25 344 PHE A CA 1
ATOM 2824 C C . PHE A 1 344 ? -10.852 -6.939 -60.970 1.00 65.25 344 PHE A C 1
ATOM 2826 O O . PHE A 1 344 ? -10.378 -6.143 -61.782 1.00 65.25 344 PHE A O 1
ATOM 2833 N N . GLN A 1 345 ? -10.792 -8.259 -61.165 1.00 62.84 345 GLN A N 1
ATOM 2834 C CA . GLN A 1 345 ? -10.126 -8.878 -62.318 1.00 62.84 345 GLN A CA 1
ATOM 2835 C C . GLN A 1 345 ? -10.610 -8.361 -63.699 1.00 62.84 345 GLN A C 1
ATOM 2837 O O . GLN A 1 345 ? -9.765 -8.100 -64.553 1.00 62.84 345 GLN A O 1
ATOM 2842 N N . PRO A 1 346 ? -11.918 -8.119 -63.949 1.00 64.06 346 PRO A N 1
ATOM 2843 C CA . PRO A 1 346 ? -12.387 -7.701 -65.277 1.00 64.06 346 PRO A CA 1
ATOM 2844 C C . PRO A 1 346 ? -12.038 -6.246 -65.635 1.00 64.06 346 PRO A C 1
ATOM 2846 O O . PRO A 1 346 ? -12.022 -5.886 -66.811 1.00 64.06 346 PRO A O 1
ATOM 2849 N N . ALA A 1 347 ? -11.767 -5.394 -64.639 1.00 61.09 347 ALA A N 1
ATOM 2850 C CA . ALA A 1 347 ? -11.439 -3.984 -64.854 1.00 61.09 347 ALA A CA 1
ATOM 2851 C C . ALA A 1 347 ? -9.978 -3.784 -65.296 1.00 61.09 347 ALA A C 1
ATOM 2853 O O . ALA A 1 347 ? -9.679 -2.858 -66.047 1.00 61.09 347 ALA A O 1
ATOM 2854 N N . LEU A 1 348 ? -9.079 -4.679 -64.875 1.00 57.38 348 LEU A N 1
ATOM 2855 C CA . LEU A 1 348 ? -7.652 -4.634 -65.205 1.00 57.38 348 LEU A CA 1
ATOM 2856 C C . LEU A 1 348 ? -7.336 -5.171 -66.610 1.00 57.38 348 LEU A C 1
ATOM 2858 O O . LEU A 1 348 ? -6.376 -4.721 -67.235 1.00 57.38 348 LEU A O 1
ATOM 2862 N N . ASP A 1 349 ? -8.157 -6.076 -67.149 1.00 60.00 349 ASP A N 1
ATOM 2863 C CA . ASP A 1 349 ? -7.903 -6.681 -68.463 1.00 60.00 349 ASP A CA 1
ATOM 2864 C C . ASP A 1 349 ? -8.275 -5.778 -69.660 1.00 60.00 349 ASP A C 1
ATOM 2866 O O . ASP A 1 349 ? -7.756 -5.980 -70.760 1.00 60.00 349 ASP A O 1
ATOM 2870 N N . ASN A 1 350 ? -9.072 -4.720 -69.456 1.00 57.38 350 ASN A N 1
ATOM 2871 C CA . ASN A 1 350 ? -9.545 -3.824 -70.527 1.00 57.38 350 ASN A CA 1
ATOM 2872 C C . ASN A 1 350 ? -8.671 -2.574 -70.786 1.00 57.38 350 ASN A C 1
ATOM 2874 O O . ASN A 1 350 ? -8.992 -1.773 -71.663 1.00 57.38 350 ASN A O 1
ATOM 2878 N N . TRP A 1 351 ? -7.556 -2.383 -70.073 1.00 57.38 351 TRP A N 1
ATOM 2879 C CA . TRP A 1 351 ? -6.719 -1.166 -70.145 1.00 57.38 351 TRP A CA 1
ATOM 2880 C C . TRP A 1 351 ? -5.384 -1.346 -70.896 1.00 57.38 351 TRP A C 1
ATOM 2882 O O . TRP A 1 351 ? -4.376 -0.721 -70.572 1.00 57.38 351 TRP A O 1
ATOM 2892 N N . LYS A 1 352 ? -5.347 -2.201 -71.928 1.00 52.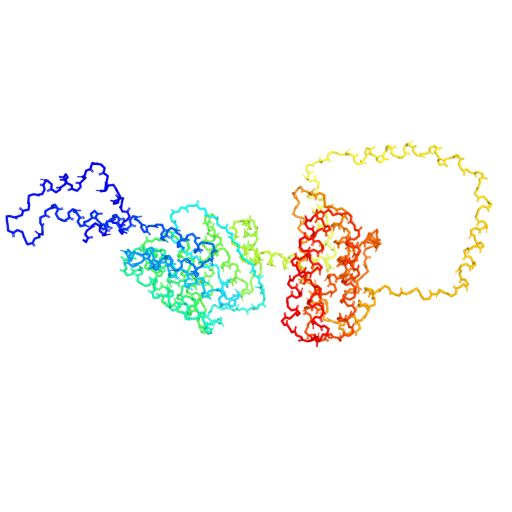28 352 LYS A N 1
ATOM 2893 C CA . LYS A 1 352 ? -4.088 -2.575 -72.606 1.00 52.28 352 LYS A CA 1
ATOM 2894 C C . LYS A 1 352 ? -3.595 -1.724 -73.796 1.00 52.28 352 LYS A C 1
ATOM 2896 O O . LYS A 1 352 ? -2.407 -1.863 -74.076 1.00 52.28 352 LYS A O 1
ATOM 2901 N N . PRO A 1 353 ? -4.338 -0.813 -74.470 1.00 51.88 353 PRO A N 1
ATOM 2902 C CA . PRO A 1 353 ? -3.742 -0.094 -75.605 1.00 51.88 353 PRO A CA 1
ATOM 2903 C C . PRO A 1 353 ? -3.323 1.367 -75.343 1.00 51.88 353 PRO A C 1
ATOM 2905 O O . PRO A 1 353 ? -2.812 1.993 -76.265 1.00 51.88 353 PRO A O 1
ATOM 2908 N N . LEU A 1 354 ? -3.471 1.932 -74.133 1.00 49.72 354 LEU A N 1
ATOM 2909 C CA . LEU A 1 354 ? -3.183 3.364 -73.884 1.00 49.72 354 LEU A CA 1
ATOM 2910 C C . LEU A 1 354 ? -1.921 3.668 -73.046 1.00 49.72 354 LEU A C 1
ATOM 2912 O O . LEU A 1 354 ? -1.752 4.787 -72.570 1.00 49.72 354 LEU A O 1
ATOM 2916 N N . VAL A 1 355 ? -1.023 2.695 -72.860 1.00 50.53 355 VAL A N 1
ATOM 2917 C CA . VAL A 1 355 ? 0.156 2.839 -71.972 1.00 50.53 355 VAL A CA 1
ATOM 2918 C C . VAL A 1 355 ? 1.419 3.311 -72.717 1.00 50.53 355 VAL A C 1
ATOM 2920 O O . VAL A 1 355 ? 2.389 3.733 -72.101 1.00 50.53 355 VAL A O 1
ATOM 2923 N N . SER A 1 356 ? 1.429 3.321 -74.053 1.00 50.41 356 SER A N 1
ATOM 2924 C CA . SER A 1 356 ? 2.664 3.599 -74.806 1.00 50.41 356 SER A CA 1
ATOM 2925 C C . SER A 1 356 ? 3.048 5.084 -74.908 1.00 50.41 356 SER A C 1
ATOM 2927 O O . SER A 1 356 ? 4.228 5.362 -75.101 1.00 50.41 356 SER A O 1
ATOM 2929 N N . VAL A 1 357 ? 2.110 6.033 -74.794 1.00 48.12 357 VAL A N 1
ATOM 2930 C CA . VAL A 1 357 ? 2.397 7.475 -75.005 1.00 48.12 357 VAL A CA 1
ATOM 2931 C C . VAL A 1 357 ? 2.566 8.237 -73.683 1.00 48.12 357 VAL A C 1
ATOM 2933 O O . VAL A 1 357 ? 3.293 9.225 -73.612 1.00 48.12 357 VAL A O 1
ATOM 2936 N N . THR A 1 358 ? 1.973 7.749 -72.593 1.00 50.41 358 THR A N 1
ATOM 2937 C CA . THR A 1 358 ? 2.094 8.357 -71.259 1.00 50.41 358 THR A CA 1
ATOM 2938 C C . THR A 1 358 ? 3.445 8.074 -70.600 1.00 50.41 358 THR A C 1
ATOM 2940 O O . THR A 1 358 ? 3.972 8.935 -69.899 1.00 50.41 358 THR A O 1
ATOM 2943 N N . VAL A 1 359 ? 4.072 6.928 -70.883 1.00 51.34 359 VAL A N 1
ATOM 2944 C CA . VAL A 1 359 ? 5.366 6.545 -70.284 1.00 51.34 359 VAL A CA 1
ATOM 2945 C C . VAL A 1 359 ? 6.512 7.460 -70.739 1.00 51.34 359 VAL A C 1
ATOM 2947 O O . VAL A 1 359 ? 7.391 7.786 -69.943 1.00 51.34 359 VAL A O 1
ATOM 2950 N N . THR A 1 360 ? 6.489 7.953 -71.981 1.00 47.09 360 THR A N 1
ATOM 2951 C CA . THR A 1 360 ? 7.556 8.821 -72.509 1.00 47.09 360 THR A CA 1
ATOM 2952 C C . THR A 1 360 ? 7.465 10.252 -71.968 1.00 47.09 360 THR A C 1
ATOM 2954 O O . THR A 1 360 ? 8.490 10.850 -71.652 1.00 47.09 360 THR A O 1
ATOM 2957 N N . ALA A 1 361 ? 6.254 10.787 -71.779 1.00 51.47 361 ALA A N 1
ATOM 2958 C CA . ALA A 1 361 ? 6.054 12.105 -71.168 1.00 51.47 361 ALA A CA 1
ATOM 2959 C C . ALA A 1 361 ? 6.423 12.112 -69.671 1.00 51.47 361 ALA A C 1
ATOM 2961 O O . ALA A 1 361 ? 7.028 13.067 -69.185 1.00 51.47 361 ALA A O 1
ATOM 2962 N N . VAL A 1 362 ? 6.138 11.018 -68.954 1.00 53.03 362 VAL A N 1
ATOM 2963 C CA . VAL A 1 362 ? 6.503 10.856 -67.535 1.00 53.03 362 VAL A CA 1
ATOM 2964 C C . VAL A 1 362 ? 8.023 10.780 -67.348 1.00 53.03 362 VAL A C 1
ATOM 2966 O O . VAL A 1 362 ? 8.551 11.367 -66.407 1.00 53.03 362 VAL A O 1
ATOM 2969 N N . LEU A 1 363 ? 8.749 10.145 -68.273 1.00 50.47 363 LEU A N 1
ATOM 2970 C CA . LEU A 1 363 ? 10.215 10.064 -68.232 1.00 50.47 363 LEU A CA 1
ATOM 2971 C C . LEU A 1 363 ? 10.899 11.421 -68.458 1.00 50.47 363 LEU A C 1
ATOM 2973 O O . LEU A 1 363 ? 11.884 11.726 -67.789 1.00 50.47 363 LEU A O 1
ATOM 2977 N N . VAL A 1 364 ? 10.360 12.269 -69.339 1.00 51.62 364 VAL A N 1
ATOM 2978 C CA . VAL A 1 364 ? 10.906 13.618 -69.584 1.00 51.62 364 VAL A CA 1
ATOM 2979 C C . VAL A 1 364 ? 10.663 14.549 -68.389 1.00 51.62 364 VAL A C 1
ATOM 2981 O O . VAL A 1 364 ? 11.554 15.310 -68.014 1.00 51.62 364 VAL A O 1
ATOM 2984 N N . VAL A 1 365 ? 9.507 14.442 -67.726 1.00 54.62 365 VAL A N 1
ATOM 2985 C CA . VAL A 1 365 ? 9.222 15.186 -66.484 1.00 54.62 365 VAL A CA 1
ATOM 2986 C C . VAL A 1 365 ? 10.091 14.687 -65.322 1.00 54.62 365 VAL A C 1
ATOM 2988 O O . VAL A 1 365 ? 10.605 15.500 -64.557 1.00 54.62 365 VAL A O 1
ATOM 2991 N N . ALA A 1 366 ? 10.338 13.378 -65.222 1.00 51.84 366 ALA A N 1
ATOM 2992 C CA . ALA A 1 366 ? 11.206 12.805 -64.191 1.00 51.84 366 ALA A CA 1
ATOM 2993 C C . ALA A 1 366 ? 12.673 13.258 -64.323 1.00 51.84 366 ALA A C 1
ATOM 2995 O O . ALA A 1 366 ? 13.323 13.536 -63.318 1.00 51.84 366 ALA A O 1
ATOM 2996 N N . VAL A 1 367 ? 13.185 13.395 -65.552 1.00 52.97 367 VAL A N 1
ATOM 2997 C CA . VAL A 1 367 ? 14.551 13.889 -65.802 1.00 52.97 367 VAL A CA 1
ATOM 2998 C C . VAL A 1 367 ? 14.664 15.397 -65.546 1.00 52.97 367 VAL A C 1
ATOM 3000 O O . VAL A 1 367 ? 15.660 15.842 -64.979 1.00 52.97 367 VAL A O 1
ATOM 3003 N N . LEU A 1 368 ? 13.638 16.187 -65.881 1.00 49.75 368 LEU A N 1
ATOM 3004 C CA . LEU A 1 368 ? 13.614 17.627 -65.584 1.00 49.75 368 LEU A CA 1
ATOM 3005 C C . LEU A 1 368 ? 13.503 17.928 -64.079 1.00 49.75 368 LEU A C 1
ATOM 3007 O O . LEU A 1 368 ? 14.095 18.899 -63.613 1.00 49.75 368 LEU A O 1
ATOM 3011 N N . LEU A 1 369 ? 12.824 17.077 -63.302 1.00 52.44 369 LEU A N 1
ATOM 3012 C CA . LEU A 1 369 ? 12.757 17.193 -61.839 1.00 52.44 369 LEU A CA 1
ATOM 3013 C C . LEU A 1 369 ? 14.070 16.806 -61.132 1.00 52.44 369 LEU A C 1
ATOM 3015 O O . LEU A 1 369 ? 14.292 17.238 -60.005 1.00 52.44 369 LEU A O 1
ATOM 3019 N N . TYR A 1 370 ? 14.959 16.048 -61.782 1.00 53.41 370 TYR A N 1
ATOM 3020 C CA . TYR A 1 370 ? 16.239 15.615 -61.201 1.00 53.41 370 TYR A CA 1
ATOM 3021 C C . TYR A 1 370 ? 17.352 16.683 -61.283 1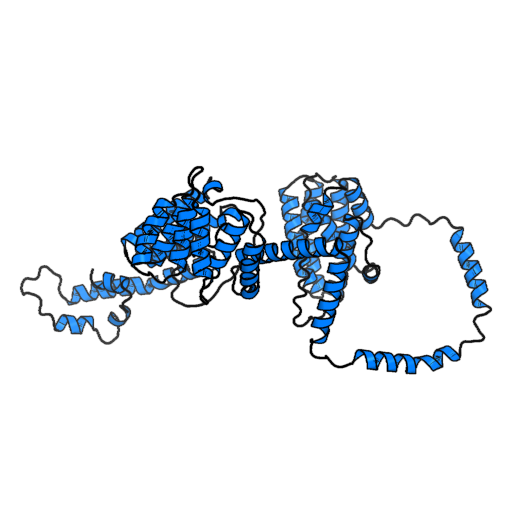.00 53.41 370 TYR A C 1
ATOM 3023 O O . TYR A 1 370 ? 18.344 16.599 -60.564 1.00 53.41 370 TYR A O 1
ATOM 3031 N N . ILE A 1 371 ? 17.207 17.696 -62.150 1.00 53.91 371 ILE A N 1
ATOM 3032 C CA . ILE A 1 371 ? 18.251 18.709 -62.419 1.00 53.91 371 ILE A CA 1
ATOM 3033 C C . ILE A 1 371 ? 18.044 20.002 -61.603 1.00 53.91 371 ILE A C 1
ATOM 3035 O O . ILE A 1 371 ? 18.961 20.814 -61.477 1.00 53.91 371 ILE A O 1
ATOM 3039 N N . ILE A 1 372 ? 16.876 20.194 -60.985 1.00 47.84 372 ILE A N 1
ATOM 3040 C CA . ILE A 1 372 ? 16.629 21.337 -60.098 1.00 47.84 372 ILE A CA 1
ATOM 3041 C C . ILE A 1 372 ? 17.209 20.991 -58.716 1.00 47.84 372 ILE A C 1
ATOM 3043 O O . ILE A 1 372 ? 16.715 20.054 -58.087 1.00 47.84 372 ILE A O 1
ATOM 3047 N N . PRO A 1 373 ? 18.241 21.701 -58.208 1.00 47.06 373 PRO A N 1
ATOM 3048 C CA . PRO A 1 373 ? 18.725 21.466 -56.853 1.00 47.06 373 PRO A CA 1
ATOM 3049 C C . PRO A 1 373 ? 17.549 21.673 -55.893 1.00 47.06 373 PRO A C 1
ATOM 3051 O O . PRO A 1 373 ? 16.875 22.703 -56.005 1.00 47.06 373 PRO A O 1
ATOM 3054 N N . PRO A 1 374 ? 17.263 20.725 -54.981 1.00 44.19 374 PRO A N 1
ATOM 3055 C CA . PRO A 1 374 ? 16.120 20.847 -54.094 1.00 44.19 374 PRO A CA 1
ATOM 3056 C C . PRO A 1 374 ? 16.258 22.162 -53.334 1.00 44.19 374 PRO A C 1
ATOM 3058 O O . PRO A 1 374 ? 17.216 22.367 -52.582 1.00 44.19 374 PRO A O 1
ATOM 3061 N N . THR A 1 375 ? 15.324 23.086 -53.566 1.00 47.25 375 THR A N 1
ATOM 3062 C CA . THR A 1 375 ? 15.158 24.257 -52.709 1.00 47.25 375 THR A CA 1
ATOM 3063 C C . THR A 1 375 ? 15.051 23.711 -51.299 1.00 47.25 375 THR A C 1
ATOM 3065 O O . THR A 1 375 ? 14.151 22.908 -51.058 1.00 47.25 375 THR A O 1
ATOM 3068 N N . LYS A 1 376 ? 16.000 24.056 -50.414 1.00 51.19 376 LYS A N 1
ATOM 3069 C CA . LYS A 1 376 ? 16.028 23.570 -49.029 1.00 51.19 376 LYS A CA 1
ATOM 3070 C C . LYS A 1 376 ? 14.643 23.794 -48.439 1.00 51.19 376 LYS A C 1
ATOM 3072 O O . LYS A 1 376 ? 14.283 24.929 -48.133 1.00 51.19 376 LYS A O 1
ATOM 3077 N N . THR A 1 377 ? 13.854 22.729 -48.354 1.00 63.03 377 THR A N 1
ATOM 3078 C CA . THR A 1 377 ? 12.538 22.791 -47.742 1.00 63.03 377 THR A CA 1
ATOM 3079 C C . THR A 1 377 ? 12.776 23.233 -46.307 1.00 63.03 377 THR A C 1
ATOM 3081 O O . THR A 1 377 ? 13.653 22.652 -45.654 1.00 63.03 377 THR A O 1
ATOM 3084 N N . PRO A 1 378 ? 12.099 24.289 -45.828 1.00 79.62 378 PRO A N 1
ATOM 3085 C CA . PRO A 1 378 ? 12.260 24.720 -44.450 1.00 79.62 378 PRO A CA 1
ATOM 3086 C C . PRO A 1 378 ? 12.017 23.510 -43.544 1.00 79.62 378 PRO A C 1
ATOM 3088 O O . PRO A 1 378 ? 10.981 22.855 -43.642 1.00 79.62 378 PRO A O 1
ATOM 3091 N N . ILE A 1 379 ? 13.022 23.168 -42.733 1.00 85.00 379 ILE A N 1
ATOM 3092 C CA . ILE A 1 379 ? 12.950 22.052 -41.786 1.00 85.00 379 ILE A CA 1
ATOM 3093 C C . ILE A 1 379 ? 11.789 22.355 -40.840 1.00 85.00 379 ILE A C 1
ATOM 3095 O O . ILE A 1 379 ? 11.716 23.466 -40.306 1.00 85.00 379 ILE A O 1
ATOM 3099 N N . ALA A 1 380 ? 10.875 21.401 -40.649 1.00 91.31 380 ALA A N 1
ATOM 3100 C CA . ALA A 1 380 ? 9.742 21.620 -39.764 1.00 91.31 380 ALA A CA 1
ATOM 3101 C C . ALA A 1 380 ? 10.251 21.965 -38.347 1.00 91.31 380 ALA A C 1
ATOM 3103 O O . ALA A 1 380 ? 11.227 21.360 -37.890 1.00 91.31 380 ALA A O 1
ATOM 3104 N N . PRO A 1 381 ? 9.618 22.906 -37.622 1.00 92.31 381 PRO A N 1
ATOM 3105 C CA . PRO A 1 381 ? 10.119 23.368 -36.326 1.00 92.31 381 PRO A CA 1
ATOM 3106 C C . PRO A 1 381 ? 10.393 22.242 -35.319 1.00 92.31 381 PRO A C 1
ATOM 3108 O O . PRO A 1 381 ? 11.423 22.268 -34.652 1.00 92.31 381 PRO A O 1
ATOM 3111 N N . ILE A 1 382 ? 9.526 21.224 -35.263 1.00 93.69 382 ILE A N 1
ATOM 3112 C CA . ILE A 1 382 ? 9.705 20.050 -34.394 1.00 93.69 382 ILE A CA 1
ATOM 3113 C C . ILE A 1 382 ? 10.968 19.269 -34.786 1.00 93.69 382 ILE A C 1
ATOM 3115 O O . ILE A 1 382 ? 11.770 18.943 -33.915 1.00 93.69 382 ILE A O 1
ATOM 3119 N N . ASP A 1 383 ? 11.201 19.020 -36.079 1.00 92.94 383 ASP A N 1
ATOM 3120 C CA . ASP A 1 383 ? 12.387 18.292 -36.560 1.00 92.94 383 ASP A CA 1
ATOM 3121 C C . ASP A 1 383 ? 13.683 19.024 -36.195 1.00 92.94 383 ASP A C 1
ATOM 3123 O O . ASP A 1 383 ? 14.648 18.404 -35.746 1.00 92.94 383 ASP A O 1
ATOM 3127 N N . ALA A 1 384 ? 13.688 20.356 -36.303 1.00 91.44 384 ALA A N 1
ATOM 3128 C CA . ALA A 1 384 ? 14.815 21.173 -35.868 1.00 91.44 384 ALA A CA 1
ATOM 3129 C C . ALA A 1 384 ? 15.088 21.022 -34.358 1.00 91.44 384 ALA A C 1
ATOM 3131 O O . ALA A 1 384 ? 16.248 20.982 -33.948 1.00 91.44 384 ALA A O 1
ATOM 3132 N N . SER A 1 385 ? 14.046 20.875 -33.532 1.00 92.69 385 SER A N 1
ATOM 3133 C CA . SER A 1 385 ? 14.201 20.636 -32.094 1.00 92.69 385 SER A CA 1
ATOM 3134 C C . SER A 1 385 ? 14.750 19.241 -31.775 1.00 92.69 385 SER A C 1
ATOM 3136 O O . SER A 1 385 ? 15.603 19.129 -30.899 1.00 92.69 385 SER A O 1
ATOM 3138 N N . TYR A 1 386 ? 14.350 18.196 -32.509 1.00 92.00 386 TYR A N 1
ATOM 3139 C CA . TYR A 1 386 ? 14.959 16.862 -32.383 1.00 92.00 386 TYR A CA 1
ATOM 3140 C C . TYR A 1 386 ? 16.454 16.884 -32.731 1.00 92.00 386 TYR A C 1
ATOM 3142 O O . TYR A 1 386 ? 17.268 16.325 -31.997 1.00 92.00 386 TYR A O 1
ATOM 3150 N N . ILE A 1 387 ? 16.835 17.585 -33.805 1.00 90.00 387 ILE A N 1
ATOM 3151 C CA . ILE A 1 387 ? 18.244 17.753 -34.196 1.00 90.00 387 ILE A CA 1
ATOM 3152 C C . ILE A 1 387 ? 19.022 18.493 -33.101 1.00 90.00 387 ILE A C 1
ATOM 3154 O O . ILE A 1 387 ? 20.116 18.066 -32.723 1.00 90.00 387 ILE A O 1
ATOM 3158 N N . ALA A 1 388 ? 18.460 19.580 -32.562 1.00 88.62 388 ALA A N 1
ATOM 3159 C CA . ALA A 1 388 ? 19.086 20.339 -31.485 1.00 88.62 388 ALA A CA 1
ATOM 3160 C C . ALA A 1 388 ? 19.314 19.466 -30.241 1.00 88.62 388 ALA A C 1
ATOM 3162 O O . ALA A 1 388 ? 20.414 19.466 -29.690 1.00 88.62 388 ALA A O 1
ATOM 3163 N N . VAL A 1 389 ? 18.313 18.680 -29.841 1.00 86.44 389 VAL A N 1
ATOM 3164 C CA . VAL A 1 389 ? 18.370 17.782 -28.679 1.00 86.44 389 VAL A CA 1
ATOM 3165 C C . VAL A 1 389 ? 19.406 16.668 -28.877 1.00 86.44 389 VAL A C 1
ATOM 3167 O O . VAL A 1 389 ? 20.292 16.518 -28.034 1.00 86.44 389 VAL A O 1
ATOM 3170 N N . ASN A 1 390 ? 19.394 15.970 -30.019 1.00 84.25 390 ASN A N 1
ATOM 3171 C CA . ASN A 1 390 ? 20.367 14.909 -30.322 1.00 84.25 390 ASN A CA 1
ATOM 3172 C C . ASN A 1 390 ? 21.812 15.427 -30.399 1.00 84.25 390 ASN A C 1
ATOM 3174 O O . ASN A 1 390 ? 22.744 14.704 -30.054 1.00 84.25 390 ASN A O 1
ATOM 3178 N N . THR A 1 391 ? 22.011 16.686 -30.803 1.00 84.88 391 THR A N 1
ATOM 3179 C CA . THR A 1 391 ? 23.346 17.305 -30.847 1.00 84.88 391 THR A CA 1
ATOM 3180 C C . THR A 1 391 ? 23.894 17.599 -29.444 1.00 84.88 391 THR A C 1
ATOM 3182 O O . THR A 1 391 ? 25.105 17.562 -29.244 1.00 84.88 391 THR A O 1
ATOM 3185 N N . HIS A 1 392 ? 23.028 17.880 -28.463 1.00 80.81 392 HIS A N 1
ATOM 3186 C CA . HIS A 1 392 ? 23.452 18.272 -27.114 1.00 80.81 392 HIS A CA 1
ATOM 3187 C C . HIS A 1 392 ? 23.680 17.085 -26.166 1.00 80.81 392 HIS A C 1
ATOM 3189 O O . HIS A 1 392 ? 24.503 17.207 -25.260 1.00 80.81 392 HIS A O 1
ATOM 3195 N N . ASN A 1 393 ? 22.991 15.948 -26.340 1.00 70.81 393 ASN A N 1
ATOM 3196 C CA . ASN A 1 393 ? 23.093 14.833 -25.385 1.00 70.81 393 ASN A CA 1
ATOM 3197 C C . ASN A 1 393 ? 22.809 13.439 -25.991 1.00 70.81 393 ASN A C 1
ATOM 3199 O O . ASN A 1 393 ? 21.850 12.779 -25.593 1.00 70.81 393 ASN A O 1
ATOM 3203 N N . PRO A 1 394 ? 23.632 12.952 -26.933 1.00 63.59 394 PRO A N 1
ATOM 3204 C CA . PRO A 1 394 ? 23.344 11.713 -27.662 1.00 63.59 394 PRO A CA 1
ATOM 3205 C C . PRO A 1 394 ? 23.258 10.456 -26.772 1.00 63.59 394 PRO A C 1
ATOM 3207 O O . PRO A 1 394 ? 22.464 9.564 -27.061 1.00 63.59 394 PRO A O 1
ATOM 3210 N N . ASP A 1 395 ? 24.018 10.383 -25.672 1.00 67.88 395 ASP A N 1
ATOM 3211 C CA . ASP A 1 395 ? 24.127 9.159 -24.859 1.00 67.88 395 ASP A CA 1
ATOM 3212 C C . ASP A 1 395 ? 23.105 9.076 -23.708 1.00 67.88 395 ASP A C 1
ATOM 3214 O O . ASP A 1 395 ? 22.785 7.984 -23.231 1.00 67.88 395 ASP A O 1
ATOM 3218 N N . GLY A 1 396 ? 22.566 10.212 -23.248 1.00 72.56 396 GLY A N 1
ATOM 3219 C CA . GLY A 1 396 ? 21.670 10.264 -22.087 1.00 72.56 396 GLY A CA 1
ATOM 3220 C C . GLY A 1 396 ? 20.233 9.810 -22.363 1.00 72.56 396 GLY A C 1
ATOM 3221 O O . GLY A 1 396 ? 19.540 9.371 -21.444 1.00 72.56 396 GLY A O 1
ATOM 3222 N N . PHE A 1 397 ? 19.770 9.892 -23.613 1.00 78.44 397 PHE A N 1
ATOM 3223 C CA . PHE A 1 397 ? 18.352 9.694 -23.937 1.00 78.44 397 PHE A CA 1
ATOM 3224 C C . PHE A 1 397 ? 17.902 8.237 -23.927 1.00 78.44 397 PHE A C 1
ATOM 3226 O O . PHE A 1 397 ? 16.775 7.964 -23.519 1.00 78.44 397 PHE A O 1
ATOM 3233 N N . ASN A 1 398 ? 18.779 7.296 -24.279 1.00 73.94 398 ASN A N 1
ATOM 3234 C CA . ASN A 1 398 ? 18.425 5.875 -24.320 1.00 73.94 398 ASN A CA 1
ATOM 3235 C C . ASN A 1 398 ? 17.976 5.353 -22.943 1.00 73.94 398 ASN A C 1
ATOM 3237 O O . ASN A 1 398 ? 16.960 4.675 -22.845 1.00 73.94 398 ASN A O 1
ATOM 3241 N N . GLN A 1 399 ? 18.662 5.745 -21.861 1.00 75.12 399 GLN A N 1
ATOM 3242 C CA . GLN A 1 399 ? 18.293 5.342 -20.493 1.00 75.12 399 GLN A CA 1
ATOM 3243 C C . GLN A 1 399 ? 16.998 6.005 -19.999 1.00 75.12 399 GLN A C 1
ATOM 3245 O O . GLN A 1 399 ? 16.273 5.444 -19.180 1.00 75.12 399 GLN A O 1
ATOM 3250 N N . ILE A 1 400 ? 16.711 7.217 -20.475 1.00 83.00 400 ILE A N 1
ATOM 3251 C CA . ILE A 1 400 ? 15.505 7.964 -20.106 1.00 83.00 400 ILE A CA 1
ATOM 3252 C C . ILE A 1 400 ? 14.281 7.372 -20.811 1.00 83.00 400 ILE A C 1
ATOM 3254 O O . ILE A 1 400 ? 13.243 7.180 -20.181 1.00 83.00 400 ILE A O 1
ATOM 3258 N N . LEU A 1 401 ? 14.411 7.041 -22.097 1.00 79.88 401 LEU A N 1
ATOM 3259 C CA . LEU A 1 401 ? 13.321 6.520 -22.923 1.00 79.88 401 LEU A CA 1
ATOM 3260 C C . LEU A 1 401 ? 12.897 5.099 -22.540 1.00 79.88 401 LEU A C 1
ATOM 3262 O O . LEU A 1 401 ? 11.728 4.764 -22.708 1.00 79.88 401 LEU A O 1
ATOM 3266 N N . GLU A 1 402 ? 13.787 4.305 -21.936 1.00 74.81 402 GLU A N 1
ATOM 3267 C CA . GLU A 1 402 ? 13.427 3.024 -21.306 1.00 74.81 402 GLU A CA 1
ATOM 3268 C C . GLU A 1 402 ? 12.404 3.175 -20.164 1.00 74.81 402 GLU A C 1
ATOM 3270 O O . GLU A 1 402 ? 11.742 2.202 -19.805 1.00 74.81 402 GLU A O 1
ATOM 3275 N N . ASN A 1 403 ? 12.255 4.383 -19.608 1.00 75.81 403 ASN A N 1
ATOM 3276 C CA . ASN A 1 403 ? 11.304 4.701 -18.544 1.00 75.81 403 ASN A CA 1
ATOM 3277 C C . ASN A 1 403 ? 10.108 5.536 -19.032 1.00 75.81 403 ASN A C 1
ATOM 3279 O O . ASN A 1 403 ? 9.385 6.076 -18.193 1.00 75.81 403 ASN A O 1
ATOM 3283 N N . LEU A 1 404 ? 9.903 5.690 -20.349 1.00 77.50 404 LEU A N 1
ATOM 3284 C CA . LEU A 1 404 ? 8.748 6.430 -20.861 1.00 77.50 404 LEU A CA 1
ATOM 3285 C C . LEU A 1 404 ? 7.452 5.737 -20.385 1.00 77.50 404 LEU A C 1
ATOM 3287 O O . LEU A 1 404 ? 7.312 4.533 -20.604 1.00 77.50 404 LEU A O 1
ATOM 3291 N N . PRO A 1 405 ? 6.508 6.458 -19.752 1.00 64.56 405 PRO A N 1
ATOM 3292 C CA . PRO A 1 405 ? 5.345 5.882 -19.069 1.00 64.56 405 PRO A CA 1
ATOM 3293 C C . PRO A 1 405 ? 4.240 5.390 -20.018 1.00 64.56 405 PRO A C 1
ATOM 3295 O O . PRO A 1 405 ? 3.065 5.431 -19.678 1.00 64.56 405 PRO A O 1
ATOM 3298 N N . ILE A 1 406 ? 4.596 4.890 -21.201 1.00 60.22 406 ILE A N 1
ATOM 3299 C CA . ILE A 1 406 ? 3.636 4.309 -22.139 1.00 60.22 406 ILE A CA 1
ATOM 3300 C C . ILE A 1 406 ? 3.608 2.810 -21.897 1.00 60.22 406 ILE A C 1
ATOM 3302 O O . ILE A 1 406 ? 4.264 2.019 -22.577 1.00 60.22 406 ILE A O 1
ATOM 3306 N N . GLU A 1 407 ? 2.836 2.406 -20.895 1.00 55.66 407 GLU A N 1
ATOM 3307 C CA . GLU A 1 407 ? 2.277 1.066 -20.928 1.00 55.66 407 GLU A CA 1
ATOM 3308 C C . GLU A 1 407 ? 1.251 1.063 -22.063 1.00 55.66 407 GLU A C 1
ATOM 3310 O O . GLU A 1 407 ? 0.125 1.519 -21.884 1.00 55.66 407 GLU A O 1
ATOM 3315 N N . THR A 1 408 ? 1.615 0.556 -23.244 1.00 46.34 408 THR A N 1
ATOM 3316 C CA . THR A 1 408 ? 0.603 0.093 -24.198 1.00 46.34 408 THR A CA 1
ATOM 3317 C C . THR A 1 408 ? -0.126 -1.068 -23.525 1.00 46.34 408 THR A C 1
ATOM 3319 O O . THR A 1 408 ? 0.258 -2.233 -23.644 1.00 46.34 408 THR A O 1
ATOM 3322 N N . MET A 1 409 ? -1.146 -0.756 -22.720 1.00 40.06 409 MET A N 1
ATOM 3323 C CA . MET A 1 409 ? -2.035 -1.735 -22.106 1.00 40.06 409 MET A CA 1
ATOM 3324 C C . MET A 1 409 ? -2.881 -2.379 -23.203 1.00 40.06 409 MET A C 1
ATOM 3326 O O . MET A 1 409 ? -4.073 -2.145 -23.328 1.00 40.06 409 MET A O 1
ATOM 3330 N N . THR A 1 410 ? -2.272 -3.265 -23.981 1.00 39.88 410 THR A N 1
ATOM 3331 C CA . THR A 1 410 ? -3.001 -4.306 -24.703 1.00 39.88 410 THR A CA 1
ATOM 3332 C C . THR A 1 410 ? -3.131 -5.506 -23.768 1.00 39.88 410 THR A C 1
ATOM 3334 O O . THR A 1 410 ? -2.542 -6.572 -23.949 1.00 39.88 410 THR A O 1
ATOM 3337 N N . LEU A 1 411 ? -3.887 -5.318 -22.683 1.00 38.00 411 LEU A N 1
ATOM 3338 C CA . LEU A 1 411 ? -4.456 -6.448 -21.957 1.00 38.00 411 LEU A CA 1
ATOM 3339 C C . LEU A 1 411 ? -5.524 -7.019 -22.891 1.00 38.00 411 LEU A C 1
ATOM 3341 O O . LEU A 1 411 ? -6.508 -6.345 -23.145 1.00 38.00 411 LEU A O 1
ATOM 3345 N N . GLY A 1 412 ? -5.280 -8.203 -23.461 1.00 37.25 412 GLY A N 1
ATOM 3346 C CA . GLY A 1 412 ? -6.075 -8.823 -24.533 1.00 37.25 412 GLY A CA 1
ATOM 3347 C C . GLY A 1 412 ? -7.516 -9.212 -24.171 1.00 37.25 412 GLY A C 1
ATOM 3348 O O . GLY A 1 412 ? -7.903 -10.366 -24.354 1.00 37.25 412 GLY A O 1
ATOM 3349 N N . PHE A 1 413 ? -8.303 -8.263 -23.676 1.00 35.34 413 PHE A N 1
ATOM 3350 C CA . PHE A 1 413 ? -9.730 -8.354 -23.420 1.00 35.34 413 PHE A CA 1
ATOM 3351 C C . PHE A 1 413 ? -10.389 -7.129 -24.057 1.00 35.34 413 PHE A C 1
ATOM 3353 O O . PHE A 1 413 ? -10.126 -6.011 -23.637 1.00 35.34 413 PHE A O 1
ATOM 3360 N N . ASP A 1 414 ? -11.181 -7.391 -25.099 1.00 41.09 414 ASP A N 1
ATOM 3361 C CA . ASP A 1 414 ? -11.988 -6.456 -25.889 1.00 41.09 414 ASP A CA 1
ATOM 3362 C C . ASP A 1 414 ? -11.295 -5.123 -26.223 1.00 41.09 414 ASP A C 1
ATOM 3364 O O . ASP A 1 414 ? -11.460 -4.119 -25.535 1.00 41.09 414 ASP A O 1
ATOM 3368 N N . GLU A 1 415 ? -10.533 -5.133 -27.326 1.00 49.62 415 GLU A N 1
ATOM 3369 C CA . GLU A 1 415 ? -10.015 -3.933 -27.993 1.00 49.62 415 GLU A CA 1
ATOM 3370 C C . GLU A 1 415 ? -11.186 -2.991 -28.301 1.00 49.62 415 GLU A C 1
ATOM 3372 O O . GLU A 1 415 ? -11.894 -3.150 -29.296 1.00 49.62 415 GLU A O 1
ATOM 3377 N N . VAL A 1 416 ? -11.417 -2.010 -27.431 1.00 62.88 416 VAL A N 1
ATOM 3378 C CA . VAL A 1 416 ? -12.118 -0.799 -27.844 1.00 62.88 416 VAL A CA 1
ATOM 3379 C C . VAL A 1 416 ? -11.206 -0.171 -28.891 1.00 62.88 416 VAL A C 1
ATOM 3381 O O . VAL A 1 416 ? -10.081 0.208 -28.570 1.00 62.88 416 VAL A O 1
ATOM 3384 N N . GLU A 1 417 ? -11.639 -0.172 -30.154 1.00 76.25 417 GLU A N 1
ATOM 3385 C CA . GLU A 1 417 ? -10.888 0.452 -31.244 1.00 76.25 417 GLU A CA 1
ATOM 3386 C C . GLU A 1 417 ? -10.586 1.901 -30.847 1.00 76.25 417 GLU A C 1
ATOM 3388 O O . GLU A 1 417 ? -11.501 2.702 -30.652 1.00 76.25 417 GLU A O 1
ATOM 3393 N N . SER A 1 418 ? -9.301 2.216 -30.678 1.00 82.75 418 SER A N 1
ATOM 3394 C CA . SER A 1 418 ? -8.854 3.566 -30.352 1.00 82.75 418 SER A CA 1
ATOM 3395 C C . SER A 1 418 ? -9.273 4.534 -31.451 1.00 82.75 418 SER A C 1
ATOM 3397 O O . SER A 1 418 ? -9.281 4.185 -32.638 1.00 82.75 418 SER A O 1
ATOM 3399 N N . SER A 1 419 ? -9.616 5.764 -31.070 1.00 90.81 419 SER A N 1
ATOM 3400 C CA . SER A 1 419 ? -9.996 6.788 -32.037 1.00 90.81 419 SER A CA 1
ATOM 3401 C C . SER A 1 419 ? -8.859 7.034 -33.052 1.00 90.81 419 SER A C 1
ATOM 3403 O O . SER A 1 419 ? -7.679 6.935 -32.697 1.00 90.81 419 SER A O 1
ATOM 3405 N N . PRO A 1 420 ? -9.146 7.409 -34.318 1.00 93.81 420 PRO A N 1
ATOM 3406 C CA . PRO A 1 420 ? -8.095 7.762 -35.280 1.00 93.81 420 PRO A CA 1
ATOM 3407 C C . PRO A 1 420 ? -7.154 8.869 -34.774 1.00 93.81 420 PRO A C 1
ATOM 3409 O O . PRO A 1 420 ? -5.976 8.894 -35.125 1.00 93.81 420 PRO A O 1
ATOM 3412 N N . ALA A 1 421 ? -7.663 9.765 -33.921 1.00 93.31 421 ALA A N 1
ATOM 3413 C CA . ALA A 1 421 ? -6.889 10.812 -33.266 1.00 93.31 421 ALA A CA 1
ATOM 3414 C C . ALA A 1 421 ? -5.885 10.236 -32.250 1.00 93.31 421 ALA A C 1
ATOM 3416 O O . ALA A 1 421 ? -4.704 10.586 -32.300 1.00 93.31 421 ALA A O 1
ATOM 3417 N N . ALA A 1 422 ? -6.306 9.306 -31.385 1.00 90.94 422 ALA A N 1
ATOM 3418 C CA . ALA A 1 422 ? -5.403 8.629 -30.453 1.00 90.94 422 ALA A CA 1
ATOM 3419 C C . ALA A 1 422 ? -4.395 7.715 -31.154 1.00 90.94 422 ALA A C 1
ATOM 3421 O O . ALA A 1 422 ? -3.241 7.642 -30.725 1.00 90.94 422 ALA A O 1
ATOM 3422 N N . GLN A 1 423 ? -4.775 7.079 -32.267 1.00 92.94 423 GLN A N 1
ATOM 3423 C CA . GLN A 1 423 ? -3.843 6.320 -33.107 1.00 92.94 423 GLN A CA 1
ATOM 3424 C C . GLN A 1 423 ? -2.772 7.233 -33.708 1.00 92.94 423 GLN A C 1
ATOM 3426 O O . GLN A 1 423 ? -1.583 6.939 -33.596 1.00 92.94 423 GLN A O 1
ATOM 3431 N N . ALA A 1 424 ? -3.173 8.374 -34.277 1.00 94.88 424 ALA A N 1
ATOM 3432 C CA . ALA A 1 424 ? -2.248 9.364 -34.817 1.00 94.88 424 ALA A CA 1
ATOM 3433 C C . ALA A 1 424 ? -1.315 9.935 -33.738 1.00 94.88 424 ALA A C 1
ATOM 3435 O O . ALA A 1 424 ? -0.108 10.047 -33.960 1.00 94.88 424 ALA A O 1
ATOM 3436 N N . PHE A 1 425 ? -1.851 10.250 -32.555 1.00 95.50 425 PHE A N 1
ATOM 3437 C CA . PHE A 1 425 ? -1.076 10.722 -31.407 1.00 95.50 425 PHE A CA 1
ATOM 3438 C C . PHE A 1 425 ? -0.058 9.679 -30.931 1.00 95.50 425 PHE A C 1
ATOM 3440 O O . PHE A 1 425 ? 1.128 9.992 -30.809 1.00 95.50 425 PHE A O 1
ATOM 3447 N N . THR A 1 426 ? -0.494 8.431 -30.743 1.00 92.50 426 THR A N 1
ATOM 3448 C CA . THR A 1 426 ? 0.370 7.303 -30.360 1.00 92.50 426 THR A CA 1
ATOM 3449 C C . THR A 1 426 ? 1.471 7.079 -31.394 1.00 92.50 426 THR A C 1
ATOM 3451 O O . THR A 1 426 ? 2.644 7.002 -31.030 1.00 92.50 426 THR A O 1
ATOM 3454 N N . ALA A 1 427 ? 1.130 7.097 -32.687 1.00 94.31 427 ALA A N 1
ATOM 3455 C CA . ALA A 1 427 ? 2.105 6.984 -33.768 1.00 94.31 427 ALA A CA 1
ATOM 3456 C C . ALA A 1 427 ? 3.135 8.126 -33.749 1.00 94.31 427 ALA A C 1
ATOM 3458 O O . ALA A 1 427 ? 4.319 7.914 -34.021 1.00 94.31 427 ALA A O 1
ATOM 3459 N N . GLY A 1 428 ? 2.702 9.337 -33.385 1.00 95.75 428 GLY A N 1
ATOM 3460 C CA . GLY A 1 428 ? 3.584 10.480 -33.178 1.00 95.75 428 GLY A CA 1
ATOM 3461 C C . GLY A 1 428 ? 4.577 10.257 -32.041 1.00 95.75 428 GLY A C 1
ATOM 3462 O O . GLY A 1 428 ? 5.762 10.564 -32.186 1.00 95.75 428 GLY A O 1
ATOM 3463 N N . ILE A 1 429 ? 4.125 9.686 -30.923 1.00 94.50 429 ILE A N 1
ATOM 3464 C CA . ILE A 1 429 ? 5.018 9.361 -29.811 1.00 94.50 429 ILE A CA 1
ATOM 3465 C C . ILE A 1 429 ? 6.040 8.296 -30.225 1.00 94.50 429 ILE A C 1
ATOM 3467 O O . ILE A 1 429 ? 7.239 8.513 -30.045 1.00 94.50 429 ILE A O 1
ATOM 3471 N N . GLU A 1 430 ? 5.593 7.190 -30.821 1.00 92.88 430 GLU A N 1
ATOM 3472 C CA . GLU A 1 430 ? 6.474 6.101 -31.266 1.00 92.88 430 GLU A CA 1
ATOM 3473 C C . GLU A 1 430 ? 7.527 6.596 -32.264 1.00 92.88 430 GLU A C 1
ATOM 3475 O O . GLU A 1 430 ? 8.714 6.281 -32.145 1.00 92.88 430 GLU A O 1
ATOM 3480 N N . TYR A 1 431 ? 7.125 7.449 -33.212 1.00 95.00 431 TYR A N 1
ATOM 3481 C CA . TYR A 1 431 ? 8.060 8.068 -34.144 1.00 95.00 431 TYR A CA 1
ATOM 3482 C C . TYR A 1 431 ? 9.086 8.944 -33.416 1.00 95.00 431 TYR A C 1
ATOM 3484 O O . TYR A 1 431 ? 10.281 8.882 -33.705 1.00 95.00 431 TYR A O 1
ATOM 3492 N N . GLY A 1 432 ? 8.645 9.762 -32.458 1.00 93.88 432 GLY A N 1
ATOM 3493 C CA . GLY A 1 432 ? 9.540 10.601 -31.668 1.00 93.88 432 GLY A CA 1
ATOM 3494 C C . GLY A 1 432 ? 10.550 9.799 -30.843 1.00 93.88 432 GLY A C 1
ATOM 3495 O O . GLY A 1 432 ? 11.739 10.125 -30.842 1.00 93.88 432 GLY A O 1
ATOM 3496 N N . GLN A 1 433 ? 10.114 8.702 -30.214 1.00 92.00 433 GLN A N 1
ATOM 3497 C CA . GLN A 1 433 ? 11.010 7.760 -29.535 1.00 92.00 433 GLN A CA 1
ATOM 3498 C C . GLN A 1 433 ? 12.047 7.180 -30.499 1.00 92.00 433 GLN A C 1
ATOM 3500 O O . GLN A 1 433 ? 13.232 7.110 -30.162 1.00 92.00 433 GLN A O 1
ATOM 3505 N N . ALA A 1 434 ? 11.620 6.788 -31.702 1.00 90.69 434 ALA A N 1
ATOM 3506 C CA . ALA A 1 434 ? 12.521 6.225 -32.696 1.00 90.69 434 ALA A CA 1
ATOM 3507 C C . ALA A 1 434 ? 13.617 7.230 -33.098 1.00 90.69 434 ALA A C 1
ATOM 3509 O O . ALA A 1 434 ? 14.803 6.901 -33.083 1.00 90.69 434 ALA A O 1
ATOM 3510 N N . VAL A 1 435 ? 13.244 8.495 -33.329 1.00 91.56 435 VAL A N 1
ATOM 3511 C CA . VAL A 1 435 ? 14.197 9.572 -33.652 1.00 91.56 435 VAL A CA 1
ATOM 3512 C C . VAL A 1 435 ? 15.182 9.845 -32.506 1.00 91.56 435 VAL A C 1
ATOM 3514 O O . VAL A 1 435 ? 16.373 10.021 -32.761 1.00 91.56 435 VAL A O 1
ATOM 3517 N N . LEU A 1 436 ? 14.729 9.862 -31.247 1.00 89.50 436 LEU A N 1
ATOM 3518 C CA . LEU A 1 436 ? 15.611 10.109 -30.092 1.00 89.50 436 LEU A CA 1
ATOM 3519 C C . LEU A 1 436 ? 16.546 8.931 -29.783 1.00 89.50 436 LEU A C 1
ATOM 3521 O O . LEU A 1 436 ? 17.624 9.134 -29.235 1.00 89.50 436 LEU A O 1
ATOM 3525 N N . THR A 1 437 ? 16.154 7.708 -30.147 1.00 86.19 437 THR A N 1
ATOM 3526 C CA . THR A 1 437 ? 16.975 6.494 -29.978 1.00 86.19 437 THR A CA 1
ATOM 3527 C C . THR A 1 437 ? 17.843 6.171 -31.197 1.00 86.19 437 THR A C 1
ATOM 3529 O O . THR A 1 437 ? 18.531 5.151 -31.205 1.00 86.19 437 THR A O 1
ATOM 3532 N N . ASN A 1 438 ? 17.826 7.017 -32.236 1.00 88.81 438 ASN A N 1
ATOM 3533 C CA . ASN A 1 438 ? 18.451 6.752 -33.537 1.00 88.81 438 ASN A CA 1
ATOM 3534 C C . ASN A 1 438 ? 18.018 5.407 -34.159 1.00 88.81 438 ASN A C 1
ATOM 3536 O O . ASN A 1 438 ? 18.798 4.753 -34.854 1.00 88.81 438 ASN A O 1
ATOM 3540 N N . THR A 1 439 ? 16.777 4.981 -33.914 1.00 87.62 439 THR A N 1
ATOM 3541 C CA . THR A 1 439 ? 16.182 3.799 -34.546 1.00 87.62 439 THR A CA 1
ATOM 3542 C C . THR A 1 439 ? 15.325 4.209 -35.741 1.00 87.62 439 THR A C 1
ATOM 3544 O O . THR A 1 439 ? 14.796 5.317 -35.808 1.00 87.62 439 THR A O 1
ATOM 3547 N N . THR A 1 440 ? 15.224 3.335 -36.745 1.00 90.19 440 THR A N 1
ATOM 3548 C CA . THR A 1 440 ? 14.414 3.610 -37.937 1.00 90.19 440 THR A CA 1
ATOM 3549 C C . THR A 1 440 ? 12.927 3.496 -37.579 1.00 90.19 440 THR A C 1
ATOM 3551 O O . THR A 1 440 ? 12.508 2.408 -37.180 1.00 90.19 440 THR A O 1
ATOM 3554 N N . PRO A 1 441 ? 12.122 4.569 -37.718 1.00 89.31 441 PRO A N 1
ATOM 3555 C CA . PRO A 1 441 ? 10.687 4.501 -37.457 1.00 89.31 441 PRO A CA 1
ATOM 3556 C C . PRO A 1 441 ? 10.006 3.518 -38.415 1.00 89.31 441 PRO A C 1
ATOM 3558 O O . PRO A 1 441 ? 10.410 3.406 -39.576 1.00 89.31 441 PRO A O 1
ATOM 3561 N N . SER A 1 442 ? 8.954 2.832 -37.959 1.00 88.56 442 SER A N 1
ATOM 3562 C CA . SER A 1 442 ? 8.149 1.996 -38.858 1.00 88.56 442 SER A CA 1
ATOM 3563 C C . SER A 1 442 ? 7.524 2.870 -39.961 1.00 88.56 442 SER A C 1
ATOM 3565 O O . SER A 1 442 ? 6.968 3.927 -39.645 1.00 88.56 442 SER A O 1
ATOM 3567 N N . PRO A 1 443 ? 7.572 2.458 -41.246 1.00 90.06 443 PRO A N 1
ATOM 3568 C CA . PRO A 1 443 ? 6.963 3.206 -42.347 1.00 90.06 443 PRO A CA 1
ATOM 3569 C C . PRO A 1 443 ? 5.472 3.485 -42.129 1.00 90.06 443 PRO A C 1
ATOM 3571 O O . PRO A 1 443 ? 4.970 4.521 -42.553 1.00 90.06 443 PRO A O 1
ATOM 3574 N N . GLU A 1 444 ? 4.773 2.593 -41.427 1.00 88.06 444 GLU A N 1
ATOM 3575 C CA . GLU A 1 444 ? 3.339 2.702 -41.137 1.00 88.06 444 GLU A CA 1
ATOM 3576 C C . GLU A 1 444 ? 3.004 3.930 -40.276 1.00 88.06 444 GLU A C 1
ATOM 3578 O O . GLU A 1 444 ? 1.943 4.528 -40.446 1.00 88.06 444 GLU A O 1
ATOM 3583 N N . LEU A 1 445 ? 3.937 4.386 -39.430 1.00 85.00 445 LEU A N 1
ATOM 3584 C CA . LEU A 1 445 ? 3.752 5.575 -38.586 1.00 85.00 445 LEU A CA 1
ATOM 3585 C C . LEU A 1 445 ? 3.642 6.858 -39.414 1.00 85.00 445 LEU A C 1
ATOM 3587 O O . LEU A 1 445 ? 3.001 7.822 -38.999 1.00 85.00 445 LEU A O 1
ATOM 3591 N N . THR A 1 446 ? 4.237 6.869 -40.610 1.00 88.50 446 THR A N 1
ATOM 3592 C CA . THR A 1 446 ? 4.235 8.047 -41.486 1.00 88.50 446 THR A CA 1
ATOM 3593 C C . THR A 1 446 ? 2.878 8.316 -42.129 1.00 88.50 446 THR A C 1
ATOM 3595 O O . THR A 1 446 ? 2.652 9.428 -42.600 1.00 88.50 446 THR A O 1
ATOM 3598 N N . ALA A 1 447 ? 1.938 7.362 -42.073 1.00 93.94 447 ALA A N 1
ATOM 3599 C CA . ALA A 1 447 ? 0.578 7.561 -42.571 1.00 93.94 447 ALA A CA 1
ATOM 3600 C C . ALA A 1 447 ? -0.154 8.711 -41.846 1.00 93.94 447 ALA A C 1
ATOM 3602 O O . ALA A 1 447 ? -1.067 9.312 -42.408 1.00 93.94 447 ALA A O 1
ATOM 3603 N N . TYR A 1 448 ? 0.280 9.050 -40.626 1.00 94.06 448 TYR A N 1
ATOM 3604 C CA . TYR A 1 448 ? -0.291 10.115 -39.798 1.00 94.06 448 TYR A CA 1
ATOM 3605 C C . TYR A 1 448 ? 0.506 11.426 -39.825 1.00 94.06 448 TYR A C 1
ATOM 3607 O O . TYR A 1 448 ? 0.125 12.370 -39.129 1.00 94.06 448 TYR A O 1
ATOM 3615 N N . ALA A 1 449 ? 1.586 11.517 -40.613 1.00 93.25 449 ALA A N 1
ATOM 3616 C CA . ALA A 1 449 ? 2.575 12.597 -40.522 1.00 93.25 449 ALA A CA 1
ATOM 3617 C C . ALA A 1 449 ? 1.992 14.018 -40.661 1.00 93.25 449 ALA A C 1
ATOM 3619 O O . ALA A 1 449 ? 2.502 14.969 -40.057 1.00 93.25 449 ALA A O 1
ATOM 3620 N N . ASP A 1 450 ? 0.902 14.155 -41.416 1.00 94.44 450 ASP A N 1
ATOM 3621 C CA . ASP A 1 450 ? 0.252 15.437 -41.686 1.00 94.44 450 ASP A CA 1
ATOM 3622 C C . ASP A 1 450 ? -0.785 15.857 -40.629 1.00 94.44 450 ASP A C 1
ATOM 3624 O O . ASP A 1 450 ? -1.202 17.020 -40.612 1.00 94.44 450 ASP A O 1
ATOM 3628 N N . THR A 1 451 ? -1.169 14.956 -39.719 1.00 96.44 451 THR A N 1
ATOM 3629 C CA . THR A 1 451 ? -2.152 15.231 -38.654 1.00 96.44 451 THR A CA 1
ATOM 3630 C C . THR A 1 451 ? -1.549 16.071 -37.521 1.00 96.44 451 THR A C 1
ATOM 3632 O O . THR A 1 451 ? -0.340 16.033 -37.270 1.00 96.44 451 THR A O 1
ATOM 3635 N N . ASP A 1 452 ? -2.375 16.852 -36.814 1.00 97.38 452 ASP A N 1
ATOM 3636 C CA . ASP A 1 452 ? -1.876 17.648 -35.678 1.00 97.38 452 ASP A CA 1
ATOM 3637 C C . ASP A 1 452 ? -1.636 16.783 -34.442 1.00 97.38 452 ASP A C 1
ATOM 3639 O O . ASP A 1 452 ? -0.723 17.062 -33.676 1.00 97.38 452 ASP A O 1
ATOM 3643 N N . GLU A 1 453 ? -2.397 15.704 -34.283 1.00 96.88 453 GLU A N 1
ATOM 3644 C CA . GLU A 1 453 ? -2.264 14.701 -33.232 1.00 96.88 453 GLU A CA 1
ATOM 3645 C C . GLU A 1 453 ? -0.905 14.011 -33.288 1.00 96.88 453 GLU A C 1
ATOM 3647 O O . GLU A 1 453 ? -0.211 13.924 -32.277 1.00 96.88 453 GLU A O 1
ATOM 3652 N N . TYR A 1 454 ? -0.468 13.610 -34.481 1.00 96.88 454 TYR A N 1
ATOM 3653 C CA . TYR A 1 454 ? 0.868 13.061 -34.685 1.00 96.88 454 TYR A CA 1
ATOM 3654 C C . TYR A 1 454 ? 1.965 14.063 -34.311 1.00 96.88 454 TYR A C 1
ATOM 3656 O O . TYR A 1 454 ? 2.920 13.730 -33.604 1.00 96.88 454 TYR A O 1
ATOM 3664 N N . LYS A 1 455 ? 1.822 15.325 -34.733 1.00 97.44 455 LYS A N 1
ATOM 3665 C CA . LYS A 1 455 ? 2.769 16.396 -34.381 1.00 97.44 455 LYS A CA 1
ATOM 3666 C C . LYS A 1 455 ? 2.779 16.664 -32.873 1.00 97.44 455 LYS A C 1
ATOM 3668 O O . LYS A 1 455 ? 3.853 16.861 -32.308 1.00 97.44 455 LYS A O 1
ATOM 3673 N N . LEU A 1 456 ? 1.616 16.615 -32.224 1.00 97.06 456 LEU A N 1
ATOM 3674 C CA . LEU A 1 456 ? 1.457 16.758 -30.779 1.00 97.06 456 LEU A CA 1
ATOM 3675 C C . LEU A 1 456 ? 2.154 15.617 -30.027 1.00 97.06 456 LEU A C 1
ATOM 3677 O O . LEU A 1 456 ? 2.943 15.890 -29.126 1.00 97.06 456 LEU A O 1
ATOM 3681 N N . GLY A 1 457 ? 1.946 14.362 -30.439 1.00 96.44 457 GLY A N 1
ATOM 3682 C CA . GLY A 1 457 ? 2.602 13.191 -29.848 1.00 96.44 457 GLY A CA 1
ATOM 3683 C C . GLY A 1 457 ? 4.126 13.267 -29.948 1.00 96.44 457 GLY A C 1
ATOM 3684 O O . GLY A 1 457 ? 4.833 13.092 -28.952 1.00 96.44 457 GLY A O 1
ATOM 3685 N N . ARG A 1 458 ? 4.642 13.655 -31.125 1.00 97.12 458 ARG A N 1
ATOM 3686 C CA . ARG A 1 458 ? 6.076 13.926 -31.329 1.00 97.12 458 ARG A CA 1
ATOM 3687 C C . ARG A 1 458 ? 6.591 15.043 -30.425 1.00 97.12 458 ARG A C 1
ATOM 3689 O O . ARG A 1 458 ? 7.710 14.964 -29.924 1.00 97.12 458 ARG A O 1
ATOM 3696 N N . TRP A 1 459 ? 5.828 16.110 -30.244 1.00 97.88 459 TRP A N 1
ATOM 3697 C CA . TRP A 1 459 ? 6.250 17.232 -29.412 1.00 97.88 459 TRP A CA 1
ATOM 3698 C C . TRP A 1 459 ? 6.252 16.873 -27.917 1.00 97.88 459 TRP A C 1
ATOM 3700 O O . TRP A 1 459 ? 7.191 17.225 -27.203 1.00 97.88 459 TRP A O 1
ATOM 3710 N N . PHE A 1 460 ? 5.266 16.099 -27.456 1.00 97.12 460 PHE A N 1
ATOM 3711 C CA . PHE A 1 460 ? 5.160 15.667 -26.060 1.00 97.12 460 PHE A CA 1
ATOM 3712 C C . PHE A 1 460 ? 6.314 14.764 -25.648 1.00 97.12 460 PHE A C 1
ATOM 3714 O O . PHE A 1 460 ? 6.940 15.026 -24.622 1.00 97.12 460 PHE A O 1
ATOM 3721 N N . VAL A 1 461 ? 6.652 13.751 -26.454 1.00 95.88 461 VAL A N 1
ATOM 3722 C CA . VAL A 1 461 ? 7.779 12.868 -26.120 1.00 95.88 461 VAL A CA 1
ATOM 3723 C C . VAL A 1 461 ? 9.102 13.635 -26.092 1.00 95.88 461 VAL A C 1
ATOM 3725 O O . VAL A 1 461 ? 9.890 13.440 -25.173 1.00 95.88 461 VAL A O 1
ATOM 3728 N N . LEU A 1 462 ? 9.313 14.589 -27.008 1.00 96.44 462 LEU A N 1
ATOM 3729 C CA . LEU A 1 462 ? 10.496 15.453 -26.999 1.00 96.44 462 LEU A CA 1
ATOM 3730 C C . LEU A 1 462 ? 10.602 16.259 -25.695 1.00 96.44 462 LEU A C 1
ATOM 3732 O O . LEU A 1 462 ? 11.650 16.252 -25.045 1.00 96.44 462 LEU A O 1
ATOM 3736 N N . LEU A 1 463 ? 9.524 16.948 -25.309 1.00 96.69 463 LEU A N 1
ATOM 3737 C CA . LEU A 1 463 ? 9.495 17.763 -24.096 1.00 96.69 463 LEU A CA 1
ATOM 3738 C C . LEU A 1 463 ? 9.653 16.925 -22.828 1.00 96.69 463 LEU A C 1
ATOM 3740 O O . LEU A 1 463 ? 10.419 17.307 -21.943 1.00 96.69 463 LEU A O 1
ATOM 3744 N N . TRP A 1 464 ? 8.960 15.788 -22.750 1.00 95.81 464 TRP A N 1
ATOM 3745 C CA . TRP A 1 464 ? 9.075 14.869 -21.624 1.00 95.81 464 TRP A CA 1
ATOM 3746 C C . TRP A 1 464 ? 10.514 14.374 -21.489 1.00 95.81 464 TRP A C 1
ATOM 3748 O O . TRP A 1 464 ? 11.105 14.492 -20.419 1.00 95.81 464 TRP A O 1
ATOM 3758 N N . THR A 1 465 ? 11.125 13.911 -22.583 1.00 93.75 465 THR A N 1
ATOM 3759 C CA . THR A 1 465 ? 12.500 13.403 -22.578 1.00 93.75 465 THR A CA 1
ATOM 3760 C C . THR A 1 465 ? 13.491 14.473 -22.139 1.00 93.75 465 THR A C 1
ATOM 3762 O O . THR A 1 465 ? 14.341 14.207 -21.289 1.00 93.75 465 THR A O 1
ATOM 3765 N N . VAL A 1 466 ? 13.363 15.695 -22.659 1.00 94.25 466 VAL A N 1
ATOM 3766 C CA . VAL A 1 466 ? 14.197 16.827 -22.242 1.00 94.25 466 VAL A CA 1
ATOM 3767 C C . VAL A 1 466 ? 14.022 17.130 -20.754 1.00 94.25 466 VAL A C 1
ATOM 3769 O O . VAL A 1 466 ? 15.017 17.342 -20.059 1.00 94.25 466 VAL A O 1
ATOM 3772 N N . ALA A 1 467 ? 12.792 17.089 -20.238 1.00 94.56 467 ALA A N 1
ATOM 3773 C CA . ALA A 1 467 ? 12.509 17.376 -18.836 1.00 94.56 467 ALA A CA 1
ATOM 3774 C C . ALA A 1 467 ? 13.091 16.338 -17.856 1.00 94.56 467 ALA A C 1
ATOM 3776 O O . ALA A 1 467 ? 13.335 16.657 -16.693 1.00 94.56 467 ALA A O 1
ATOM 3777 N N . GLN A 1 468 ? 13.364 15.118 -18.326 1.00 91.31 468 GLN A N 1
ATOM 3778 C CA . GLN A 1 468 ? 14.053 14.083 -17.550 1.00 91.31 468 GLN A CA 1
ATOM 3779 C C . GLN A 1 468 ? 15.582 14.226 -17.568 1.00 91.31 468 GLN A C 1
ATOM 3781 O O . GLN A 1 468 ? 16.275 13.596 -16.762 1.00 91.31 468 GLN A O 1
ATOM 3786 N N . THR A 1 469 ? 16.146 15.033 -18.473 1.00 89.38 469 THR A N 1
ATOM 3787 C CA . THR A 1 469 ? 17.598 15.229 -18.513 1.00 89.38 469 THR A CA 1
ATOM 3788 C C . THR A 1 469 ? 18.080 16.133 -17.384 1.00 89.38 469 THR A C 1
ATOM 3790 O O . THR A 1 469 ? 17.430 17.092 -16.979 1.00 89.38 469 THR A O 1
ATOM 3793 N N . GLN A 1 470 ? 19.281 15.848 -16.878 1.00 83.62 470 GLN A N 1
ATOM 3794 C CA . GLN A 1 470 ? 19.941 16.721 -15.901 1.00 83.62 470 GLN A CA 1
ATOM 3795 C C . GLN A 1 470 ? 20.621 17.930 -16.554 1.00 83.62 470 GLN A C 1
ATOM 3797 O O . GLN A 1 470 ? 21.030 18.853 -15.845 1.00 83.62 470 GLN A O 1
ATOM 3802 N N . GLN A 1 471 ? 20.794 17.901 -17.878 1.00 87.12 471 GLN A N 1
ATOM 3803 C CA . GLN A 1 471 ? 21.513 18.937 -18.599 1.00 87.12 471 GLN A CA 1
ATOM 3804 C C . GLN A 1 471 ? 20.612 20.155 -18.840 1.00 87.12 471 GLN A C 1
ATOM 3806 O O . GLN A 1 471 ? 19.456 20.001 -19.230 1.00 87.12 471 GLN A O 1
ATOM 3811 N N . PRO A 1 472 ? 21.126 21.372 -18.605 1.00 88.12 472 PRO A N 1
ATOM 3812 C CA . PRO A 1 472 ? 20.388 22.591 -18.889 1.00 88.12 472 PRO A CA 1
ATOM 3813 C C . PRO A 1 472 ? 20.183 22.757 -20.398 1.00 88.12 472 PRO A C 1
ATOM 3815 O O . PRO A 1 472 ? 21.134 22.635 -21.169 1.00 88.12 472 PRO A O 1
ATOM 3818 N N . MET A 1 473 ? 18.960 23.084 -20.817 1.00 93.56 473 MET A N 1
ATOM 3819 C CA . MET A 1 473 ? 18.666 23.393 -22.218 1.00 93.56 473 MET A CA 1
ATOM 3820 C C . MET A 1 473 ? 18.870 24.882 -22.515 1.00 93.56 473 MET A C 1
ATOM 3822 O O . MET A 1 473 ? 18.583 25.722 -21.657 1.00 93.56 473 MET A O 1
ATOM 3826 N N . PRO A 1 474 ? 19.330 25.245 -23.727 1.00 94.56 474 PRO A N 1
ATOM 3827 C CA . PRO A 1 474 ? 19.503 26.643 -24.102 1.00 94.56 474 PRO A CA 1
ATOM 3828 C C . PRO A 1 474 ? 18.160 27.389 -24.156 1.00 94.56 474 PRO A C 1
ATOM 3830 O O . PRO A 1 474 ? 17.115 26.812 -24.452 1.00 94.56 474 PRO A O 1
ATOM 3833 N N . ILE A 1 475 ? 18.189 28.703 -23.919 1.00 94.88 475 ILE A N 1
ATOM 3834 C CA . ILE A 1 475 ? 16.999 29.580 -23.961 1.00 94.88 475 ILE A CA 1
ATOM 3835 C C . ILE A 1 475 ? 16.285 29.500 -25.319 1.00 94.88 475 ILE A C 1
ATOM 3837 O O . ILE A 1 475 ? 15.052 29.525 -25.382 1.00 94.88 475 ILE A O 1
ATOM 3841 N N . ASP A 1 476 ? 17.049 29.361 -26.402 1.00 94.69 476 ASP A N 1
ATOM 3842 C CA . ASP A 1 476 ? 16.510 29.255 -27.759 1.00 94.69 476 ASP A CA 1
ATOM 3843 C C . ASP A 1 476 ? 15.665 27.991 -27.942 1.00 94.69 476 ASP A C 1
ATOM 3845 O O . ASP A 1 476 ? 14.630 28.043 -28.606 1.00 94.69 476 ASP A O 1
ATOM 3849 N N . PHE A 1 477 ? 16.033 26.885 -27.280 1.00 95.81 477 PHE A N 1
ATOM 3850 C CA . PHE A 1 477 ? 15.228 25.664 -27.287 1.00 95.81 477 PHE A CA 1
ATOM 3851 C C . PHE A 1 477 ? 13.850 25.931 -26.677 1.00 95.81 477 PHE A C 1
ATOM 3853 O O . PHE A 1 477 ? 12.841 25.691 -27.336 1.00 95.81 477 PHE A O 1
ATOM 3860 N N . TRP A 1 478 ? 13.789 26.491 -25.463 1.00 96.56 478 TRP A N 1
ATOM 3861 C CA . TRP A 1 478 ? 12.515 26.789 -24.794 1.00 96.56 478 TRP A CA 1
ATOM 3862 C C . TRP A 1 478 ? 11.684 27.832 -25.545 1.00 96.56 478 TRP A C 1
ATOM 3864 O O . TRP A 1 478 ? 10.462 27.712 -25.617 1.00 96.56 478 TRP A O 1
ATOM 3874 N N . THR A 1 479 ? 12.338 28.816 -26.169 1.00 96.44 479 THR A N 1
ATOM 3875 C CA . THR A 1 479 ? 11.672 29.792 -27.045 1.00 96.44 479 THR A CA 1
ATOM 3876 C C . THR A 1 479 ? 11.002 29.100 -28.230 1.00 96.44 479 THR A C 1
ATOM 3878 O O . THR A 1 479 ? 9.847 29.394 -28.538 1.00 96.44 479 THR A O 1
ATOM 3881 N N . GLN A 1 480 ? 11.700 28.156 -28.866 1.00 96.56 480 GLN A N 1
ATOM 3882 C CA . GLN A 1 480 ? 11.155 27.368 -29.966 1.00 96.56 480 GLN A CA 1
ATOM 3883 C C . GLN A 1 480 ? 9.996 26.478 -29.500 1.00 96.56 480 GLN A C 1
ATOM 3885 O O . GLN A 1 480 ? 8.971 26.419 -30.176 1.00 96.56 480 GLN A O 1
ATOM 3890 N N . GLN A 1 481 ? 10.111 25.839 -28.331 1.00 97.69 481 GLN A N 1
ATOM 3891 C CA . GLN A 1 481 ? 9.044 24.982 -27.806 1.00 97.69 481 GLN A CA 1
ATOM 3892 C C . GLN A 1 481 ? 7.775 25.771 -27.477 1.00 97.69 481 GLN A C 1
ATOM 3894 O O . GLN A 1 481 ? 6.684 25.327 -27.817 1.00 97.69 481 GLN A O 1
ATOM 3899 N N . ALA A 1 482 ? 7.903 26.965 -26.890 1.00 97.38 482 ALA A N 1
ATOM 3900 C CA . ALA A 1 482 ? 6.760 27.843 -26.643 1.00 97.38 482 ALA A CA 1
ATOM 3901 C C . ALA A 1 482 ? 6.064 28.276 -27.948 1.00 97.38 482 ALA A C 1
ATOM 3903 O O . ALA A 1 482 ? 4.840 28.401 -27.981 1.00 97.38 482 ALA A O 1
ATOM 3904 N N . ALA A 1 483 ? 6.825 28.490 -29.028 1.00 97.12 483 ALA A N 1
ATOM 3905 C CA . ALA A 1 483 ? 6.265 28.815 -30.338 1.00 97.12 483 ALA A CA 1
ATOM 3906 C C . ALA A 1 483 ? 5.523 27.621 -30.963 1.00 97.12 483 ALA A C 1
ATOM 3908 O O . ALA A 1 483 ? 4.416 27.798 -31.465 1.00 97.12 483 ALA A O 1
ATOM 3909 N N . ILE A 1 484 ? 6.094 26.411 -30.878 1.00 97.00 484 ILE A N 1
ATOM 3910 C CA . ILE A 1 484 ? 5.448 25.172 -31.343 1.00 97.00 484 ILE A CA 1
ATOM 3911 C C . ILE A 1 484 ? 4.140 24.926 -30.577 1.00 97.00 484 ILE A C 1
ATOM 3913 O O . ILE A 1 484 ? 3.117 24.647 -31.200 1.00 97.00 484 ILE A O 1
ATOM 3917 N N . GLY A 1 485 ? 4.148 25.084 -29.248 1.00 97.00 485 GLY A N 1
ATOM 3918 C CA . GLY A 1 485 ? 2.952 24.948 -28.409 1.00 97.00 485 GLY A CA 1
ATOM 3919 C C . GLY A 1 485 ? 1.834 25.914 -28.810 1.00 97.00 485 GLY A C 1
ATOM 3920 O O . GLY A 1 485 ? 0.705 25.482 -29.035 1.00 97.00 485 GLY A O 1
ATOM 3921 N N . ALA A 1 486 ? 2.164 27.194 -29.011 1.00 97.50 486 ALA A N 1
ATOM 3922 C CA . ALA A 1 486 ? 1.205 28.208 -29.455 1.00 97.50 486 ALA A CA 1
ATOM 3923 C C . ALA A 1 486 ? 0.652 27.937 -30.867 1.00 97.50 486 ALA A C 1
ATOM 3925 O O . ALA A 1 486 ? -0.522 28.190 -31.141 1.00 97.50 486 ALA A O 1
ATOM 3926 N N . GLU A 1 487 ? 1.482 27.424 -31.782 1.00 97.50 487 GLU A N 1
ATOM 3927 C CA . GLU A 1 487 ? 1.030 27.031 -33.118 1.00 97.50 487 GLU A CA 1
ATOM 3928 C C . GLU A 1 487 ? 0.050 25.853 -33.046 1.00 97.50 487 GLU A C 1
ATOM 3930 O O . GLU A 1 487 ? -1.019 25.913 -33.657 1.00 97.50 487 GLU A O 1
ATOM 3935 N N . LEU A 1 488 ? 0.374 24.809 -32.273 1.00 97.06 488 LEU A N 1
ATOM 3936 C CA . LEU A 1 488 ? -0.512 23.662 -32.062 1.00 97.06 488 LEU A CA 1
ATOM 3937 C C . LEU A 1 488 ? -1.839 24.108 -31.437 1.00 97.06 488 LEU A C 1
ATOM 3939 O O . LEU A 1 488 ? -2.897 23.770 -31.964 1.00 97.06 488 LEU A O 1
ATOM 3943 N N . GLU A 1 489 ? -1.800 24.939 -30.395 1.00 97.69 489 GLU A N 1
ATOM 3944 C CA . GLU A 1 489 ? -2.994 25.488 -29.744 1.00 97.69 489 GLU A CA 1
ATOM 3945 C C . GLU A 1 489 ? -3.871 26.261 -30.740 1.00 97.69 489 GLU A C 1
ATOM 3947 O O . GLU A 1 489 ? -5.086 26.064 -30.802 1.00 97.69 489 GLU A O 1
ATOM 3952 N N . MET A 1 490 ? -3.264 27.092 -31.593 1.00 97.75 490 MET A N 1
ATOM 3953 C CA . MET A 1 490 ? -3.980 27.818 -32.643 1.00 97.75 490 MET A CA 1
ATOM 3954 C C . MET A 1 490 ? -4.629 26.874 -33.666 1.00 97.75 490 MET A C 1
ATOM 3956 O O . MET A 1 490 ? -5.730 27.156 -34.146 1.00 97.75 490 MET A O 1
ATOM 3960 N N . ARG A 1 491 ? -3.961 25.774 -34.037 1.00 96.94 491 ARG A N 1
ATOM 3961 C CA . ARG A 1 491 ? -4.500 24.794 -34.994 1.00 96.94 491 ARG A CA 1
ATOM 3962 C C . ARG A 1 491 ? -5.659 24.005 -34.388 1.00 96.94 491 ARG A C 1
ATOM 3964 O O . ARG A 1 491 ? -6.686 23.886 -35.052 1.00 96.94 491 ARG A O 1
ATOM 3971 N N . PHE A 1 492 ? -5.554 23.574 -33.130 1.00 97.06 492 PHE A N 1
ATOM 3972 C CA . PHE A 1 492 ? -6.652 22.905 -32.424 1.00 97.06 492 PHE A CA 1
ATOM 3973 C C . PHE A 1 492 ? -7.843 23.842 -32.166 1.00 97.06 492 PHE A C 1
ATOM 3975 O O . PHE A 1 492 ? -8.981 23.429 -32.358 1.00 97.06 492 PHE A O 1
ATOM 3982 N N . ASN A 1 493 ? -7.618 25.127 -31.871 1.00 97.12 493 ASN A N 1
ATOM 3983 C CA . ASN A 1 493 ? -8.697 26.114 -31.701 1.00 97.12 493 ASN A CA 1
ATOM 3984 C C . ASN A 1 493 ? -9.523 26.367 -32.976 1.00 97.12 493 ASN A C 1
ATOM 3986 O O . ASN A 1 493 ? -10.655 26.839 -32.895 1.00 97.12 493 ASN A O 1
ATOM 3990 N N . LYS A 1 494 ? -8.975 26.083 -34.165 1.00 97.62 494 LYS A N 1
ATOM 3991 C CA . LYS A 1 494 ? -9.697 26.216 -35.444 1.00 97.62 494 LYS A CA 1
ATOM 3992 C C . LYS A 1 494 ? -10.588 25.012 -35.761 1.00 97.62 494 LYS A C 1
ATOM 3994 O O . LYS A 1 494 ? -11.354 25.075 -36.722 1.00 97.62 494 LYS A O 1
ATOM 3999 N N . ARG A 1 495 ? -10.466 23.915 -35.011 1.00 95.88 495 ARG A N 1
ATOM 4000 C CA . ARG A 1 495 ? -11.232 22.687 -35.235 1.00 95.88 495 ARG A CA 1
ATOM 4001 C C . ARG A 1 495 ? -12.605 22.762 -34.554 1.00 95.88 495 ARG A C 1
ATOM 4003 O O . ARG A 1 495 ? -12.775 23.513 -33.593 1.00 95.88 495 ARG A O 1
ATOM 4010 N N . PRO A 1 496 ? -13.602 21.997 -35.033 1.00 96.00 496 PRO A N 1
ATOM 4011 C CA . PRO A 1 496 ? -14.854 21.820 -34.307 1.00 96.00 496 PRO A CA 1
ATOM 4012 C C . PRO A 1 496 ? -14.596 21.290 -32.884 1.00 96.00 496 PRO A C 1
ATOM 4014 O O . PRO A 1 496 ? -13.716 20.451 -32.705 1.00 96.00 496 PRO A O 1
ATOM 4017 N N . PRO A 1 497 ? -15.346 21.749 -31.868 1.00 94.44 497 PRO A N 1
ATOM 4018 C CA . PRO A 1 497 ? -15.101 21.368 -30.481 1.00 94.44 497 PRO A CA 1
ATOM 4019 C C . PRO A 1 497 ? -15.621 19.951 -30.183 1.00 94.44 497 PRO A C 1
ATOM 4021 O O . PRO A 1 497 ? -16.730 19.791 -29.668 1.00 94.44 497 PRO A O 1
ATOM 4024 N N . ASP A 1 498 ? -14.816 18.932 -30.478 1.00 94.81 498 ASP A N 1
ATOM 4025 C CA . ASP A 1 498 ? -15.008 17.561 -29.990 1.00 94.81 498 ASP A CA 1
ATOM 4026 C C . ASP A 1 498 ? -14.299 17.321 -28.641 1.00 94.81 498 ASP A C 1
ATOM 4028 O O . ASP A 1 498 ? -13.634 18.205 -28.090 1.00 94.81 498 ASP A O 1
ATOM 4032 N N . GLU A 1 499 ? -14.516 16.146 -28.049 1.00 91.44 499 GLU A N 1
ATOM 4033 C CA . GLU A 1 499 ? -13.948 15.780 -26.746 1.00 91.44 499 GLU A CA 1
ATOM 4034 C C . GLU A 1 499 ? -12.414 15.746 -26.773 1.00 91.44 499 GLU A C 1
ATOM 4036 O O . GLU A 1 499 ? -11.772 16.273 -25.866 1.00 91.44 499 GLU A O 1
ATOM 4041 N N . THR A 1 500 ? -11.818 15.236 -27.853 1.00 91.69 500 THR A N 1
ATOM 4042 C CA . THR A 1 500 ? -10.361 15.197 -28.032 1.00 91.69 500 THR A CA 1
ATOM 4043 C C . THR A 1 500 ? -9.765 16.595 -28.124 1.00 91.69 500 THR A C 1
ATOM 4045 O O . THR A 1 500 ? -8.815 16.919 -27.416 1.00 91.69 500 THR A O 1
ATOM 4048 N N . THR A 1 501 ? -10.363 17.461 -28.934 1.00 94.75 501 THR A N 1
ATOM 4049 C CA . THR A 1 501 ? -9.948 18.848 -29.142 1.00 94.75 501 THR A CA 1
ATOM 4050 C C . THR A 1 501 ? -10.035 19.641 -27.842 1.00 94.75 501 THR A C 1
ATOM 4052 O O . THR A 1 501 ? -9.115 20.393 -27.532 1.00 94.75 501 THR A O 1
ATOM 4055 N N . LYS A 1 502 ? -11.092 19.449 -27.039 1.00 95.00 502 LYS A N 1
ATOM 4056 C CA . LYS A 1 502 ? -11.215 20.089 -25.718 1.00 95.00 502 LYS A CA 1
ATOM 4057 C C . LYS A 1 502 ? -10.114 19.640 -24.762 1.00 95.00 502 LYS A C 1
ATOM 4059 O O . LYS A 1 502 ? -9.461 20.497 -24.172 1.00 95.00 502 LYS A O 1
ATOM 4064 N N . THR A 1 503 ? -9.883 18.331 -24.656 1.00 92.62 503 THR A N 1
ATOM 4065 C CA . THR A 1 503 ? -8.830 17.766 -23.799 1.00 92.62 503 THR A CA 1
ATOM 4066 C C . THR A 1 503 ? -7.449 18.275 -24.213 1.00 92.62 503 THR A C 1
ATOM 4068 O O . THR A 1 503 ? -6.675 18.732 -23.374 1.00 92.62 503 THR A O 1
ATOM 4071 N N . VAL A 1 504 ? -7.149 18.279 -25.515 1.00 95.00 504 VAL A N 1
ATOM 4072 C CA . VAL A 1 504 ? -5.879 18.796 -26.045 1.00 95.00 504 VAL A CA 1
ATOM 4073 C C . VAL A 1 504 ? -5.719 20.291 -25.756 1.00 95.00 504 VAL A C 1
ATOM 4075 O O . VAL A 1 504 ? -4.655 20.708 -25.304 1.00 95.00 504 VAL A O 1
ATOM 4078 N N . LEU A 1 505 ? -6.756 21.105 -25.976 1.00 97.19 505 LEU A N 1
ATOM 4079 C CA . LEU A 1 505 ? -6.698 22.546 -25.710 1.00 97.19 505 LEU A CA 1
ATOM 4080 C C . LEU A 1 505 ? -6.506 22.859 -24.225 1.00 97.19 505 LEU A C 1
ATOM 4082 O O . LEU A 1 505 ? -5.733 23.758 -23.898 1.00 97.19 505 LEU A O 1
ATOM 4086 N N . GLU A 1 506 ? -7.152 22.114 -23.327 1.00 96.00 506 GLU A N 1
ATOM 4087 C CA . GLU A 1 506 ? -6.949 22.256 -21.883 1.00 96.00 506 GLU A CA 1
ATOM 4088 C C . GLU A 1 506 ? -5.490 21.975 -21.501 1.00 96.00 506 GLU A C 1
ATOM 4090 O O . GLU A 1 506 ? -4.863 22.767 -20.794 1.00 96.00 506 GLU A O 1
ATOM 4095 N N . VAL A 1 507 ? -4.912 20.892 -22.030 1.00 95.19 507 VAL A N 1
ATOM 4096 C CA . VAL A 1 507 ? -3.500 20.559 -21.805 1.00 95.19 507 VAL A CA 1
ATOM 4097 C C . VAL A 1 507 ? -2.587 21.662 -22.339 1.00 95.19 507 VAL A C 1
ATOM 4099 O O . VAL A 1 507 ? -1.733 22.151 -21.602 1.00 95.19 507 VAL A O 1
ATOM 4102 N N . LEU A 1 508 ? -2.761 22.086 -23.594 1.00 96.94 508 LEU A N 1
ATOM 4103 C CA . LEU A 1 508 ? -1.918 23.118 -24.209 1.00 96.94 508 LEU A CA 1
ATOM 4104 C C . LEU A 1 508 ? -1.986 24.443 -23.437 1.00 96.94 508 LEU A C 1
ATOM 4106 O O . LEU A 1 508 ? -0.944 25.037 -23.152 1.00 96.94 508 LEU A O 1
ATOM 4110 N N . THR A 1 509 ? -3.185 24.839 -22.997 1.00 96.56 509 THR A N 1
ATOM 4111 C CA . THR A 1 509 ? -3.405 26.032 -22.162 1.00 96.56 509 THR A CA 1
ATOM 4112 C C . THR A 1 509 ? -2.626 25.956 -20.845 1.00 96.56 509 THR A C 1
ATOM 4114 O O . THR A 1 509 ? -2.076 26.958 -20.390 1.00 96.56 509 THR A O 1
ATOM 4117 N N . ASN A 1 510 ? -2.536 24.768 -20.239 1.00 95.94 510 ASN A N 1
ATOM 4118 C CA . ASN A 1 510 ? -1.803 24.556 -18.990 1.00 95.94 510 ASN A CA 1
ATOM 4119 C C . ASN A 1 510 ? -0.277 24.512 -19.189 1.00 95.94 510 ASN A C 1
ATOM 4121 O O . ASN A 1 510 ? 0.470 24.976 -18.325 1.00 95.94 510 ASN A O 1
ATOM 4125 N N . LEU A 1 511 ? 0.204 23.987 -20.322 1.00 97.00 511 LEU A N 1
ATOM 4126 C CA . LEU A 1 511 ? 1.638 23.885 -20.615 1.00 97.00 511 LEU A CA 1
ATOM 4127 C C . LEU A 1 511 ? 2.261 25.226 -21.031 1.00 97.00 511 LEU A C 1
ATOM 4129 O O . LEU A 1 511 ? 3.422 25.496 -20.711 1.00 97.00 511 LEU A O 1
ATOM 4133 N N . GLN A 1 512 ? 1.509 26.086 -21.721 1.00 97.81 512 GLN A N 1
ATOM 4134 C CA . GLN A 1 512 ? 2.044 27.312 -22.315 1.00 97.81 512 GLN A CA 1
ATOM 4135 C C . GLN A 1 512 ? 2.682 28.284 -21.294 1.00 97.81 512 GLN A C 1
ATOM 4137 O O . GLN A 1 512 ? 3.796 28.757 -21.551 1.00 97.81 512 GLN A O 1
ATOM 4142 N N . PRO A 1 513 ? 2.087 28.558 -20.111 1.00 97.94 513 PRO A N 1
ATOM 4143 C CA . PRO A 1 513 ? 2.717 29.393 -19.087 1.00 97.94 513 PRO A CA 1
ATOM 4144 C C . PRO A 1 513 ? 4.054 28.834 -18.585 1.00 97.94 513 PRO A C 1
ATOM 4146 O O . PRO A 1 513 ? 4.995 29.601 -18.375 1.00 97.94 513 PRO A O 1
ATOM 4149 N N . LEU A 1 514 ? 4.170 27.507 -18.447 1.00 97.50 514 LEU A N 1
ATOM 4150 C CA . LEU A 1 514 ? 5.406 26.852 -18.004 1.00 97.50 514 LEU A CA 1
ATOM 4151 C C . LEU A 1 514 ? 6.527 27.036 -19.033 1.00 97.50 514 LEU A C 1
ATOM 4153 O O . LEU A 1 514 ? 7.658 27.351 -18.663 1.00 97.50 514 LEU A O 1
ATOM 4157 N N . LEU A 1 515 ? 6.214 26.895 -20.324 1.00 97.62 515 LEU A N 1
ATOM 4158 C CA . LEU A 1 515 ? 7.175 27.096 -21.414 1.00 97.62 515 LEU A CA 1
ATOM 4159 C C . LEU A 1 515 ? 7.637 28.559 -21.512 1.00 97.62 515 LEU A C 1
ATOM 4161 O O . LEU A 1 515 ? 8.823 28.822 -21.726 1.00 97.62 515 LEU A O 1
ATOM 4165 N N . ILE A 1 516 ? 6.729 29.517 -21.298 1.00 97.12 516 ILE A N 1
ATOM 4166 C CA . ILE A 1 516 ? 7.063 30.948 -21.246 1.00 97.12 516 ILE A CA 1
ATOM 4167 C C . ILE A 1 516 ? 7.990 31.245 -20.061 1.00 97.12 516 ILE A C 1
ATOM 4169 O O . ILE A 1 516 ? 8.963 31.984 -20.213 1.00 97.12 516 ILE A O 1
ATOM 4173 N N . GLU A 1 517 ? 7.737 30.664 -18.889 1.00 97.31 517 GLU A N 1
ATOM 4174 C CA . GLU A 1 517 ? 8.589 30.887 -17.721 1.00 97.31 517 GLU A CA 1
ATOM 4175 C C . GLU A 1 517 ? 9.969 30.225 -17.890 1.00 97.31 517 GLU A C 1
ATOM 4177 O O . GLU A 1 517 ? 10.991 30.852 -17.593 1.00 97.31 517 GLU A O 1
ATOM 4182 N N . LEU A 1 518 ? 10.035 29.025 -18.479 1.00 96.44 518 LEU A N 1
ATOM 4183 C CA . LEU A 1 518 ? 11.291 28.337 -18.816 1.00 96.44 518 LEU A CA 1
ATOM 4184 C C . LEU A 1 518 ? 12.151 29.109 -19.824 1.00 96.44 518 LEU A C 1
ATOM 4186 O O . LEU A 1 518 ? 13.375 29.021 -19.776 1.00 96.44 518 LEU A O 1
ATOM 4190 N N . LYS A 1 519 ? 11.553 29.950 -20.672 1.00 95.44 519 LYS A N 1
ATOM 4191 C CA . LYS A 1 519 ? 12.307 30.886 -21.517 1.00 95.44 519 LYS A CA 1
ATOM 4192 C C . LYS A 1 519 ? 13.126 31.886 -20.690 1.00 95.44 519 LYS A C 1
ATOM 4194 O O . LYS A 1 519 ? 14.233 32.249 -21.076 1.00 95.44 519 LYS A O 1
ATOM 4199 N N . THR A 1 520 ? 12.590 32.333 -19.554 1.00 96.50 520 THR A N 1
ATOM 4200 C CA . THR A 1 520 ? 13.280 33.264 -18.640 1.00 96.50 520 THR A CA 1
ATOM 4201 C C . THR A 1 520 ? 14.194 32.546 -17.651 1.00 96.50 520 THR A C 1
ATOM 4203 O O . THR A 1 520 ? 15.208 33.095 -17.226 1.00 96.50 520 THR A O 1
ATOM 4206 N N . GLN A 1 521 ? 13.845 31.310 -17.291 1.00 96.75 521 GLN A N 1
ATOM 4207 C CA . GLN A 1 521 ? 14.527 30.513 -16.279 1.00 96.75 521 GLN A CA 1
ATOM 4208 C C . GLN A 1 521 ? 14.773 29.080 -16.790 1.00 96.75 521 GLN A C 1
ATOM 4210 O O . GLN A 1 521 ? 14.198 28.128 -16.254 1.00 96.75 521 GLN A O 1
ATOM 4215 N N . PRO A 1 522 ? 15.663 28.890 -17.784 1.00 94.88 522 PRO A N 1
ATOM 4216 C CA . PRO A 1 522 ? 15.846 27.612 -18.490 1.00 94.88 522 PRO A CA 1
ATOM 4217 C C . PRO A 1 522 ? 16.294 26.449 -17.596 1.00 94.88 522 PRO A C 1
ATOM 4219 O O . PRO A 1 522 ? 16.143 25.289 -17.966 1.00 94.88 522 PRO A O 1
ATOM 4222 N N . ASN A 1 523 ? 16.826 26.762 -16.410 1.00 92.56 523 ASN A N 1
ATOM 4223 C CA . ASN A 1 523 ? 17.403 25.801 -15.469 1.00 92.56 523 ASN A CA 1
ATOM 4224 C C . ASN A 1 523 ? 16.550 25.614 -14.205 1.00 92.56 523 ASN A C 1
ATOM 4226 O O . ASN A 1 523 ? 17.001 25.003 -13.231 1.00 92.56 523 ASN A O 1
ATOM 4230 N N . ASN A 1 524 ? 15.334 26.168 -14.168 1.00 96.00 524 ASN A N 1
ATOM 4231 C CA . ASN A 1 524 ? 14.471 26.053 -13.000 1.00 96.00 524 ASN A CA 1
ATOM 4232 C C . ASN A 1 524 ? 13.888 24.635 -12.903 1.00 96.00 524 ASN A C 1
ATOM 4234 O O . ASN A 1 524 ? 12.876 24.300 -13.518 1.00 96.00 524 ASN A O 1
ATOM 4238 N N . ARG A 1 525 ? 14.516 23.805 -12.063 1.00 92.00 525 ARG A N 1
ATOM 4239 C CA . ARG A 1 525 ? 14.131 22.401 -11.843 1.00 92.00 525 ARG A CA 1
ATOM 4240 C C . ARG A 1 525 ? 12.678 22.216 -11.414 1.00 92.00 525 ARG A C 1
ATOM 4242 O O . ARG A 1 525 ? 12.092 21.186 -11.723 1.00 92.00 525 ARG A O 1
ATOM 4249 N N . ARG A 1 526 ? 12.090 23.186 -10.703 1.00 94.12 526 ARG A N 1
ATOM 4250 C CA . ARG A 1 526 ? 10.683 23.107 -10.292 1.00 94.12 526 ARG A CA 1
ATOM 4251 C C . ARG A 1 526 ? 9.761 23.214 -11.504 1.00 94.12 526 ARG A C 1
ATOM 4253 O O . ARG A 1 526 ? 8.820 22.436 -11.594 1.00 94.12 526 ARG A O 1
ATOM 4260 N N . LEU A 1 527 ? 10.041 24.139 -12.420 1.00 95.12 527 LEU A N 1
ATOM 4261 C CA . LEU A 1 527 ? 9.256 24.310 -13.645 1.00 95.12 527 LEU A CA 1
ATOM 4262 C C . LEU A 1 527 ? 9.413 23.111 -14.579 1.00 95.12 527 LEU A C 1
ATOM 4264 O O . LEU A 1 527 ? 8.417 22.610 -15.082 1.00 95.12 527 LEU A O 1
ATOM 4268 N N . ILE A 1 528 ? 10.638 22.598 -14.730 1.00 95.44 528 ILE A N 1
ATOM 4269 C CA . ILE A 1 528 ? 10.915 21.389 -15.520 1.00 95.44 528 ILE A CA 1
ATOM 4270 C C . ILE A 1 528 ? 10.155 20.177 -14.955 1.00 95.44 528 ILE A C 1
ATOM 4272 O O . ILE A 1 528 ? 9.547 19.419 -15.706 1.00 95.44 528 ILE A O 1
ATOM 4276 N N . TYR A 1 529 ? 10.128 20.020 -13.628 1.00 92.00 529 TYR A N 1
ATOM 4277 C CA . TYR A 1 529 ? 9.362 18.959 -12.972 1.00 92.00 529 TYR A CA 1
ATOM 4278 C C . TYR A 1 529 ? 7.850 19.091 -13.208 1.00 92.00 529 TYR A C 1
ATOM 4280 O O . TYR A 1 529 ? 7.193 18.100 -13.520 1.00 92.00 529 TYR A O 1
ATOM 4288 N N . LEU A 1 530 ? 7.294 20.302 -13.071 1.00 93.12 530 LEU A N 1
ATOM 4289 C CA . LEU A 1 530 ? 5.872 20.551 -13.334 1.00 93.12 530 LEU A CA 1
ATOM 4290 C C . LEU A 1 530 ? 5.522 20.252 -14.795 1.00 93.12 530 LEU A C 1
ATOM 4292 O O . LEU A 1 530 ? 4.565 19.528 -15.043 1.00 93.12 530 LEU A O 1
ATOM 4296 N N . LEU A 1 531 ? 6.355 20.719 -15.730 1.00 96.44 531 LEU A N 1
ATOM 4297 C CA . LEU A 1 531 ? 6.220 20.444 -17.158 1.00 96.44 531 LEU A CA 1
ATOM 4298 C C . LEU A 1 531 ? 6.200 18.934 -17.430 1.00 96.44 531 LEU A C 1
ATOM 4300 O O . LEU A 1 531 ? 5.287 18.442 -18.085 1.00 96.44 531 LEU A O 1
ATOM 4304 N N . SER A 1 532 ? 7.164 18.186 -16.886 1.00 94.38 532 SER A N 1
ATOM 4305 C CA . SER A 1 532 ? 7.226 16.733 -17.066 1.00 94.38 532 SER A CA 1
ATOM 4306 C C . SER A 1 532 ? 5.979 16.021 -16.551 1.00 94.38 532 SER A C 1
ATOM 4308 O O . SER A 1 532 ? 5.473 15.124 -17.221 1.00 94.38 532 SER A O 1
ATOM 4310 N N . ARG A 1 533 ? 5.516 16.383 -15.350 1.00 92.50 533 ARG A N 1
ATOM 4311 C CA . ARG A 1 533 ? 4.340 15.775 -14.723 1.00 92.50 533 ARG A CA 1
ATOM 4312 C C . ARG A 1 533 ? 3.088 16.029 -15.559 1.00 92.50 533 ARG A C 1
ATOM 4314 O O . ARG A 1 533 ? 2.285 15.122 -15.751 1.00 92.50 533 ARG A O 1
ATOM 4321 N N . ASP A 1 534 ? 2.919 17.256 -16.038 1.00 93.94 534 ASP A N 1
ATOM 4322 C CA . ASP A 1 534 ? 1.722 17.655 -16.775 1.00 93.94 534 ASP A CA 1
ATOM 4323 C C . ASP A 1 534 ? 1.696 17.019 -18.176 1.00 93.94 534 ASP A C 1
ATOM 4325 O O . ASP A 1 534 ? 0.639 16.570 -18.617 1.00 93.94 534 ASP A O 1
ATOM 4329 N N . ILE A 1 535 ? 2.859 16.857 -18.822 1.00 95.00 535 ILE A N 1
ATOM 4330 C CA . ILE A 1 535 ? 2.979 16.090 -20.073 1.00 95.00 535 ILE A CA 1
ATOM 4331 C C . ILE A 1 535 ? 2.658 14.609 -19.855 1.00 95.00 535 ILE A C 1
ATOM 4333 O O . ILE A 1 535 ? 1.918 14.032 -20.645 1.00 95.00 535 ILE A O 1
ATOM 4337 N N . GLU A 1 536 ? 3.174 13.985 -18.794 1.00 90.19 536 GLU A N 1
ATOM 4338 C CA . GLU A 1 536 ? 2.905 12.571 -18.498 1.00 90.19 536 GLU A CA 1
ATOM 4339 C C . GLU A 1 536 ? 1.408 12.305 -18.292 1.00 90.19 536 GLU A C 1
ATOM 4341 O O . GLU A 1 536 ? 0.853 11.378 -18.883 1.00 90.19 536 GLU A O 1
ATOM 4346 N N . MET A 1 537 ? 0.728 13.153 -17.512 1.00 85.00 537 MET A N 1
ATOM 4347 C CA . MET A 1 537 ? -0.724 13.052 -17.337 1.00 85.00 537 MET A CA 1
ATOM 4348 C C . MET A 1 537 ? -1.468 13.215 -18.667 1.00 85.00 537 MET A C 1
ATOM 4350 O O . MET A 1 537 ? -2.419 12.480 -18.930 1.00 85.00 537 MET A O 1
ATOM 4354 N N . ALA A 1 538 ? -1.022 14.141 -19.518 1.00 91.19 538 ALA A N 1
ATOM 4355 C CA . ALA A 1 538 ? -1.649 14.390 -20.807 1.00 91.19 538 ALA A CA 1
ATOM 4356 C C . ALA A 1 538 ? -1.435 13.259 -21.823 1.00 91.19 538 ALA A C 1
ATOM 4358 O O . ALA A 1 538 ? -2.362 12.923 -22.554 1.00 91.19 538 ALA A O 1
ATOM 4359 N N . MET A 1 539 ? -0.246 12.649 -21.865 1.00 91.31 539 MET A N 1
ATOM 4360 C CA . MET A 1 539 ? 0.037 11.504 -22.739 1.00 91.31 539 MET A CA 1
ATOM 4361 C C . MET A 1 539 ? -0.885 10.321 -22.424 1.00 91.31 539 MET A C 1
ATOM 4363 O O . MET A 1 539 ? -1.437 9.718 -23.343 1.00 91.31 539 MET A O 1
ATOM 4367 N N . ASN A 1 540 ? -1.106 10.038 -21.137 1.00 84.81 540 ASN A N 1
ATOM 4368 C CA . ASN A 1 540 ? -2.035 8.992 -20.708 1.00 84.81 540 ASN A CA 1
ATOM 4369 C C . ASN A 1 540 ? -3.483 9.361 -21.055 1.00 84.81 540 ASN A C 1
ATOM 4371 O O . ASN A 1 540 ? -4.189 8.564 -21.656 1.00 84.81 540 ASN A O 1
ATOM 4375 N N . GLY A 1 541 ? -3.903 10.597 -20.767 1.00 86.50 541 GLY A N 1
ATOM 4376 C CA . GLY A 1 541 ? -5.268 11.037 -21.055 1.00 86.50 541 GLY A CA 1
ATOM 4377 C C . GLY A 1 541 ? -5.623 11.020 -22.545 1.00 86.50 541 GLY A C 1
ATOM 4378 O O . GLY A 1 541 ? -6.705 10.578 -22.896 1.00 86.50 541 GLY A O 1
ATOM 4379 N N . ILE A 1 542 ? -4.724 11.472 -23.429 1.00 88.94 542 ILE A N 1
ATOM 4380 C CA . ILE A 1 542 ? -4.996 11.554 -24.877 1.00 88.94 542 ILE A CA 1
ATOM 4381 C C . ILE A 1 542 ? -4.931 10.176 -25.550 1.00 88.94 542 ILE A C 1
ATOM 4383 O O . ILE A 1 542 ? -5.655 9.941 -26.512 1.00 88.94 542 ILE A O 1
ATOM 4387 N N . SER A 1 543 ? -4.081 9.265 -25.067 1.00 83.31 543 SER A N 1
ATOM 4388 C CA . SER A 1 543 ? -3.985 7.907 -25.629 1.00 83.31 543 SER A CA 1
ATOM 4389 C C . SER A 1 543 ? -5.174 7.009 -25.269 1.00 83.31 543 SER A C 1
ATOM 4391 O O . SER A 1 543 ? -5.418 6.029 -25.970 1.00 83.31 543 SER A O 1
ATOM 4393 N N . GLU A 1 544 ? -5.924 7.353 -24.218 1.00 82.56 544 GLU A N 1
ATOM 4394 C CA . GLU A 1 544 ? -7.135 6.643 -23.786 1.00 82.56 544 GLU A CA 1
ATOM 4395 C C . GLU A 1 544 ? -8.426 7.096 -24.510 1.00 82.56 544 GLU A C 1
ATOM 4397 O O . GLU A 1 544 ? -9.461 6.455 -24.326 1.00 82.56 544 GLU A O 1
ATOM 4402 N N . LEU A 1 545 ? -8.382 8.170 -25.317 1.00 79.62 545 LEU A N 1
ATOM 4403 C CA . LEU A 1 545 ? -9.532 8.719 -26.067 1.00 79.62 545 LEU A CA 1
ATOM 4404 C C . LEU A 1 545 ? -9.822 7.977 -27.381 1.00 79.62 545 LEU A C 1
ATOM 4406 O O . LEU A 1 545 ? -11.008 7.726 -27.674 1.00 79.62 545 LEU A O 1
#